Protein AF-A0A4S9UVH0-F1 (afdb_monomer_lite)

Structure (mmCIF, N/CA/C/O backbone):
data_AF-A0A4S9UVH0-F1
#
_entry.id   AF-A0A4S9UVH0-F1
#
loop_
_atom_site.group_PDB
_atom_site.id
_atom_site.type_symbol
_atom_site.label_atom_id
_atom_site.label_alt_id
_atom_site.label_comp_id
_atom_site.label_asym_id
_atom_site.label_entity_id
_atom_site.label_seq_id
_atom_site.pdbx_PDB_ins_code
_atom_site.Cartn_x
_atom_site.Cartn_y
_atom_site.Cartn_z
_atom_site.occupancy
_atom_site.B_iso_or_equiv
_atom_site.auth_seq_id
_atom_site.auth_comp_id
_atom_site.auth_asym_id
_atom_site.auth_atom_id
_atom_site.pdbx_PDB_model_num
ATOM 1 N N . MET A 1 1 ? -19.531 -4.963 -85.802 1.00 36.84 1 MET A N 1
ATOM 2 C CA . MET A 1 1 ? -19.794 -6.382 -85.484 1.00 36.84 1 MET A CA 1
ATOM 3 C C . MET A 1 1 ? -20.183 -6.417 -84.012 1.00 36.84 1 MET A C 1
ATOM 5 O O . MET A 1 1 ? -19.341 -6.108 -83.190 1.00 36.84 1 MET A O 1
ATOM 9 N N . SER A 1 2 ? -21.469 -6.416 -83.649 1.00 27.44 2 SER A N 1
ATOM 10 C CA . SER A 1 2 ? -22.453 -7.504 -83.843 1.00 27.44 2 SER A CA 1
ATOM 11 C C . SER A 1 2 ? -22.063 -8.725 -82.989 1.00 27.44 2 SER A C 1
ATOM 13 O O . SER A 1 2 ? -20.988 -9.257 -83.216 1.00 27.44 2 SER A O 1
ATOM 15 N N . SER A 1 3 ? -22.864 -9.212 -82.032 1.00 27.89 3 SER A N 1
ATOM 16 C CA . SER A 1 3 ? -24.258 -8.856 -81.697 1.00 27.89 3 SER A CA 1
ATOM 17 C C . SER A 1 3 ? -24.742 -9.496 -80.380 1.00 27.89 3 SER A C 1
ATOM 19 O O . SER A 1 3 ? -24.342 -10.624 -80.137 1.00 27.89 3 SER A O 1
ATOM 21 N N . ASN A 1 4 ? -25.719 -8.860 -79.700 1.00 29.95 4 ASN A N 1
ATOM 22 C CA . ASN A 1 4 ? -26.921 -9.465 -79.059 1.00 29.95 4 ASN A CA 1
ATOM 23 C C . ASN A 1 4 ? -26.762 -10.572 -77.972 1.00 29.95 4 ASN A C 1
ATOM 25 O O . ASN A 1 4 ? -25.812 -11.331 -77.971 1.00 29.95 4 ASN A O 1
ATOM 29 N N . ALA A 1 5 ? -27.685 -10.796 -77.022 1.00 31.05 5 ALA A N 1
ATOM 30 C CA . ALA A 1 5 ? -28.972 -10.176 -76.645 1.00 31.05 5 ALA A CA 1
ATOM 31 C C . ALA A 1 5 ? -29.330 -10.620 -75.189 1.00 31.05 5 ALA A C 1
ATOM 33 O O . ALA A 1 5 ? -28.955 -11.713 -74.796 1.00 31.05 5 ALA A O 1
ATOM 34 N N . SER A 1 6 ? -29.935 -9.790 -74.312 1.00 28.44 6 SER A N 1
ATOM 35 C CA . SER A 1 6 ? -31.404 -9.654 -74.071 1.00 28.44 6 SER A CA 1
ATOM 36 C C . SER A 1 6 ? -32.078 -10.954 -73.543 1.00 28.44 6 SER A C 1
ATOM 38 O O . SER A 1 6 ? -31.847 -11.986 -74.149 1.00 28.44 6 SER A O 1
ATOM 40 N N . ARG A 1 7 ? -32.981 -11.069 -72.544 1.00 29.64 7 ARG A N 1
ATOM 41 C CA . ARG A 1 7 ? -34.072 -10.272 -71.887 1.00 29.64 7 ARG A CA 1
ATOM 42 C C . ARG A 1 7 ? -34.456 -11.028 -70.558 1.00 29.64 7 ARG A C 1
ATOM 44 O O . ARG A 1 7 ? -33.885 -12.084 -70.341 1.00 29.64 7 ARG A O 1
ATOM 51 N N . ARG A 1 8 ? -35.387 -10.676 -69.638 1.00 27.50 8 ARG A N 1
ATOM 52 C CA . ARG A 1 8 ? -36.414 -9.609 -69.435 1.00 27.50 8 ARG A CA 1
ATOM 53 C C . ARG A 1 8 ? -36.841 -9.548 -67.933 1.00 27.50 8 ARG A C 1
ATOM 55 O O . ARG A 1 8 ? -36.769 -10.559 -67.260 1.00 27.50 8 ARG A O 1
ATOM 62 N N . ARG A 1 9 ? -37.343 -8.376 -67.490 1.00 27.31 9 ARG A N 1
ATOM 63 C CA . ARG A 1 9 ? -38.550 -8.035 -66.652 1.00 27.31 9 ARG A CA 1
ATOM 64 C C . ARG A 1 9 ? -39.231 -9.134 -65.783 1.00 27.31 9 ARG A C 1
ATOM 66 O O . ARG A 1 9 ? -39.352 -10.265 -66.224 1.00 27.31 9 ARG A O 1
ATOM 73 N N . THR A 1 10 ? -39.861 -8.835 -64.628 1.00 25.28 10 THR A N 1
ATOM 74 C CA . THR A 1 10 ? -41.026 -7.911 -64.429 1.00 25.28 10 THR A CA 1
ATOM 75 C C . THR A 1 10 ? -41.234 -7.609 -62.915 1.00 25.28 10 THR A C 1
ATOM 77 O O . THR A 1 10 ? -41.166 -8.541 -62.131 1.00 25.28 10 THR A O 1
ATOM 80 N N . ARG A 1 11 ? -41.248 -6.346 -62.430 1.00 26.08 11 ARG A N 1
ATOM 81 C CA . ARG A 1 11 ? -42.418 -5.479 -62.051 1.00 26.08 11 ARG A CA 1
ATOM 82 C C . ARG A 1 11 ? -43.428 -6.151 -61.085 1.00 26.08 11 ARG A C 1
ATOM 84 O O . ARG A 1 11 ? -44.015 -7.145 -61.484 1.00 26.08 11 ARG A O 1
ATOM 91 N N . ALA A 1 12 ? -43.673 -5.643 -59.863 1.00 26.16 12 ALA A N 1
ATOM 92 C CA . ALA A 1 12 ? -44.742 -4.676 -59.475 1.00 26.16 12 ALA A CA 1
ATOM 93 C C . ALA A 1 12 ? -44.886 -4.639 -57.906 1.00 26.16 12 ALA A C 1
ATOM 95 O O . ALA A 1 12 ? -44.351 -5.557 -57.297 1.00 26.16 12 ALA A O 1
ATOM 96 N N . LEU A 1 13 ? -45.583 -3.747 -57.159 1.00 26.27 13 LEU A N 1
ATOM 97 C CA . LEU A 1 13 ? -46.143 -2.371 -57.308 1.00 26.27 13 LEU A CA 1
ATOM 98 C C . LEU A 1 13 ? -46.695 -1.845 -55.930 1.00 26.27 13 LEU A C 1
ATOM 100 O O . LEU A 1 13 ? -47.212 -2.662 -55.183 1.00 26.27 13 LEU A O 1
ATOM 104 N N . LEU A 1 14 ? -46.733 -0.506 -55.702 1.00 26.33 14 LEU A N 1
ATOM 105 C CA . LEU A 1 14 ? -47.606 0.270 -54.747 1.00 26.33 14 LEU A CA 1
ATOM 106 C C . LEU A 1 14 ? -47.358 0.092 -53.212 1.00 26.33 14 LEU A C 1
ATOM 108 O O . LEU A 1 14 ? -46.819 -0.929 -52.814 1.00 26.33 14 LEU A O 1
ATOM 112 N N . GLN A 1 15 ? -47.673 0.995 -52.255 1.00 24.69 15 GLN A N 1
ATOM 113 C CA . GLN A 1 15 ? -48.319 2.341 -52.127 1.00 24.69 15 GLN A CA 1
ATOM 114 C C . GLN A 1 15 ? -47.966 2.896 -50.697 1.00 24.69 15 GLN A C 1
ATOM 116 O O . GLN A 1 15 ? -47.617 2.080 -49.853 1.00 24.69 15 GLN A O 1
ATOM 121 N N . ALA A 1 16 ? -48.098 4.162 -50.246 1.00 23.25 16 ALA A N 1
ATOM 122 C CA . ALA A 1 16 ? -48.012 5.537 -50.794 1.00 23.25 16 ALA A CA 1
ATOM 123 C C . ALA A 1 16 ? -47.992 6.578 -49.617 1.00 23.25 16 ALA A C 1
ATOM 125 O O . ALA A 1 16 ? -48.158 6.193 -48.463 1.00 23.25 16 ALA A O 1
ATOM 126 N N . SER A 1 17 ? -47.788 7.882 -49.884 1.00 24.59 17 SER A N 1
ATOM 127 C CA . SER A 1 17 ? -47.802 9.004 -48.896 1.00 24.59 17 SER A CA 1
ATOM 128 C C . SER A 1 17 ? -49.202 9.622 -48.678 1.00 24.59 17 SER A C 1
ATOM 130 O O . SER A 1 17 ? -50.089 9.362 -49.495 1.00 24.59 17 SER A O 1
ATOM 132 N N . PRO A 1 18 ? -49.434 10.430 -47.614 1.00 31.06 18 PRO A N 1
ATOM 133 C CA . PRO A 1 18 ? -49.334 11.919 -47.678 1.00 31.06 18 PRO A CA 1
ATOM 134 C C . PRO A 1 18 ? -48.896 12.561 -46.321 1.00 31.06 18 PRO A C 1
ATOM 136 O O . PRO A 1 18 ? -48.789 11.845 -45.336 1.00 31.06 18 PRO A O 1
ATOM 139 N N . ALA A 1 19 ? -48.691 13.863 -46.070 1.00 23.22 19 ALA A N 1
ATOM 140 C CA . ALA A 1 19 ? -48.405 15.125 -46.777 1.00 23.22 19 ALA A CA 1
ATOM 141 C C . ALA A 1 19 ? -48.182 16.219 -45.679 1.00 23.22 19 ALA A C 1
ATOM 143 O O . ALA A 1 19 ? -48.447 15.972 -44.504 1.00 23.22 19 ALA A O 1
ATOM 144 N N . SER A 1 20 ? -47.677 17.404 -46.043 1.00 24.62 20 SER A N 1
ATOM 145 C CA . SER A 1 20 ? -47.196 18.472 -45.127 1.00 24.62 20 SER A CA 1
ATOM 146 C C . SER A 1 20 ? -48.306 19.387 -44.537 1.00 24.62 20 SER A C 1
ATOM 148 O O . SER A 1 20 ? -49.478 19.189 -44.855 1.00 24.62 20 SER A O 1
ATOM 150 N N . PRO A 1 21 ? -47.977 20.410 -43.705 1.00 29.22 21 PRO A N 1
ATOM 151 C CA . PRO A 1 21 ? -47.534 21.708 -44.250 1.00 29.22 21 PRO A CA 1
ATOM 152 C C . PRO A 1 21 ? -46.388 22.401 -43.474 1.00 29.22 21 PRO A C 1
ATOM 154 O O . PRO A 1 21 ? -45.944 21.946 -42.425 1.00 29.22 21 PRO A O 1
ATOM 157 N N . ALA A 1 22 ? -45.889 23.510 -44.031 1.00 23.03 22 ALA A N 1
ATOM 158 C CA . ALA A 1 22 ? -44.720 24.258 -43.558 1.00 23.03 22 ALA A CA 1
ATOM 159 C C . ALA A 1 22 ? -45.080 25.606 -42.903 1.00 23.03 22 ALA A C 1
ATOM 161 O O . ALA A 1 22 ? -46.128 26.181 -43.195 1.00 23.03 22 ALA A O 1
ATOM 162 N N . SER A 1 23 ? -44.153 26.177 -42.125 1.00 23.56 23 SER A N 1
ATOM 163 C CA . SER A 1 23 ? -44.118 27.620 -41.853 1.00 23.56 23 SER A CA 1
ATOM 164 C C . SER A 1 23 ? -42.682 28.144 -41.700 1.00 23.56 23 SER A C 1
ATOM 166 O O . SER A 1 23 ? -41.822 27.553 -41.054 1.00 23.56 23 SER A O 1
ATOM 168 N N . THR A 1 24 ? -42.413 29.269 -42.358 1.00 22.34 24 THR A N 1
ATOM 169 C CA . THR A 1 24 ? -41.140 30.002 -42.357 1.00 22.34 24 THR A CA 1
ATOM 170 C C . THR A 1 24 ? -40.909 30.791 -41.067 1.00 22.34 24 THR A C 1
ATOM 172 O O . THR A 1 24 ? -41.822 31.510 -40.658 1.00 22.34 24 THR A O 1
ATOM 175 N N . ARG A 1 25 ? -39.658 30.866 -40.581 1.00 23.59 25 ARG A N 1
ATOM 176 C CA . ARG A 1 25 ? -38.978 32.162 -40.343 1.00 23.59 25 ARG A CA 1
ATOM 177 C C . ARG A 1 25 ? -37.478 32.038 -40.059 1.00 23.59 25 ARG A C 1
ATOM 179 O O . ARG A 1 25 ? -36.975 31.000 -39.649 1.00 23.59 25 ARG A O 1
ATOM 186 N N . SER A 1 26 ? -36.783 33.134 -40.338 1.00 21.62 26 SER A N 1
ATOM 187 C CA . SER A 1 26 ? -35.334 33.313 -40.287 1.00 21.62 26 SER A CA 1
ATOM 188 C C . SER A 1 26 ? -34.825 33.797 -38.927 1.00 21.62 26 SER A C 1
ATOM 190 O O . SER A 1 26 ? -35.372 34.762 -38.403 1.00 21.62 26 SER A O 1
ATOM 192 N N . GLY A 1 27 ? -33.705 33.221 -38.478 1.00 23.39 27 GLY A N 1
ATOM 193 C CA . GLY A 1 27 ? -32.625 33.888 -37.736 1.00 23.39 27 GLY A CA 1
ATOM 194 C C . GLY A 1 27 ? -32.908 34.459 -36.340 1.00 23.39 27 GLY A C 1
ATOM 195 O O . GLY A 1 27 ? -33.571 35.479 -36.213 1.00 23.39 27 GLY A O 1
ATOM 196 N N . GLN A 1 28 ? -32.216 33.923 -35.329 1.00 22.61 28 GLN A N 1
ATOM 197 C CA . GLN A 1 28 ? -31.210 34.685 -34.568 1.00 22.61 28 GLN A CA 1
ATOM 198 C C . GLN A 1 28 ? -30.370 33.767 -33.663 1.00 22.61 28 GLN A C 1
ATOM 200 O O . GLN A 1 28 ? -30.775 32.663 -33.308 1.00 22.61 28 GLN A O 1
ATOM 205 N N . THR A 1 29 ? -29.157 34.222 -33.359 1.00 27.28 29 THR A N 1
ATOM 206 C CA . THR A 1 29 ? -28.142 33.555 -32.537 1.00 27.28 29 THR A CA 1
ATOM 207 C C . THR A 1 29 ? -28.536 33.508 -31.061 1.00 27.28 29 THR A C 1
ATOM 209 O O . THR A 1 29 ? -28.870 34.544 -30.495 1.00 27.28 29 THR A O 1
ATOM 212 N N . SER A 1 30 ? -28.355 32.353 -30.414 1.00 21.98 30 SER A N 1
ATOM 213 C CA . SER A 1 30 ? -28.359 32.223 -28.949 1.00 21.98 30 SER A CA 1
ATOM 214 C C . SER A 1 30 ? -27.335 31.175 -28.513 1.00 21.98 30 SER A C 1
ATOM 216 O O . SER A 1 30 ? -27.426 30.015 -28.906 1.00 21.98 30 SER A O 1
ATOM 218 N N . TYR A 1 31 ? -26.360 31.581 -27.697 1.00 24.19 31 TYR A N 1
ATOM 219 C CA . TYR A 1 31 ? -25.414 30.667 -27.051 1.00 24.19 31 TYR A CA 1
ATOM 220 C C . TYR A 1 31 ? -26.151 29.818 -26.003 1.00 24.19 31 TYR A C 1
ATOM 222 O O . TYR A 1 31 ? -26.593 30.354 -24.988 1.00 24.19 31 TYR A O 1
ATOM 230 N N . SER A 1 32 ? -26.249 28.500 -26.203 1.00 22.56 32 SER A N 1
ATOM 231 C CA . SER A 1 32 ? -26.695 27.577 -25.153 1.00 22.56 32 SER A CA 1
ATOM 232 C C . SER A 1 32 ? -25.502 27.076 -24.343 1.00 22.56 32 SER A C 1
ATOM 234 O O . SER A 1 32 ? -24.640 26.361 -24.857 1.00 22.56 32 SER A O 1
ATOM 236 N N . GLN A 1 33 ? -25.464 27.440 -23.061 1.00 21.78 33 GLN A N 1
ATOM 237 C CA . GLN A 1 33 ? -24.545 26.858 -22.086 1.00 21.78 33 GLN A CA 1
ATOM 238 C C . GLN A 1 33 ? -24.799 25.348 -22.004 1.00 21.78 33 GLN A C 1
ATOM 240 O O . GLN A 1 33 ? -25.910 24.928 -21.686 1.00 21.78 33 GLN A O 1
ATOM 245 N N . TYR A 1 34 ? -23.781 24.532 -22.280 1.00 22.83 34 TYR A N 1
ATOM 246 C CA . TYR A 1 34 ? -23.868 23.095 -22.037 1.00 22.83 34 TYR A CA 1
ATOM 247 C C . TYR A 1 34 ? -23.687 22.825 -20.545 1.00 22.83 34 TYR A C 1
ATOM 249 O O . TYR A 1 34 ? -22.584 22.919 -20.007 1.00 22.83 34 TYR A O 1
ATOM 257 N N . THR A 1 35 ? -24.789 22.484 -19.884 1.00 21.48 35 THR A N 1
ATOM 258 C CA . THR A 1 35 ? -24.784 21.887 -18.553 1.00 21.48 35 THR A CA 1
ATOM 259 C C . THR A 1 35 ? -24.110 20.517 -18.610 1.00 21.48 35 THR A C 1
ATOM 261 O O . THR A 1 35 ? -24.477 19.648 -19.403 1.00 21.48 35 THR A O 1
ATOM 264 N N . SER A 1 36 ? -23.102 20.315 -17.765 1.00 21.38 36 SER A N 1
ATOM 265 C CA . SER A 1 36 ? -22.420 19.033 -17.611 1.00 21.38 36 SER A CA 1
ATOM 266 C C . SER A 1 36 ? -23.341 18.028 -16.918 1.00 21.38 36 SER A C 1
ATOM 268 O O . SER A 1 36 ? -23.586 18.140 -15.718 1.00 21.38 36 SER A O 1
ATOM 270 N N . TYR A 1 37 ? -23.840 17.042 -17.663 1.00 22.75 37 TYR A N 1
ATOM 271 C CA . TYR A 1 37 ? -24.550 15.905 -17.081 1.00 22.75 37 TYR A CA 1
ATOM 272 C C . TYR A 1 37 ? -23.566 14.983 -16.355 1.00 22.75 37 TYR A C 1
ATOM 274 O O . TYR A 1 37 ? -22.657 14.421 -16.967 1.00 22.75 37 TYR A O 1
ATOM 282 N N . GLU A 1 38 ? -23.770 14.810 -15.051 1.00 20.47 38 GLU A N 1
ATOM 283 C CA . GLU A 1 38 ? -23.018 13.866 -14.227 1.00 20.47 38 GLU A CA 1
ATOM 284 C C . GLU A 1 38 ? -23.360 12.422 -14.620 1.00 20.47 38 GLU A C 1
ATOM 286 O O . GLU A 1 38 ? -24.435 11.904 -14.307 1.00 20.47 38 GLU A O 1
ATOM 291 N N . TYR A 1 39 ? -22.425 11.731 -15.276 1.00 23.78 39 TYR A N 1
ATOM 292 C CA . TYR A 1 39 ? -22.508 10.280 -15.421 1.00 23.78 39 TYR A CA 1
ATOM 293 C C . TYR A 1 39 ? -22.155 9.611 -14.091 1.00 23.78 39 TYR A C 1
ATOM 295 O O . TYR A 1 39 ? -21.002 9.275 -13.826 1.00 23.78 39 TYR A O 1
ATOM 303 N N . SER A 1 40 ? -23.174 9.383 -13.260 1.00 23.91 40 SER A N 1
ATOM 304 C CA . SER A 1 40 ? -23.078 8.497 -12.098 1.00 23.91 40 SER A CA 1
ATOM 305 C C . SER A 1 40 ? -22.884 7.048 -12.564 1.00 23.91 40 SER A C 1
ATOM 307 O O . SER A 1 40 ? -23.837 6.284 -12.751 1.00 23.91 40 SER A O 1
ATOM 309 N N . THR A 1 41 ? -21.632 6.655 -12.787 1.00 24.83 41 THR A N 1
ATOM 310 C CA . THR A 1 41 ? -21.263 5.256 -12.999 1.00 24.83 41 THR A CA 1
ATOM 311 C C . THR A 1 41 ? -21.307 4.528 -11.659 1.00 24.83 41 THR A C 1
ATOM 313 O O . THR A 1 41 ? -20.513 4.771 -10.753 1.00 24.83 41 THR A O 1
ATOM 316 N N . ARG A 1 42 ? -22.270 3.609 -11.515 1.00 22.55 42 ARG A N 1
ATOM 317 C CA . ARG A 1 42 ? -22.332 2.718 -10.348 1.00 22.55 42 ARG A CA 1
ATOM 318 C C . ARG A 1 42 ? -21.019 1.928 -10.244 1.00 22.55 42 ARG A C 1
ATOM 320 O O . ARG A 1 42 ? -20.600 1.369 -11.262 1.00 22.55 42 ARG A O 1
ATOM 327 N N . PRO A 1 43 ? -20.410 1.797 -9.051 1.00 24.44 43 PRO A N 1
ATOM 328 C CA . PRO A 1 43 ? -19.271 0.908 -8.882 1.00 24.44 43 PRO A CA 1
ATOM 329 C C . PRO A 1 43 ? -19.709 -0.522 -9.216 1.00 24.44 43 PRO A C 1
ATOM 331 O O . PRO A 1 43 ? -20.645 -1.054 -8.613 1.00 24.44 43 PRO A O 1
ATOM 334 N N . ARG A 1 44 ? -19.047 -1.150 -10.196 1.00 26.28 44 ARG A N 1
ATOM 335 C CA . ARG A 1 44 ? -19.200 -2.590 -10.425 1.00 26.28 44 ARG A CA 1
ATOM 336 C C . ARG A 1 44 ? -18.662 -3.301 -9.184 1.00 26.28 44 ARG A C 1
ATOM 338 O O . ARG A 1 44 ? -17.542 -3.031 -8.759 1.00 26.28 44 ARG A O 1
ATOM 345 N N . THR A 1 45 ? -19.462 -4.189 -8.599 1.00 24.34 45 THR A N 1
ATOM 346 C CA . THR A 1 45 ? -19.045 -5.029 -7.469 1.00 24.34 45 THR A CA 1
ATOM 347 C C . THR A 1 45 ? -17.768 -5.778 -7.824 1.00 24.34 45 THR A C 1
ATOM 349 O O . THR A 1 45 ? -17.730 -6.473 -8.840 1.00 24.34 45 THR A O 1
ATOM 352 N N . ALA A 1 46 ? -16.739 -5.612 -6.992 1.00 26.52 46 ALA A N 1
ATOM 353 C CA . ALA A 1 46 ? -15.413 -6.158 -7.231 1.00 26.52 46 ALA A CA 1
ATOM 354 C C . ALA A 1 46 ? -15.463 -7.684 -7.392 1.00 26.52 46 ALA A C 1
ATOM 356 O O . ALA A 1 46 ? -15.904 -8.407 -6.498 1.00 26.52 46 ALA A O 1
ATOM 357 N N . ILE A 1 47 ? -14.988 -8.169 -8.539 1.00 26.14 47 ILE A N 1
ATOM 358 C CA . ILE A 1 47 ? -14.707 -9.587 -8.742 1.00 26.14 47 ILE A CA 1
ATOM 359 C C . ILE A 1 47 ? -13.364 -9.859 -8.072 1.00 26.14 47 ILE A C 1
ATOM 361 O O . ILE A 1 47 ? -12.343 -9.327 -8.504 1.00 26.14 47 ILE A O 1
ATOM 365 N N . SER A 1 48 ? -13.361 -10.700 -7.039 1.00 27.72 48 SER A N 1
ATOM 366 C CA . SER A 1 48 ? -12.140 -11.189 -6.403 1.00 27.72 48 SER A CA 1
ATOM 367 C C . SER A 1 48 ? -11.356 -12.081 -7.372 1.00 27.72 48 SER A C 1
ATOM 369 O O . SER A 1 48 ? -11.567 -13.291 -7.476 1.00 27.72 48 SER A O 1
ATOM 371 N N . THR A 1 49 ? -10.456 -11.448 -8.119 1.00 30.52 49 THR A N 1
ATOM 372 C CA . THR A 1 49 ? -9.326 -12.100 -8.783 1.00 30.52 49 THR A CA 1
ATOM 373 C C . THR A 1 49 ? -8.171 -12.204 -7.796 1.00 30.52 49 THR A C 1
ATOM 375 O O . THR A 1 49 ? -7.967 -11.325 -6.957 1.00 30.52 49 THR A O 1
ATOM 378 N N . ILE A 1 50 ? -7.417 -13.298 -7.885 1.00 34.88 50 ILE A N 1
ATOM 379 C CA . ILE A 1 50 ? -6.220 -13.517 -7.073 1.00 34.88 50 ILE A CA 1
ATOM 380 C C . ILE A 1 50 ? -5.232 -12.371 -7.354 1.00 34.88 50 ILE A C 1
ATOM 382 O O . ILE A 1 50 ? -4.824 -12.161 -8.493 1.00 34.88 50 ILE A O 1
ATOM 386 N N . GLY A 1 51 ? -4.873 -11.600 -6.323 1.00 39.84 51 GLY A N 1
ATOM 387 C CA . GLY A 1 51 ? -3.839 -10.561 -6.411 1.00 39.84 51 GLY A CA 1
ATOM 388 C C . GLY A 1 51 ? -4.207 -9.263 -7.151 1.00 39.84 51 GLY A C 1
ATOM 389 O O . GLY A 1 51 ? -3.305 -8.481 -7.468 1.00 39.84 51 GLY A O 1
ATOM 390 N N . VAL A 1 52 ? -5.489 -8.989 -7.424 1.00 38.16 52 VAL A N 1
ATOM 391 C CA . VAL A 1 52 ? -5.935 -7.660 -7.892 1.00 38.16 52 VAL A CA 1
ATOM 392 C C . VAL A 1 52 ? -6.668 -6.934 -6.763 1.00 38.16 52 VAL A C 1
ATOM 394 O O . VAL A 1 52 ? -7.895 -6.894 -6.702 1.00 38.16 52 VAL A O 1
ATOM 397 N N . GLU A 1 53 ? -5.882 -6.341 -5.860 1.00 46.69 53 GLU A N 1
ATOM 398 C CA . GLU A 1 53 ? -6.350 -5.205 -5.058 1.00 46.69 53 GLU A CA 1
ATOM 399 C C . GLU A 1 53 ? -6.801 -4.049 -5.974 1.00 46.69 53 GLU A C 1
ATOM 401 O O . GLU A 1 53 ? -6.548 -4.047 -7.182 1.00 46.69 53 GLU A O 1
ATOM 406 N N . SER A 1 54 ? -7.507 -3.067 -5.415 1.00 51.03 54 SER A N 1
ATOM 407 C CA . SER A 1 54 ? -8.164 -1.973 -6.141 1.00 51.03 54 SER A CA 1
ATOM 408 C C . SER A 1 54 ? -7.196 -0.901 -6.679 1.00 51.03 54 SER A C 1
ATOM 410 O O . SER A 1 54 ? -7.348 0.275 -6.343 1.00 51.03 54 SER A O 1
ATOM 412 N N . ARG A 1 55 ? -6.241 -1.307 -7.528 1.00 68.50 55 ARG A N 1
ATOM 413 C CA . ARG A 1 55 ? -5.075 -0.528 -7.986 1.00 68.50 55 ARG A CA 1
ATOM 414 C C . ARG A 1 55 ? -5.402 0.916 -8.348 1.00 68.50 55 ARG A C 1
ATOM 416 O O . ARG A 1 55 ? -5.829 1.195 -9.464 1.00 68.50 55 ARG A O 1
ATOM 423 N N . GLN A 1 56 ? -5.113 1.858 -7.452 1.00 88.38 56 GLN A N 1
ATOM 424 C CA . GLN A 1 56 ? -5.217 3.297 -7.730 1.00 88.38 56 GLN A CA 1
ATOM 425 C C . GLN A 1 56 ? -3.927 3.837 -8.365 1.00 88.38 56 GLN A C 1
ATOM 427 O O . GLN A 1 56 ? -3.247 4.698 -7.808 1.00 88.38 56 GLN A O 1
ATOM 432 N N . ILE A 1 57 ? -3.599 3.318 -9.551 1.00 94.50 57 ILE A N 1
ATOM 433 C CA . ILE A 1 57 ? -2.486 3.794 -10.382 1.00 94.50 57 ILE A CA 1
ATOM 434 C C . ILE A 1 57 ? -3.041 4.714 -11.472 1.00 94.50 57 ILE A C 1
ATOM 436 O O . ILE A 1 57 ? -3.888 4.289 -12.266 1.00 94.50 57 ILE A O 1
ATOM 440 N N . ILE A 1 58 ? -2.554 5.954 -11.512 1.00 96.75 58 ILE A N 1
ATOM 441 C CA . ILE A 1 58 ? -2.869 6.955 -12.535 1.00 96.75 58 ILE A CA 1
ATOM 442 C C . ILE A 1 58 ? -1.632 7.122 -13.419 1.00 96.75 58 ILE A C 1
ATOM 444 O O . ILE A 1 58 ? -0.537 7.344 -12.907 1.00 96.75 58 ILE A O 1
ATOM 448 N N . CYS A 1 59 ? -1.794 7.024 -14.735 1.00 97.75 59 CYS A N 1
ATOM 449 C CA . CYS A 1 59 ? -0.739 7.265 -15.716 1.00 97.75 59 CYS A CA 1
ATOM 450 C C . CYS A 1 59 ? -1.096 8.474 -16.581 1.00 97.75 59 CYS A C 1
ATOM 452 O O . CYS A 1 59 ? -2.212 8.538 -17.081 1.00 97.75 59 CYS A O 1
ATOM 454 N N . ALA A 1 60 ? -0.165 9.395 -16.815 1.00 97.94 60 ALA A N 1
ATOM 455 C CA . ALA A 1 60 ? -0.277 10.390 -17.880 1.00 97.94 60 ALA A CA 1
ATOM 456 C C . ALA A 1 60 ? 0.658 10.043 -19.040 1.00 97.94 60 ALA A C 1
ATOM 458 O O . ALA A 1 60 ? 1.802 9.639 -18.816 1.00 97.94 60 ALA A O 1
ATOM 459 N N . VAL A 1 61 ? 0.161 10.227 -20.266 1.00 96.75 61 VAL A N 1
ATOM 460 C CA . VAL A 1 61 ? 0.858 9.900 -21.515 1.00 96.75 61 VAL A CA 1
ATOM 461 C C . VAL A 1 61 ? 0.842 11.101 -22.460 1.00 96.75 61 VAL A C 1
ATOM 463 O O . VAL A 1 61 ? -0.212 11.687 -22.720 1.00 96.75 61 VAL A O 1
ATOM 466 N N . SER A 1 62 ? 2.004 11.457 -23.010 1.00 93.69 62 SER A N 1
ATOM 467 C CA . SER A 1 62 ? 2.152 12.544 -23.988 1.00 93.69 62 SER A CA 1
ATOM 468 C C . SER A 1 62 ? 3.229 12.212 -25.015 1.00 93.69 62 SER A C 1
ATOM 470 O O . SER A 1 62 ? 4.282 11.694 -24.654 1.00 93.69 62 SER A O 1
ATOM 472 N N . GLU A 1 63 ? 2.996 12.527 -26.290 1.00 90.38 63 GLU A N 1
ATOM 473 C CA . GLU A 1 63 ? 3.948 12.260 -27.376 1.00 90.38 63 GLU A CA 1
ATOM 474 C C . GLU A 1 63 ? 4.557 13.529 -27.980 1.00 90.38 63 GLU A C 1
ATOM 476 O O . GLU A 1 63 ? 3.929 14.593 -28.062 1.00 90.38 63 GLU A O 1
ATOM 481 N N . SER A 1 64 ? 5.791 13.394 -28.460 1.00 87.44 64 SER A N 1
ATOM 482 C CA . SER A 1 64 ? 6.466 14.410 -29.254 1.00 87.44 64 SER A CA 1
ATOM 483 C C . SER A 1 64 ? 5.889 14.495 -30.670 1.00 87.44 64 SER A C 1
ATOM 485 O O . SER A 1 64 ? 5.461 13.512 -31.273 1.00 87.44 64 SER A O 1
ATOM 487 N N . ARG A 1 65 ? 5.904 15.703 -31.244 1.00 75.38 65 ARG A N 1
ATOM 488 C CA . ARG A 1 65 ? 5.599 15.914 -32.665 1.00 75.38 65 ARG A CA 1
ATOM 489 C C . ARG A 1 65 ? 6.900 15.789 -33.457 1.00 75.38 65 ARG A C 1
ATOM 491 O O . ARG A 1 65 ? 7.684 16.733 -33.480 1.00 75.38 65 ARG A O 1
ATOM 498 N N . GLY A 1 66 ? 7.137 14.639 -34.088 1.00 66.62 66 GLY A N 1
ATOM 499 C CA . GLY A 1 66 ? 8.384 14.368 -34.808 1.00 66.62 66 GLY A CA 1
ATOM 500 C C . GLY A 1 66 ? 8.364 13.084 -35.643 1.00 66.62 66 GLY A C 1
ATOM 501 O O . GLY A 1 66 ? 7.368 12.368 -35.683 1.00 66.62 66 GLY A O 1
ATOM 502 N N . ILE A 1 67 ? 9.478 12.813 -36.332 1.00 65.00 67 ILE A N 1
ATOM 503 C CA . ILE A 1 67 ? 9.654 11.628 -37.197 1.00 65.00 67 ILE A CA 1
ATOM 504 C C . ILE A 1 67 ? 9.864 10.361 -36.349 1.00 65.00 67 ILE A C 1
ATOM 506 O O . ILE A 1 67 ? 9.263 9.320 -36.620 1.00 65.00 67 ILE A O 1
ATOM 510 N N . ALA A 1 68 ? 10.687 10.471 -35.302 1.00 68.88 68 ALA A N 1
ATOM 511 C CA . ALA A 1 68 ? 10.802 9.481 -34.239 1.00 68.88 68 ALA A CA 1
ATOM 512 C C . ALA A 1 68 ? 9.859 9.889 -33.090 1.00 68.88 68 ALA A C 1
ATOM 514 O O . ALA A 1 68 ? 10.056 10.972 -32.530 1.00 68.88 68 ALA A O 1
ATOM 515 N N . PRO A 1 69 ? 8.828 9.089 -32.758 1.00 82.50 69 PRO A N 1
ATOM 516 C CA . PRO A 1 69 ? 7.945 9.395 -31.643 1.00 82.50 69 PRO A CA 1
ATOM 517 C C . PRO A 1 69 ? 8.677 9.154 -30.318 1.00 82.50 69 PRO A C 1
ATOM 519 O O . PRO A 1 69 ? 9.105 8.041 -30.010 1.00 82.50 69 PRO A O 1
ATOM 522 N N . THR A 1 70 ? 8.796 10.210 -29.519 1.00 91.06 70 THR A N 1
ATOM 523 C CA . THR A 1 70 ? 9.239 10.126 -28.124 1.00 91.06 70 THR A CA 1
ATOM 524 C C . THR A 1 70 ? 8.010 10.266 -27.246 1.00 91.06 70 THR A C 1
ATOM 526 O O . THR A 1 70 ? 7.286 11.255 -27.368 1.00 91.06 70 THR A O 1
ATOM 529 N N . VAL A 1 71 ? 7.771 9.304 -26.361 1.00 94.44 71 VAL A N 1
ATOM 530 C CA . VAL A 1 71 ? 6.626 9.314 -25.449 1.00 94.44 71 VAL A CA 1
ATOM 531 C C . VAL A 1 71 ? 7.102 9.578 -24.028 1.00 94.44 71 VAL A C 1
ATOM 533 O O . VAL A 1 71 ? 7.969 8.877 -23.511 1.00 94.44 71 VAL A O 1
ATOM 536 N N . GLY A 1 72 ? 6.535 10.599 -23.395 1.00 95.44 72 GLY A N 1
ATOM 537 C CA . GLY A 1 72 ? 6.608 10.791 -21.955 1.00 95.44 72 GLY A CA 1
ATOM 538 C C . GLY A 1 72 ? 5.531 9.975 -21.254 1.00 95.44 72 GLY A C 1
ATOM 539 O O . GLY A 1 72 ? 4.384 9.926 -21.706 1.00 95.44 72 GLY A O 1
ATOM 540 N N . LEU A 1 73 ? 5.916 9.366 -20.140 1.00 96.94 73 LEU A N 1
ATOM 541 C CA . LEU A 1 73 ? 5.052 8.643 -19.221 1.00 96.94 73 LEU A CA 1
ATOM 542 C C . LEU A 1 73 ? 5.310 9.141 -17.799 1.00 96.94 73 LEU A C 1
ATOM 544 O O . LEU A 1 73 ? 6.460 9.357 -17.406 1.00 96.94 73 LEU A O 1
ATOM 548 N N . ALA A 1 74 ? 4.248 9.270 -17.011 1.00 98.00 74 ALA A N 1
ATOM 549 C CA . ALA A 1 74 ? 4.356 9.404 -15.564 1.00 98.00 74 ALA A CA 1
ATOM 550 C C . ALA A 1 74 ? 3.260 8.592 -14.878 1.00 98.00 74 ALA A C 1
ATOM 552 O O . ALA A 1 74 ? 2.074 8.873 -15.058 1.00 98.00 74 ALA A O 1
ATOM 553 N N . PHE A 1 75 ? 3.660 7.607 -14.082 1.00 97.44 75 PHE A N 1
ATOM 554 C CA . PHE A 1 75 ? 2.779 6.793 -13.251 1.00 97.44 75 PHE A CA 1
ATOM 555 C C . PHE A 1 75 ? 2.814 7.323 -11.820 1.00 97.44 75 PHE A C 1
ATOM 557 O O . PHE A 1 75 ? 3.894 7.606 -11.316 1.00 97.44 75 PHE A O 1
ATOM 564 N N . VAL A 1 76 ? 1.670 7.422 -11.147 1.00 97.19 76 VAL A N 1
ATOM 565 C CA . VAL A 1 76 ? 1.586 7.655 -9.698 1.00 97.19 76 VAL A CA 1
ATOM 566 C C . VAL A 1 76 ? 0.700 6.575 -9.091 1.00 97.19 76 VAL A C 1
ATOM 568 O O . VAL A 1 76 ? -0.467 6.441 -9.468 1.00 97.19 76 VAL A O 1
ATOM 571 N N . ASN A 1 77 ? 1.262 5.797 -8.168 1.00 94.69 77 ASN A N 1
ATOM 572 C CA . ASN A 1 77 ? 0.567 4.739 -7.449 1.00 94.69 77 ASN A CA 1
ATOM 573 C C . ASN A 1 77 ? 0.133 5.228 -6.060 1.00 94.69 77 ASN A C 1
ATOM 575 O O . ASN A 1 77 ? 0.960 5.400 -5.165 1.00 94.69 77 ASN A O 1
ATOM 579 N N . LEU A 1 78 ? -1.176 5.402 -5.866 1.00 92.94 78 LEU A N 1
ATOM 580 C CA . LEU A 1 78 ? -1.769 5.827 -4.592 1.00 92.94 78 LEU A CA 1
ATOM 581 C C . LEU A 1 78 ? -1.901 4.695 -3.556 1.00 92.94 78 LEU A C 1
ATOM 583 O O . LEU A 1 78 ? -2.446 4.926 -2.478 1.00 92.94 78 LEU A O 1
ATOM 587 N N . GLU A 1 79 ? -1.428 3.486 -3.865 1.00 89.00 79 GLU A N 1
ATOM 588 C CA . GLU A 1 79 ? -1.308 2.377 -2.909 1.00 89.00 79 GLU A CA 1
ATOM 589 C C . GLU A 1 79 ? 0.115 2.233 -2.351 1.00 89.00 79 GLU A C 1
ATOM 591 O O . GLU A 1 79 ? 0.263 1.742 -1.238 1.00 89.00 79 GLU A O 1
ATOM 596 N N . THR A 1 80 ? 1.145 2.669 -3.092 1.00 91.00 80 THR A N 1
ATOM 597 C CA . THR A 1 80 ? 2.563 2.506 -2.703 1.00 91.00 80 THR A CA 1
ATOM 598 C C . THR A 1 80 ? 3.362 3.808 -2.618 1.00 91.00 80 THR A C 1
ATOM 600 O O . THR A 1 80 ? 4.579 3.751 -2.465 1.00 91.00 80 THR A O 1
ATOM 603 N N . GLY A 1 81 ? 2.722 4.972 -2.774 1.00 92.38 81 GLY A N 1
ATOM 604 C CA . GLY A 1 81 ? 3.365 6.273 -2.556 1.00 92.38 81 GLY A CA 1
ATOM 605 C C . GLY A 1 81 ? 4.481 6.579 -3.555 1.00 92.38 81 GLY A C 1
ATOM 606 O O . GLY A 1 81 ? 5.380 7.367 -3.267 1.00 92.38 81 GLY A O 1
ATOM 607 N N . GLU A 1 82 ? 4.435 5.936 -4.723 1.00 94.44 82 GLU A N 1
ATOM 608 C CA . GLU A 1 82 ? 5.495 5.976 -5.723 1.00 94.44 82 GLU A CA 1
ATOM 609 C C . GLU A 1 82 ? 5.040 6.709 -6.984 1.00 94.44 82 GLU A C 1
ATOM 611 O O . GLU A 1 82 ? 3.966 6.430 -7.527 1.00 94.44 82 GLU A O 1
ATOM 616 N N . ALA A 1 83 ? 5.898 7.597 -7.481 1.00 96.94 83 ALA A N 1
ATOM 617 C CA . ALA A 1 83 ? 5.792 8.195 -8.798 1.00 96.94 83 ALA A CA 1
ATOM 618 C C . ALA A 1 83 ? 6.955 7.738 -9.687 1.00 96.94 83 ALA A C 1
ATOM 620 O O . ALA A 1 83 ? 8.121 7.898 -9.325 1.00 96.94 83 ALA A O 1
ATOM 621 N N . VAL A 1 84 ? 6.643 7.203 -10.867 1.00 96.25 84 VAL A N 1
ATOM 622 C CA . VAL A 1 84 ? 7.629 6.730 -11.847 1.00 96.25 84 VAL A CA 1
ATOM 623 C C . VAL A 1 84 ? 7.515 7.554 -13.116 1.00 96.25 84 VAL A C 1
ATOM 625 O O . VAL A 1 84 ? 6.523 7.457 -13.841 1.00 96.25 84 VAL A O 1
ATOM 628 N N . LEU A 1 85 ? 8.533 8.364 -13.385 1.00 97.19 85 LEU A N 1
ATOM 629 C CA . LEU A 1 85 ? 8.676 9.122 -14.624 1.00 97.19 85 LEU A CA 1
ATOM 630 C C . LEU A 1 85 ? 9.510 8.300 -15.605 1.00 97.19 85 LEU A C 1
ATOM 632 O O . LEU A 1 85 ? 10.517 7.711 -15.222 1.00 97.19 85 LEU A O 1
ATOM 636 N N . SER A 1 86 ? 9.122 8.273 -16.875 1.00 95.19 86 SER A N 1
ATOM 637 C CA . SER A 1 86 ? 9.902 7.617 -17.924 1.00 95.19 86 SER A CA 1
ATOM 638 C C . SER A 1 86 ? 9.726 8.350 -19.248 1.00 95.19 86 SER A C 1
ATOM 640 O O . SER A 1 86 ? 8.639 8.846 -19.551 1.00 95.19 86 SER A O 1
ATOM 642 N N . GLN A 1 87 ? 10.787 8.431 -20.049 1.00 93.50 87 GLN A N 1
ATOM 643 C CA . GLN A 1 87 ? 10.707 8.920 -21.421 1.00 93.50 87 GLN A CA 1
ATOM 644 C C . GLN A 1 87 ? 11.240 7.850 -22.375 1.00 93.50 87 GLN A C 1
ATOM 646 O O . GLN A 1 87 ? 12.379 7.401 -22.257 1.00 93.50 87 GLN A O 1
ATOM 651 N N . ILE A 1 88 ? 10.393 7.433 -23.315 1.00 91.81 88 ILE A N 1
ATOM 652 C CA . ILE A 1 88 ? 10.623 6.282 -24.185 1.00 91.81 88 ILE A CA 1
ATOM 653 C C . ILE A 1 88 ? 10.747 6.759 -25.640 1.00 91.81 88 ILE A C 1
ATOM 655 O O . ILE A 1 88 ? 9.765 7.251 -26.201 1.00 91.81 88 ILE A O 1
ATOM 659 N N . PRO A 1 89 ? 11.914 6.607 -26.294 1.00 89.31 89 PRO A N 1
ATOM 660 C CA . PRO A 1 89 ? 11.998 6.674 -27.747 1.00 89.31 89 PRO A CA 1
ATOM 661 C C . PRO A 1 89 ? 11.396 5.388 -28.328 1.00 89.31 89 PRO A C 1
ATOM 663 O O . PRO A 1 89 ? 11.865 4.279 -28.032 1.00 89.31 89 PRO A O 1
ATOM 666 N N . ASP A 1 90 ? 10.345 5.522 -29.133 1.00 89.19 90 ASP A N 1
ATOM 667 C CA . ASP A 1 90 ? 9.556 4.395 -29.630 1.00 89.19 90 ASP A CA 1
ATOM 668 C C . ASP A 1 90 ? 9.496 4.346 -31.165 1.00 89.19 90 ASP A C 1
ATOM 670 O O . ASP A 1 90 ? 9.927 5.228 -31.909 1.00 89.19 90 ASP A O 1
ATOM 674 N N . SER A 1 91 ? 8.966 3.231 -31.632 1.00 87.56 91 SER A N 1
ATOM 675 C CA . SER A 1 91 ? 8.563 2.951 -32.996 1.00 87.56 91 SER A CA 1
ATOM 676 C C . SER A 1 91 ? 7.217 3.596 -33.335 1.00 87.56 91 SER A C 1
ATOM 678 O O . SER A 1 91 ? 6.408 3.921 -32.470 1.00 87.56 91 SER A O 1
ATOM 680 N N . GLN A 1 92 ? 6.908 3.654 -34.629 1.00 85.56 92 GLN A N 1
ATOM 681 C CA . GLN A 1 92 ? 5.586 4.032 -35.140 1.00 85.56 92 GLN A CA 1
ATOM 682 C C . GLN A 1 92 ? 4.442 3.084 -34.710 1.00 85.56 92 GLN A C 1
ATOM 684 O O . GLN A 1 92 ? 3.284 3.372 -35.006 1.00 85.56 92 GLN A O 1
ATOM 689 N N . SER A 1 93 ? 4.742 1.960 -34.057 1.00 86.81 93 SER A N 1
ATOM 690 C CA . SER A 1 93 ? 3.782 1.009 -33.479 1.00 86.81 93 SER A CA 1
ATOM 691 C C . SER A 1 93 ? 3.684 1.092 -31.949 1.00 86.81 93 SER A C 1
ATOM 693 O O . SER A 1 93 ? 2.915 0.337 -31.366 1.00 86.81 93 SER A O 1
ATOM 695 N N . TYR A 1 94 ? 4.430 1.997 -31.301 1.00 90.25 94 TYR A N 1
ATOM 696 C CA . TYR A 1 94 ? 4.359 2.302 -29.863 1.00 90.25 94 TYR A CA 1
ATOM 697 C C . TYR A 1 94 ? 4.473 1.086 -28.918 1.00 90.25 94 TYR A C 1
ATOM 699 O O . TYR A 1 94 ? 3.926 1.070 -27.813 1.00 90.25 94 TYR A O 1
ATOM 707 N N . VAL A 1 95 ? 5.188 0.041 -29.351 1.00 88.44 95 VAL A N 1
ATOM 708 C CA . VAL A 1 95 ? 5.280 -1.248 -28.642 1.00 88.44 95 VAL A CA 1
ATOM 709 C C . VAL A 1 95 ? 5.923 -1.091 -27.264 1.00 88.44 95 VAL A C 1
ATOM 711 O O . VAL A 1 95 ? 5.506 -1.754 -26.314 1.00 88.44 95 VAL A O 1
ATOM 714 N N . ARG A 1 96 ? 6.915 -0.202 -27.122 1.00 89.06 96 ARG A N 1
ATOM 715 C CA . ARG A 1 96 ? 7.593 0.018 -25.834 1.00 89.06 96 ARG A CA 1
ATOM 716 C C . ARG A 1 96 ? 6.681 0.743 -24.845 1.00 89.06 96 ARG A C 1
ATOM 718 O O . ARG A 1 96 ? 6.630 0.380 -23.672 1.00 89.06 96 ARG A O 1
ATOM 725 N N . THR A 1 97 ? 5.925 1.715 -25.344 1.00 91.88 97 THR A N 1
ATOM 726 C CA . THR A 1 97 ? 4.909 2.467 -24.602 1.00 91.88 97 THR A CA 1
ATOM 727 C C . THR A 1 97 ? 3.793 1.543 -24.112 1.00 91.88 97 THR A C 1
ATOM 729 O O . THR A 1 97 ? 3.499 1.522 -22.917 1.00 91.88 97 THR A O 1
ATOM 732 N N . LEU A 1 98 ? 3.221 0.724 -25.003 1.00 90.94 98 LEU A N 1
ATOM 733 C CA . LEU A 1 98 ? 2.192 -0.263 -24.657 1.00 90.94 98 LEU A CA 1
ATOM 734 C C . LEU A 1 98 ? 2.697 -1.294 -23.641 1.00 90.94 98 LEU A C 1
ATOM 736 O O . LEU A 1 98 ? 1.984 -1.603 -22.690 1.00 90.94 98 LEU A O 1
ATOM 740 N N . HIS A 1 99 ? 3.935 -1.779 -23.788 1.00 88.69 99 HIS A N 1
ATOM 741 C CA . HIS A 1 99 ? 4.552 -2.656 -22.793 1.00 88.69 99 HIS A CA 1
ATOM 742 C C . HIS A 1 99 ? 4.630 -1.984 -21.417 1.00 88.69 99 HIS A C 1
ATOM 744 O O . HIS A 1 99 ? 4.162 -2.557 -20.436 1.00 88.69 99 HIS A O 1
ATOM 750 N N . LYS A 1 100 ? 5.150 -0.751 -21.325 1.00 90.69 100 LYS A N 1
ATOM 751 C CA . LYS A 1 100 ? 5.277 -0.053 -20.035 1.00 90.69 100 LYS A CA 1
ATOM 752 C C . LYS A 1 100 ? 3.910 0.212 -19.387 1.00 90.69 100 LYS A C 1
ATOM 754 O O . LYS A 1 100 ? 3.775 0.043 -18.176 1.00 90.69 100 LYS A O 1
ATOM 759 N N . LEU A 1 101 ? 2.883 0.536 -20.181 1.00 92.06 101 LEU A N 1
ATOM 760 C CA . LEU A 1 101 ? 1.492 0.621 -19.715 1.00 92.06 101 LEU A CA 1
ATOM 761 C C . LEU A 1 101 ? 0.982 -0.730 -19.184 1.00 92.06 101 LEU A C 1
ATOM 763 O O . LEU A 1 101 ? 0.416 -0.772 -18.094 1.00 92.06 101 LEU A O 1
ATOM 767 N N . ALA A 1 102 ? 1.220 -1.835 -19.895 1.00 88.31 102 ALA A N 1
ATOM 768 C CA . ALA A 1 102 ? 0.790 -3.171 -19.478 1.00 88.31 102 ALA A CA 1
ATOM 769 C C . ALA A 1 102 ? 1.488 -3.663 -18.195 1.00 88.31 102 ALA A C 1
ATOM 771 O O . ALA A 1 102 ? 0.840 -4.286 -17.353 1.00 88.31 102 ALA A O 1
ATOM 772 N N . VAL A 1 103 ? 2.778 -3.351 -18.011 1.00 87.56 103 VAL A N 1
ATOM 773 C CA . VAL A 1 103 ? 3.532 -3.690 -16.789 1.00 87.56 103 VAL A CA 1
ATOM 774 C C . VAL A 1 103 ? 2.926 -3.012 -15.560 1.00 87.56 103 VAL A C 1
ATOM 776 O O . VAL A 1 103 ? 2.677 -3.672 -14.550 1.00 87.56 103 VAL A O 1
ATOM 779 N N . PHE A 1 104 ? 2.672 -1.702 -15.642 1.00 88.94 104 PHE A N 1
ATOM 780 C CA . PHE A 1 104 ? 2.128 -0.930 -14.520 1.00 88.94 104 PHE A CA 1
ATOM 781 C C . PHE A 1 104 ? 0.622 -1.159 -14.327 1.00 88.94 104 PHE A C 1
ATOM 783 O O . PHE A 1 104 ? 0.123 -1.036 -13.210 1.00 88.94 104 PHE A O 1
ATOM 790 N N . SER A 1 105 ? -0.110 -1.546 -15.377 1.00 89.25 105 SER A N 1
ATOM 791 C CA . SER A 1 105 ? -1.564 -1.773 -15.367 1.00 89.25 105 SER A CA 1
ATOM 792 C C . SER A 1 105 ? -2.359 -0.612 -14.728 1.00 89.25 105 SER A C 1
ATOM 794 O O . SER A 1 105 ? -3.018 -0.805 -13.702 1.00 89.25 105 SER A O 1
ATOM 796 N N . PRO A 1 106 ? -2.262 0.625 -15.264 1.00 94.19 106 PRO A N 1
ATOM 797 C CA . PRO A 1 106 ? -2.909 1.790 -14.672 1.00 94.19 106 PRO A CA 1
ATOM 798 C C . PRO A 1 106 ? -4.439 1.686 -14.730 1.00 94.19 106 PRO A C 1
ATOM 800 O O . PRO A 1 106 ? -5.015 1.296 -15.741 1.00 94.19 106 PRO A O 1
ATOM 803 N N . SER A 1 107 ? -5.117 2.111 -13.665 1.00 94.00 107 SER A N 1
ATOM 804 C CA . SER A 1 107 ? -6.591 2.170 -13.623 1.00 94.00 107 SER A CA 1
ATOM 805 C C . SER A 1 107 ? -7.167 3.379 -14.373 1.00 94.00 107 SER A C 1
ATOM 807 O O . SER A 1 107 ? -8.324 3.363 -14.806 1.00 94.00 107 SER A O 1
ATOM 809 N N . GLN A 1 108 ? -6.354 4.428 -14.532 1.00 94.75 108 GLN A N 1
ATOM 810 C CA . GLN A 1 108 ? -6.669 5.659 -15.254 1.00 94.75 108 GLN A CA 1
ATOM 811 C C . GLN A 1 108 ? -5.485 6.054 -16.140 1.00 94.75 108 GLN A C 1
ATOM 813 O O . GLN A 1 108 ? -4.362 6.174 -15.650 1.00 94.75 108 GLN A O 1
ATOM 818 N N . ILE A 1 109 ? -5.748 6.292 -17.423 1.00 97.00 109 ILE A N 1
ATOM 819 C CA . ILE A 1 109 ? -4.808 6.861 -18.390 1.00 97.00 109 ILE A CA 1
ATOM 820 C C . ILE A 1 109 ? -5.285 8.275 -18.733 1.00 97.00 109 ILE A C 1
ATOM 822 O O . ILE A 1 109 ? -6.422 8.477 -19.158 1.00 97.00 109 ILE A O 1
ATOM 826 N N . LEU A 1 110 ? -4.414 9.260 -18.537 1.00 97.19 110 LEU A N 1
ATOM 827 C CA . LEU A 1 110 ? -4.632 10.665 -18.851 1.00 97.19 110 LEU A CA 1
ATOM 828 C C . LEU A 1 110 ? -3.939 10.991 -20.173 1.00 97.19 110 LEU A C 1
ATOM 830 O O . LEU A 1 110 ? -2.746 10.724 -20.326 1.00 97.19 110 LEU A O 1
ATOM 834 N N . ILE A 1 111 ? -4.662 11.610 -21.106 1.00 95.81 111 ILE A N 1
ATOM 835 C CA . ILE A 1 111 ? -4.096 12.124 -22.362 1.00 95.81 111 ILE A CA 1
ATOM 836 C C . ILE A 1 111 ? -4.498 13.591 -22.538 1.00 95.81 111 ILE A C 1
ATOM 838 O O . ILE A 1 111 ? -5.572 14.019 -22.108 1.00 95.81 111 ILE A O 1
ATOM 842 N N . VAL A 1 112 ? -3.624 14.385 -23.158 1.00 94.81 112 VAL A N 1
ATOM 843 C CA . VAL A 1 112 ? -3.910 15.788 -23.472 1.00 94.81 112 VAL A CA 1
ATOM 844 C C . VAL A 1 112 ? -5.098 15.916 -24.435 1.00 94.81 112 VAL A C 1
ATOM 846 O O . VAL A 1 112 ? -5.142 15.266 -25.478 1.00 94.81 112 VAL A O 1
ATOM 849 N N . ASP A 1 113 ? -6.044 16.800 -24.120 1.00 93.12 113 ASP A N 1
ATOM 850 C CA . ASP A 1 113 ? -7.243 17.071 -24.931 1.00 93.12 113 ASP A CA 1
ATOM 851 C C . ASP A 1 113 ? -6.946 17.311 -26.426 1.00 93.12 113 ASP A C 1
ATOM 853 O O . ASP A 1 113 ? -7.612 16.754 -27.300 1.00 93.12 113 ASP A O 1
ATOM 857 N N . THR A 1 114 ? -5.883 18.060 -26.733 1.00 90.69 114 THR A N 1
ATOM 858 C CA . THR A 1 114 ? -5.442 18.335 -28.115 1.00 90.69 114 THR A CA 1
ATOM 859 C C . THR A 1 114 ? -4.988 17.110 -28.927 1.00 90.69 114 THR A C 1
ATOM 861 O O . THR A 1 114 ? -4.777 17.252 -30.129 1.00 90.69 114 THR A O 1
ATOM 864 N N . ALA A 1 115 ? -4.831 15.927 -28.321 1.00 88.69 115 ALA A N 1
ATOM 865 C CA . ALA A 1 115 ? -4.515 14.680 -29.029 1.00 88.69 115 ALA A CA 1
ATOM 866 C C . ALA A 1 115 ? -5.763 13.896 -29.481 1.00 88.69 115 ALA A C 1
ATOM 868 O O . ALA A 1 115 ? -5.633 12.929 -30.229 1.00 88.69 115 ALA A O 1
ATOM 869 N N . ALA A 1 116 ? -6.967 14.297 -29.056 1.00 88.75 116 ALA A N 1
ATOM 870 C CA . ALA A 1 116 ? -8.216 13.647 -29.457 1.00 88.75 116 ALA A CA 1
ATOM 871 C C . ALA A 1 116 ? -8.814 14.219 -30.759 1.00 88.75 116 ALA A C 1
ATOM 873 O O . ALA A 1 116 ? -9.623 13.553 -31.406 1.00 88.75 116 ALA A O 1
ATOM 874 N N . GLN A 1 117 ? -8.459 15.453 -31.145 1.00 87.19 117 GLN A N 1
ATOM 875 C CA . GLN A 1 117 ? -9.027 16.148 -32.309 1.00 87.19 117 GLN A CA 1
ATOM 876 C C . GLN A 1 117 ? -7.964 16.979 -33.065 1.00 87.19 117 GLN A C 1
ATOM 878 O O . GLN A 1 117 ? -7.636 18.083 -32.628 1.00 87.19 117 GLN A O 1
ATOM 883 N N . PRO A 1 118 ? -7.450 16.497 -34.218 1.00 86.25 118 PRO A N 1
ATOM 884 C CA . PRO A 1 118 ? -7.630 15.145 -34.761 1.00 86.25 118 PRO A CA 1
ATOM 885 C C . PRO A 1 118 ? -7.019 14.082 -33.835 1.00 86.25 118 PRO A C 1
ATOM 887 O O . PRO A 1 118 ? -6.054 14.371 -33.128 1.00 86.25 118 PRO A O 1
ATOM 890 N N . LYS A 1 119 ? -7.564 12.856 -33.851 1.00 90.12 119 LYS A N 1
ATOM 891 C CA . LYS A 1 119 ? -7.005 11.736 -33.078 1.00 90.12 119 LYS A CA 1
ATOM 892 C C . LYS A 1 119 ? -5.557 11.488 -33.489 1.00 90.12 119 LYS A C 1
ATOM 894 O O . LYS A 1 119 ? -5.267 11.289 -34.670 1.00 90.12 119 LYS A O 1
ATOM 899 N N . SER A 1 120 ? -4.660 11.515 -32.513 1.00 90.06 120 SER A N 1
ATOM 900 C CA . SER A 1 120 ? -3.259 11.172 -32.714 1.00 90.06 120 SER A CA 1
ATOM 901 C C . SER A 1 120 ? -3.084 9.660 -32.874 1.00 90.06 120 SER A C 1
ATOM 903 O O . SER A 1 120 ? -3.973 8.874 -32.544 1.00 90.06 120 SER A O 1
ATOM 905 N N . LYS A 1 121 ? -1.933 9.230 -33.398 1.00 89.94 121 LYS A N 1
ATOM 906 C CA . LYS A 1 121 ? -1.690 7.803 -33.628 1.00 89.94 121 LYS A CA 1
ATOM 907 C C . LYS A 1 121 ? -1.562 7.034 -32.312 1.00 89.94 121 LYS A C 1
ATOM 909 O O . LYS A 1 121 ? -2.163 5.971 -32.182 1.00 89.94 121 LYS A O 1
ATOM 914 N N . LEU A 1 122 ? -0.849 7.599 -31.335 1.00 90.94 122 LEU A N 1
ATOM 915 C CA . LEU A 1 122 ? -0.776 7.045 -29.986 1.00 90.94 122 LEU A CA 1
ATOM 916 C C . LEU A 1 122 ? -2.151 7.013 -29.309 1.00 90.94 122 LEU A C 1
ATOM 918 O O . LEU A 1 122 ? -2.484 6.010 -28.685 1.00 90.94 122 LEU A O 1
ATOM 922 N N . PHE A 1 123 ? -2.965 8.066 -29.469 1.00 92.62 123 PHE A N 1
ATOM 923 C CA . PHE A 1 123 ? -4.327 8.096 -28.930 1.00 92.62 123 PHE A CA 1
ATOM 924 C C . PHE A 1 123 ? -5.157 6.910 -29.441 1.00 92.62 123 PHE A C 1
ATOM 926 O O . PHE A 1 123 ? -5.716 6.174 -28.633 1.00 92.62 123 PHE A O 1
ATOM 933 N N . SER A 1 124 ? -5.200 6.698 -30.762 1.00 92.31 124 SER A N 1
ATOM 934 C CA . SER A 1 124 ? -5.973 5.604 -31.368 1.00 92.31 124 SER A CA 1
ATOM 935 C C . SER A 1 124 ? -5.473 4.228 -30.921 1.00 92.31 124 SER A C 1
ATOM 937 O O . SER A 1 124 ? -6.274 3.372 -30.570 1.00 92.31 124 SER A O 1
ATOM 939 N N . ILE A 1 125 ? -4.151 4.030 -30.859 1.00 91.31 125 ILE A N 1
ATOM 940 C CA . ILE A 1 125 ? -3.554 2.760 -30.421 1.00 91.31 125 ILE A CA 1
ATOM 941 C C . ILE A 1 125 ? -3.863 2.475 -28.942 1.00 91.31 125 ILE A C 1
ATOM 943 O O . ILE A 1 125 ? -4.176 1.338 -28.598 1.00 91.31 125 ILE A O 1
ATOM 947 N N . ILE A 1 126 ? -3.814 3.481 -28.060 1.00 92.56 126 ILE A N 1
ATOM 948 C CA . ILE A 1 126 ? -4.211 3.303 -26.654 1.00 92.56 126 ILE A CA 1
ATOM 949 C C . ILE A 1 126 ? -5.705 2.980 -26.561 1.00 92.56 126 ILE A C 1
ATOM 951 O O . ILE A 1 126 ? -6.062 2.042 -25.857 1.00 92.56 126 ILE A O 1
ATOM 955 N N . GLU A 1 127 ? -6.559 3.711 -27.285 1.00 93.12 127 GLU A N 1
ATOM 956 C CA . GLU A 1 127 ? -8.015 3.508 -27.321 1.00 93.12 127 GLU A CA 1
ATOM 957 C C . GLU A 1 127 ? -8.392 2.082 -27.767 1.00 93.12 127 GLU A C 1
ATOM 959 O O . GLU A 1 127 ? -9.228 1.445 -27.129 1.00 93.12 127 GLU A O 1
ATOM 964 N N . GLU A 1 128 ? -7.717 1.547 -28.790 1.00 91.44 128 GLU A N 1
ATOM 965 C CA . GLU A 1 128 ? -7.871 0.164 -29.276 1.00 91.44 128 GLU A CA 1
ATOM 966 C C . GLU A 1 128 ? -7.431 -0.904 -28.254 1.00 91.44 128 GLU A C 1
ATOM 968 O O . GLU A 1 128 ? -7.907 -2.035 -28.315 1.00 91.44 128 GLU A O 1
ATOM 973 N N . ASN A 1 129 ? -6.547 -0.565 -27.306 1.00 88.50 129 ASN A N 1
ATOM 974 C CA . ASN A 1 129 ? -5.984 -1.495 -26.315 1.00 88.50 129 ASN A CA 1
ATOM 975 C C . ASN A 1 129 ? -6.548 -1.298 -24.886 1.00 88.50 129 ASN A C 1
ATOM 977 O O . ASN A 1 129 ? -6.071 -1.944 -23.951 1.00 88.50 129 ASN A O 1
ATOM 981 N N . LEU A 1 130 ? -7.556 -0.436 -24.675 1.00 87.75 130 LEU A N 1
ATOM 982 C CA . LEU A 1 130 ? -8.084 -0.135 -23.329 1.00 87.75 130 LEU A CA 1
ATOM 983 C C . LEU A 1 130 ? -8.651 -1.361 -22.600 1.00 87.75 130 LEU A C 1
ATOM 985 O O . LEU A 1 130 ? -8.383 -1.532 -21.409 1.00 87.75 130 LEU A O 1
ATOM 989 N N . ASP A 1 131 ? -9.392 -2.220 -23.307 1.00 82.56 131 ASP A N 1
ATOM 990 C CA . ASP A 1 131 ? -9.963 -3.451 -22.740 1.00 82.56 131 ASP A CA 1
ATOM 991 C C . ASP A 1 131 ? -8.860 -4.433 -22.305 1.00 82.56 131 ASP A C 1
ATOM 993 O O . ASP A 1 131 ? -8.952 -5.060 -21.249 1.00 82.56 131 ASP A O 1
ATOM 997 N N . ASP A 1 132 ? -7.771 -4.514 -23.076 1.00 80.19 132 ASP A N 1
ATOM 998 C CA . ASP A 1 132 ? -6.609 -5.354 -22.771 1.00 80.19 132 ASP A CA 1
ATOM 999 C C . ASP A 1 132 ? -5.794 -4.828 -21.577 1.00 80.19 132 ASP A C 1
ATOM 1001 O O . ASP A 1 132 ? -5.258 -5.622 -20.795 1.00 80.19 132 ASP A O 1
ATOM 1005 N N . LEU A 1 133 ? -5.733 -3.504 -21.409 1.00 79.94 133 LEU A N 1
ATOM 1006 C CA . LEU A 1 133 ? -5.075 -2.821 -20.289 1.00 79.94 133 LEU A CA 1
ATOM 1007 C C . LEU A 1 133 ? -5.948 -2.753 -19.019 1.00 79.94 133 LEU A C 1
ATOM 1009 O O . LEU A 1 133 ? -5.413 -2.565 -17.927 1.00 79.94 133 LEU A O 1
ATOM 1013 N N . ASN A 1 134 ? -7.269 -2.944 -19.142 1.00 83.81 134 ASN A N 1
ATOM 1014 C CA . ASN A 1 134 ? -8.274 -2.730 -18.088 1.00 83.81 134 ASN A CA 1
ATOM 1015 C C . ASN A 1 134 ? -8.252 -1.297 -17.505 1.00 83.81 134 ASN A C 1
ATOM 1017 O O . ASN A 1 134 ? -8.492 -1.083 -16.313 1.00 83.81 134 ASN A O 1
ATOM 1021 N N . SER A 1 135 ? -7.974 -0.309 -18.359 1.00 89.88 135 SER A N 1
ATOM 1022 C CA . SER A 1 135 ? -7.816 1.104 -17.991 1.00 89.88 135 SER A CA 1
ATOM 1023 C C . SER A 1 135 ? -9.006 1.954 -18.434 1.00 89.88 135 SER A C 1
ATOM 1025 O O . SER A 1 135 ? -9.548 1.763 -19.519 1.00 89.88 135 SER A O 1
ATOM 1027 N N . ASN A 1 136 ? -9.360 2.975 -17.650 1.00 92.12 136 ASN A N 1
ATOM 1028 C CA . ASN A 1 136 ? -10.221 4.059 -18.136 1.00 92.12 136 ASN A CA 1
ATOM 1029 C C . ASN A 1 136 ? -9.373 5.160 -18.790 1.00 92.12 136 ASN A C 1
ATOM 1031 O O . ASN A 1 136 ? -8.255 5.422 -18.348 1.00 92.12 136 ASN A O 1
ATOM 1035 N N . LEU A 1 137 ? -9.924 5.841 -19.796 1.00 94.62 137 LEU A N 1
ATOM 1036 C CA . LEU A 1 137 ? -9.271 6.949 -20.494 1.00 94.62 137 LEU A CA 1
ATOM 1037 C C . LEU A 1 137 ? -9.925 8.287 -20.123 1.00 94.62 137 LEU A C 1
ATOM 1039 O O . LEU A 1 137 ? -11.134 8.451 -20.284 1.00 94.62 137 LEU A O 1
ATOM 1043 N N . THR A 1 138 ? -9.125 9.256 -19.678 1.00 95.62 138 THR A N 1
ATOM 1044 C CA . THR A 1 138 ? -9.580 10.610 -19.329 1.00 95.62 138 THR A CA 1
ATOM 1045 C C . THR A 1 138 ? -8.798 11.667 -20.111 1.00 95.62 138 THR A C 1
ATOM 1047 O O . THR A 1 138 ? -7.568 11.649 -20.160 1.00 95.62 138 THR A O 1
ATOM 1050 N N . LEU A 1 139 ? -9.509 12.629 -20.708 1.00 95.81 139 LEU A N 1
ATOM 1051 C CA . LEU A 1 139 ? -8.895 13.781 -21.371 1.00 95.81 139 LEU A CA 1
ATOM 1052 C C . LEU A 1 139 ? -8.632 14.908 -20.369 1.00 95.81 139 LEU A C 1
ATOM 1054 O O . LEU A 1 139 ? -9.537 15.320 -19.643 1.00 95.81 139 LEU A O 1
ATOM 1058 N N . LEU A 1 140 ? -7.410 15.441 -20.366 1.00 95.69 140 LEU A N 1
ATOM 1059 C CA . LEU A 1 140 ? -6.998 16.532 -19.484 1.00 95.69 140 LEU A CA 1
ATOM 1060 C C . LEU A 1 140 ? -6.514 17.741 -20.295 1.00 95.69 140 LEU A C 1
ATOM 1062 O O . LEU A 1 140 ? -5.746 17.602 -21.246 1.00 95.69 140 LEU A O 1
ATOM 1066 N N . ASN A 1 141 ? -6.936 18.947 -19.903 1.00 95.06 141 ASN A N 1
ATOM 1067 C CA . ASN A 1 141 ? -6.619 20.158 -20.657 1.00 95.06 141 ASN A CA 1
ATOM 1068 C C . ASN A 1 141 ? -5.114 20.462 -20.708 1.00 95.06 141 ASN A C 1
ATOM 1070 O O . ASN A 1 141 ? -4.433 20.418 -19.679 1.00 95.06 141 ASN A O 1
ATOM 1074 N N . ARG A 1 142 ? -4.620 20.861 -21.889 1.00 94.00 142 ARG A N 1
ATOM 1075 C CA . ARG A 1 142 ? -3.211 21.215 -22.148 1.00 94.00 142 ARG A CA 1
ATOM 1076 C C . ARG A 1 142 ? -2.554 22.114 -21.089 1.00 94.00 142 ARG A C 1
ATOM 1078 O O . ARG A 1 142 ? -1.361 21.957 -20.857 1.00 94.00 142 ARG A O 1
ATOM 1085 N N . ARG A 1 143 ? -3.291 23.008 -20.414 1.00 95.38 143 ARG A N 1
ATOM 1086 C CA . ARG A 1 143 ? -2.735 23.916 -19.388 1.00 95.38 143 ARG A CA 1
ATOM 1087 C C . ARG A 1 143 ? -2.052 23.215 -18.206 1.00 95.38 143 ARG A C 1
ATOM 1089 O O . ARG A 1 143 ? -1.250 23.842 -17.531 1.00 95.38 143 ARG A O 1
ATOM 1096 N N . TYR A 1 144 ? -2.392 21.953 -17.938 1.00 96.38 144 TYR A N 1
ATOM 1097 C CA . TYR A 1 144 ? -1.830 21.175 -16.828 1.00 96.38 144 TYR A CA 1
ATOM 1098 C C . TYR A 1 144 ? -0.554 20.398 -17.202 1.00 96.38 144 TYR A C 1
ATOM 1100 O O . TYR A 1 144 ? 0.066 19.790 -16.337 1.00 96.38 144 TYR A O 1
ATOM 1108 N N . TRP A 1 145 ? -0.155 20.421 -18.477 1.00 96.56 145 TRP A N 1
ATOM 1109 C CA . TRP A 1 145 ? 0.998 19.694 -19.012 1.00 96.56 145 TRP A CA 1
ATOM 1110 C C . TRP A 1 145 ? 2.185 20.653 -19.172 1.00 96.56 145 TRP A C 1
ATOM 1112 O O . TRP A 1 145 ? 2.572 20.995 -20.291 1.00 96.56 145 TRP A O 1
ATOM 1122 N N . ALA A 1 146 ? 2.707 21.147 -18.048 1.00 96.38 146 ALA A N 1
ATOM 1123 C CA . ALA A 1 146 ? 3.780 22.139 -18.005 1.00 96.38 146 ALA A CA 1
ATOM 1124 C C . ALA A 1 146 ? 5.024 21.581 -17.301 1.00 96.38 146 ALA A C 1
ATOM 1126 O O . ALA A 1 146 ? 4.941 21.102 -16.173 1.00 96.38 146 ALA A O 1
ATOM 1127 N N . GLU A 1 147 ? 6.183 21.681 -17.957 1.00 96.00 147 GLU A N 1
ATOM 1128 C CA . GLU A 1 147 ? 7.465 21.223 -17.407 1.00 96.00 147 GLU A CA 1
ATOM 1129 C C . GLU A 1 147 ? 7.847 21.983 -16.132 1.00 96.00 147 GLU A C 1
ATOM 1131 O O . GLU A 1 147 ? 8.224 21.354 -15.151 1.00 96.00 147 GLU A O 1
ATOM 1136 N N . THR A 1 148 ? 7.680 23.311 -16.109 1.00 96.38 148 THR A N 1
ATOM 1137 C CA . THR A 1 148 ? 8.005 24.150 -14.941 1.00 96.38 148 THR A CA 1
ATOM 1138 C C . THR A 1 148 ? 7.265 23.676 -13.693 1.00 96.38 148 THR A C 1
ATOM 1140 O O . THR A 1 148 ? 7.894 23.391 -12.682 1.00 96.38 148 THR A O 1
ATOM 1143 N N . THR A 1 149 ? 5.952 23.454 -13.801 1.00 97.06 149 THR A N 1
ATOM 1144 C CA . THR A 1 149 ? 5.119 22.912 -12.717 1.00 97.06 149 THR A CA 1
ATOM 1145 C C . THR A 1 149 ? 5.494 21.478 -12.342 1.00 97.06 149 THR A C 1
ATOM 1147 O O . THR A 1 149 ? 5.385 21.097 -11.182 1.00 97.06 149 THR A O 1
ATOM 1150 N N . GLY A 1 150 ? 5.975 20.671 -13.291 1.00 96.81 150 GLY A N 1
ATOM 1151 C CA . GLY A 1 150 ? 6.502 19.340 -12.985 1.00 96.81 150 GLY A CA 1
ATOM 1152 C C . GLY A 1 150 ? 7.807 19.388 -12.185 1.00 96.81 150 GLY A C 1
ATOM 1153 O O . GLY A 1 150 ? 7.969 18.593 -11.264 1.00 96.81 150 GLY A O 1
ATOM 1154 N N . ILE A 1 151 ? 8.705 20.338 -12.475 1.00 96.94 151 ILE A N 1
ATOM 1155 C CA . ILE A 1 151 ? 9.934 20.564 -11.694 1.00 96.94 151 ILE A CA 1
ATOM 1156 C C . ILE A 1 151 ? 9.596 21.130 -10.309 1.00 96.94 151 ILE A C 1
ATOM 1158 O O . ILE A 1 151 ? 10.102 20.608 -9.318 1.00 96.94 151 ILE A O 1
ATOM 1162 N N . GLU A 1 152 ? 8.696 22.115 -10.222 1.00 97.25 152 GLU A N 1
ATOM 1163 C CA . GLU A 1 152 ? 8.168 22.652 -8.953 1.00 97.25 152 GLU A CA 1
ATOM 1164 C C . GLU A 1 152 ? 7.599 21.527 -8.070 1.00 97.25 152 GLU A C 1
ATOM 1166 O O . GLU A 1 152 ? 7.879 21.464 -6.876 1.00 97.25 152 GLU A O 1
ATOM 1171 N N . PHE A 1 153 ? 6.859 20.577 -8.649 1.00 97.56 153 PHE A N 1
ATOM 1172 C CA . PHE A 1 153 ? 6.349 19.414 -7.920 1.00 97.56 153 PHE A CA 1
ATOM 1173 C C . PHE A 1 153 ? 7.423 18.394 -7.520 1.00 97.56 153 PHE A C 1
ATOM 1175 O O . PHE A 1 153 ? 7.276 17.757 -6.477 1.00 97.56 153 PHE A O 1
ATOM 1182 N N . ILE A 1 154 ? 8.494 18.224 -8.303 1.00 97.06 154 ILE A N 1
ATOM 1183 C CA . ILE A 1 154 ? 9.648 17.407 -7.888 1.00 97.06 154 ILE A CA 1
ATOM 1184 C C . ILE A 1 154 ? 10.324 18.062 -6.677 1.00 97.06 154 ILE A C 1
ATOM 1186 O O . ILE A 1 154 ? 10.574 17.382 -5.688 1.00 97.06 154 ILE A O 1
ATOM 1190 N N . GLU A 1 155 ? 10.557 19.377 -6.716 1.00 96.62 155 GLU A N 1
ATOM 1191 C CA . GLU A 1 155 ? 11.110 20.138 -5.586 1.00 96.62 155 GLU A CA 1
ATOM 1192 C C . GLU A 1 155 ? 10.217 20.073 -4.345 1.00 96.62 155 GLU A C 1
ATOM 1194 O O . GLU A 1 155 ? 10.720 19.897 -3.238 1.00 96.62 155 GLU A O 1
ATOM 1199 N N . GLN A 1 156 ? 8.901 20.196 -4.523 1.00 95.94 156 GLN A N 1
ATOM 1200 C CA . GLN A 1 156 ? 7.939 20.217 -3.428 1.00 95.94 156 GLN A CA 1
ATOM 1201 C C . GLN A 1 156 ? 7.751 18.838 -2.781 1.00 95.94 156 GLN A C 1
ATOM 1203 O O . GLN A 1 156 ? 7.674 18.752 -1.557 1.00 95.94 156 GLN A O 1
ATOM 1208 N N . TYR A 1 157 ? 7.634 17.765 -3.572 1.00 96.19 157 TYR A N 1
ATOM 1209 C CA . TYR A 1 157 ? 7.156 16.468 -3.076 1.00 96.19 157 TYR A CA 1
ATOM 1210 C C . TYR A 1 157 ? 8.212 15.360 -3.005 1.00 96.19 157 TYR A C 1
ATOM 1212 O O . TYR A 1 157 ? 8.006 14.439 -2.213 1.00 96.19 157 TYR A O 1
ATOM 1220 N N . ALA A 1 158 ? 9.320 15.414 -3.760 1.00 95.06 158 ALA A N 1
ATOM 1221 C CA . ALA A 1 158 ? 10.377 14.401 -3.644 1.00 95.06 158 ALA A CA 1
ATOM 1222 C C . ALA A 1 158 ? 11.093 14.496 -2.292 1.00 95.06 158 ALA A C 1
ATOM 1224 O O . ALA A 1 158 ? 11.282 15.592 -1.753 1.00 95.06 158 ALA A O 1
ATOM 1225 N N . PHE A 1 159 ? 11.560 13.354 -1.780 1.00 89.75 159 PHE A N 1
ATOM 1226 C CA . PHE A 1 159 ? 12.476 13.315 -0.641 1.00 89.75 159 PHE A CA 1
ATOM 1227 C C . PHE A 1 159 ? 13.687 14.223 -0.889 1.00 89.75 159 PHE A C 1
ATOM 1229 O O . PHE A 1 159 ? 14.274 14.201 -1.970 1.00 89.75 159 PHE A O 1
ATOM 1236 N N . VAL A 1 160 ? 14.071 15.009 0.123 1.00 88.75 160 VAL A N 1
ATOM 1237 C CA . VAL A 1 160 ? 15.104 16.059 0.007 1.00 88.75 160 VAL A CA 1
ATOM 1238 C C . VAL A 1 160 ? 16.424 15.524 -0.560 1.00 88.75 160 VAL A C 1
ATOM 1240 O O . VAL A 1 160 ? 17.064 16.188 -1.370 1.00 88.75 160 VAL A O 1
ATOM 1243 N N . GLU A 1 161 ? 16.803 14.308 -0.162 1.00 86.00 161 GLU A N 1
ATOM 1244 C CA . GLU A 1 161 ? 18.021 13.614 -0.599 1.00 86.00 161 GLU A CA 1
ATOM 1245 C C . GLU A 1 161 ? 18.024 13.212 -2.088 1.00 86.00 161 GLU A C 1
ATOM 1247 O O . GLU A 1 161 ? 19.098 13.089 -2.676 1.00 86.00 161 GLU A O 1
ATOM 1252 N N . ASP A 1 162 ? 16.852 13.076 -2.716 1.00 88.88 162 ASP A N 1
ATOM 1253 C CA . ASP A 1 162 ? 16.708 12.605 -4.099 1.00 88.88 162 ASP A CA 1
ATOM 1254 C C . ASP A 1 162 ? 16.424 13.743 -5.106 1.00 88.88 162 ASP A C 1
ATOM 1256 O O . ASP A 1 162 ? 16.535 13.539 -6.315 1.00 88.88 162 ASP A O 1
ATOM 1260 N N . ILE A 1 163 ? 16.094 14.966 -4.660 1.00 91.81 163 ILE A N 1
ATOM 1261 C CA . ILE A 1 163 ? 15.705 16.084 -5.554 1.00 91.81 163 ILE A CA 1
ATOM 1262 C C . ILE A 1 163 ? 16.756 16.346 -6.645 1.00 91.81 163 ILE A C 1
ATOM 1264 O O . ILE A 1 163 ? 16.405 16.502 -7.818 1.00 91.81 163 ILE A O 1
ATOM 1268 N N . GLU A 1 164 ? 18.040 16.412 -6.285 1.00 92.56 164 GLU A N 1
ATOM 1269 C CA . GLU A 1 164 ? 19.115 16.708 -7.243 1.00 92.56 164 GLU A CA 1
ATOM 1270 C C . GLU A 1 164 ? 19.340 15.559 -8.235 1.00 92.56 164 GLU A C 1
ATOM 1272 O O . GLU A 1 164 ? 19.488 15.802 -9.436 1.00 92.56 164 GLU A O 1
ATOM 1277 N N . SER A 1 165 ? 19.308 14.306 -7.767 1.00 91.88 165 SER A N 1
ATOM 1278 C CA . SER A 1 165 ? 19.504 13.125 -8.618 1.00 91.88 165 SER A CA 1
ATOM 1279 C C . SER A 1 165 ? 18.339 12.940 -9.600 1.00 91.88 165 SER A C 1
ATOM 1281 O O . SER A 1 165 ? 18.567 12.690 -10.789 1.00 91.88 165 SER A O 1
ATOM 1283 N N . ILE A 1 166 ? 17.098 13.166 -9.151 1.00 93.12 166 ILE A N 1
ATOM 1284 C CA . ILE A 1 166 ? 15.900 13.186 -10.000 1.00 93.12 166 ILE A CA 1
ATOM 1285 C C . ILE A 1 166 ? 16.005 14.311 -11.031 1.00 93.12 166 ILE A C 1
ATOM 1287 O O . ILE A 1 166 ? 15.852 14.036 -12.219 1.00 93.12 166 ILE A O 1
ATOM 1291 N N . LYS A 1 167 ? 16.317 15.552 -10.623 1.00 93.69 167 LYS A N 1
ATOM 1292 C CA . LYS A 1 167 ? 16.485 16.695 -11.544 1.00 93.69 167 LYS A CA 1
ATOM 1293 C C . LYS A 1 167 ? 17.514 16.417 -12.636 1.00 93.69 167 LYS A C 1
ATOM 1295 O O . LYS A 1 167 ? 17.242 16.683 -13.805 1.00 93.69 167 LYS A O 1
ATOM 1300 N N . MET A 1 168 ? 18.664 15.849 -12.277 1.00 92.94 168 MET A N 1
ATOM 1301 C CA . MET A 1 168 ? 19.685 15.454 -13.251 1.00 92.94 168 MET A CA 1
ATOM 1302 C C . MET A 1 168 ? 19.187 14.354 -14.199 1.00 92.94 168 MET A C 1
ATOM 1304 O O . MET A 1 168 ? 19.475 14.414 -15.392 1.00 92.94 168 MET A O 1
ATOM 1308 N N . SER A 1 169 ? 18.396 13.400 -13.700 1.00 92.19 169 SER A N 1
ATOM 1309 C CA . SER A 1 169 ? 17.829 12.299 -14.495 1.00 92.19 169 SER A CA 1
ATOM 1310 C C . SER A 1 169 ? 16.702 12.740 -15.440 1.00 92.19 169 SER A C 1
ATOM 1312 O O . SER A 1 169 ? 16.576 12.209 -16.543 1.00 92.19 169 SER A O 1
ATOM 1314 N N . VAL A 1 170 ? 15.881 13.721 -15.047 1.00 93.19 170 VAL A N 1
ATOM 1315 C CA . VAL A 1 170 ? 14.799 14.264 -15.893 1.00 93.19 170 VAL A CA 1
ATOM 1316 C C . VAL A 1 170 ? 15.255 15.396 -16.820 1.00 93.19 170 VAL A C 1
ATOM 1318 O O . VAL A 1 170 ? 14.461 15.870 -17.631 1.00 93.19 170 VAL A O 1
ATOM 1321 N N . ASN A 1 171 ? 16.515 15.833 -16.743 1.00 92.19 171 ASN A N 1
ATOM 1322 C CA . ASN A 1 171 ? 17.047 16.895 -17.594 1.00 92.19 171 ASN A CA 1
ATOM 1323 C C . ASN A 1 171 ? 16.978 16.493 -19.083 1.00 92.19 171 ASN A C 1
ATOM 1325 O O . ASN A 1 171 ? 17.495 15.453 -19.485 1.00 92.19 171 ASN A O 1
ATOM 1329 N N . GLY A 1 172 ? 16.293 17.298 -19.902 1.00 86.12 172 GLY A N 1
ATOM 1330 C CA . GLY A 1 172 ? 15.976 16.977 -21.301 1.00 86.12 172 GLY A CA 1
ATOM 1331 C C . GLY A 1 172 ? 14.788 16.020 -21.502 1.00 86.12 172 GLY A C 1
ATOM 1332 O O . GLY A 1 172 ? 14.348 15.822 -22.637 1.00 86.12 172 GLY A O 1
ATOM 1333 N N . ASN A 1 173 ? 14.200 15.473 -20.433 1.00 91.06 173 ASN A N 1
ATOM 1334 C CA . ASN A 1 173 ? 13.056 14.556 -20.481 1.00 91.06 173 ASN A CA 1
ATOM 1335 C C . ASN A 1 173 ? 11.699 15.274 -20.331 1.00 91.06 173 ASN A C 1
ATOM 1337 O O . ASN A 1 173 ? 10.803 14.807 -19.615 1.00 91.06 173 ASN A O 1
ATOM 1341 N N . TYR A 1 174 ? 11.554 16.391 -21.059 1.00 93.12 174 TYR A N 1
ATOM 1342 C CA . TYR A 1 174 ? 10.409 17.317 -21.081 1.00 93.12 174 TYR A CA 1
ATOM 1343 C C . TYR A 1 174 ? 9.041 16.628 -21.000 1.00 93.12 174 TYR A C 1
ATOM 1345 O O . TYR A 1 174 ? 8.182 17.019 -20.204 1.00 93.12 174 TYR A O 1
ATOM 1353 N N . PHE A 1 175 ? 8.814 15.588 -21.813 1.00 94.12 175 PHE A N 1
ATOM 1354 C CA . PHE A 1 175 ? 7.496 14.962 -21.903 1.00 94.12 175 PHE A CA 1
ATOM 1355 C C . PHE A 1 175 ? 7.147 14.200 -20.623 1.00 94.12 175 PHE A C 1
ATOM 1357 O O . PHE A 1 175 ? 6.005 14.283 -20.180 1.00 94.12 175 PHE A O 1
ATOM 1364 N N . SER A 1 176 ? 8.112 13.520 -19.993 1.00 95.75 176 SER A N 1
ATOM 1365 C CA . SER A 1 176 ? 7.896 12.805 -18.723 1.00 95.75 176 SER A CA 1
ATOM 1366 C C . SER A 1 176 ? 7.551 13.762 -17.574 1.00 95.75 176 SER A C 1
ATOM 1368 O O . SER A 1 176 ? 6.627 13.501 -16.804 1.00 95.75 176 SER A O 1
ATOM 1370 N N . VAL A 1 177 ? 8.203 14.927 -17.528 1.00 97.19 177 VAL A N 1
ATOM 1371 C CA . VAL A 1 177 ? 7.958 15.970 -16.519 1.00 97.19 177 VAL A CA 1
ATOM 1372 C C . VAL A 1 177 ? 6.589 16.630 -16.732 1.00 97.19 177 VAL A C 1
ATOM 1374 O O . VAL A 1 177 ? 5.831 16.808 -15.779 1.00 97.19 177 VAL A O 1
ATOM 1377 N N . CYS A 1 178 ? 6.208 16.902 -17.986 1.00 97.06 178 CYS A N 1
ATOM 1378 C CA . CYS A 1 178 ? 4.858 17.367 -18.324 1.00 97.06 178 CYS A CA 1
ATOM 1379 C C . CYS A 1 178 ? 3.768 16.345 -17.956 1.00 97.06 178 CYS A C 1
ATOM 1381 O O . CYS A 1 178 ? 2.695 16.738 -17.497 1.00 97.06 178 CYS A O 1
ATOM 1383 N N . CYS A 1 179 ? 4.029 15.045 -18.147 1.00 97.94 179 CYS A N 1
ATOM 1384 C CA . CYS A 1 179 ? 3.119 13.980 -17.716 1.00 97.94 179 CYS A CA 1
ATOM 1385 C C . CYS A 1 179 ? 2.976 13.971 -16.190 1.00 97.94 179 CYS A C 1
ATOM 1387 O O . CYS A 1 179 ? 1.864 13.886 -15.680 1.00 97.94 179 CYS A O 1
ATOM 1389 N N . PHE A 1 180 ? 4.076 14.124 -15.451 1.00 98.19 180 PHE A N 1
ATOM 1390 C CA . PHE A 1 180 ? 4.047 14.151 -13.990 1.00 98.19 180 PHE A CA 1
ATOM 1391 C C . PHE A 1 180 ? 3.219 15.323 -13.441 1.00 98.19 180 PHE A C 1
ATOM 1393 O O . PHE A 1 180 ? 2.360 15.118 -12.578 1.00 98.19 180 PHE A O 1
ATOM 1400 N N . ALA A 1 181 ? 3.388 16.521 -14.013 1.00 98.06 181 ALA A N 1
ATOM 1401 C CA . ALA A 1 181 ? 2.568 17.692 -13.695 1.00 98.06 181 ALA A CA 1
ATOM 1402 C C . ALA A 1 181 ? 1.065 17.432 -13.911 1.00 98.06 181 ALA A C 1
ATOM 1404 O O . ALA A 1 181 ? 0.245 17.717 -13.034 1.00 98.06 181 ALA A O 1
ATOM 1405 N N . ALA A 1 182 ? 0.712 16.830 -15.051 1.00 98.00 182 ALA A N 1
ATOM 1406 C CA . ALA A 1 182 ? -0.659 16.468 -15.391 1.00 98.00 182 ALA A CA 1
ATOM 1407 C C . ALA A 1 182 ? -1.252 15.426 -14.424 1.00 98.00 182 ALA A C 1
ATOM 1409 O O . ALA A 1 182 ? -2.387 15.596 -13.969 1.00 98.00 182 ALA A O 1
ATOM 1410 N N . THR A 1 183 ? -0.488 14.389 -14.062 1.00 97.94 183 THR A N 1
ATOM 1411 C CA . THR A 1 183 ? -0.917 13.350 -13.112 1.00 97.94 183 THR A CA 1
ATOM 1412 C C . THR A 1 183 ? -1.202 13.933 -11.731 1.00 97.94 183 THR A C 1
ATOM 1414 O O . THR A 1 183 ? -2.277 13.692 -11.178 1.00 97.94 183 THR A O 1
ATOM 1417 N N . LEU A 1 184 ? -0.295 14.749 -11.185 1.00 97.12 184 LEU A N 1
ATOM 1418 C CA . LEU A 1 184 ? -0.507 15.377 -9.879 1.00 97.12 184 LEU A CA 1
ATOM 1419 C C . LEU A 1 184 ? -1.677 16.369 -9.894 1.00 97.12 184 LEU A C 1
ATOM 1421 O O . LEU A 1 184 ? -2.502 16.335 -8.980 1.00 97.12 184 LEU A O 1
ATOM 1425 N N . LYS A 1 185 ? -1.839 17.179 -10.952 1.00 96.62 185 LYS A N 1
ATOM 1426 C CA . LYS A 1 185 ? -3.011 18.065 -11.081 1.00 96.62 185 LYS A CA 1
ATOM 1427 C C . LYS A 1 185 ? -4.333 17.311 -11.211 1.00 96.62 185 LYS A C 1
ATOM 1429 O O . LYS A 1 185 ? -5.349 17.805 -10.725 1.00 96.62 185 LYS A O 1
ATOM 1434 N N . PHE A 1 186 ? -4.348 16.120 -11.803 1.00 96.56 186 PHE A N 1
ATOM 1435 C CA . PHE A 1 186 ? -5.536 15.267 -11.798 1.00 96.56 186 PHE A CA 1
ATOM 1436 C C . PHE A 1 186 ? -5.850 14.719 -10.395 1.00 96.56 186 PHE A C 1
ATOM 1438 O O . PHE A 1 186 ? -7.002 14.771 -9.965 1.00 96.56 186 PHE A O 1
ATOM 1445 N N . ILE A 1 187 ? -4.842 14.253 -9.652 1.00 95.81 187 ILE A N 1
ATOM 1446 C CA . ILE A 1 187 ? -5.009 13.755 -8.274 1.00 95.81 187 ILE A CA 1
ATOM 1447 C C . ILE A 1 187 ? -5.522 14.873 -7.342 1.00 95.81 187 ILE A C 1
ATOM 1449 O O . ILE A 1 187 ? -6.472 14.661 -6.584 1.00 95.81 187 ILE A O 1
ATOM 1453 N N . GLU A 1 188 ? -4.975 16.083 -7.468 1.00 94.44 188 GLU A N 1
ATOM 1454 C CA . GLU A 1 188 ? -5.404 17.273 -6.723 1.00 94.44 188 GLU A CA 1
ATOM 1455 C C . GLU A 1 188 ? -6.865 17.647 -7.027 1.00 94.44 188 GLU A C 1
ATOM 1457 O O . GLU A 1 188 ? -7.690 17.741 -6.116 1.00 94.44 188 GLU A O 1
ATOM 1462 N N . LEU A 1 189 ? -7.204 17.828 -8.310 1.00 93.56 189 LEU A N 1
ATOM 1463 C CA . LEU A 1 189 ? -8.475 18.431 -8.727 1.00 93.56 189 LEU A CA 1
ATOM 1464 C C . LEU A 1 189 ? -9.633 17.432 -8.852 1.00 93.56 189 LEU A C 1
ATOM 1466 O O . LEU A 1 189 ? -10.762 17.766 -8.500 1.00 93.56 189 LEU A O 1
ATOM 1470 N N . ALA A 1 190 ? -9.380 16.229 -9.373 1.00 92.94 190 ALA A N 1
ATOM 1471 C CA . ALA A 1 190 ? -10.417 15.220 -9.594 1.00 92.94 190 ALA A CA 1
ATOM 1472 C C . ALA A 1 190 ? -10.557 14.264 -8.402 1.00 92.94 190 ALA A C 1
ATOM 1474 O O . ALA A 1 190 ? -11.671 13.864 -8.066 1.00 92.94 190 ALA A O 1
ATOM 1475 N N . MET A 1 191 ? -9.449 13.912 -7.738 1.00 92.06 191 MET A N 1
ATOM 1476 C CA . MET A 1 191 ? -9.462 12.952 -6.624 1.00 92.06 191 MET A CA 1
ATOM 1477 C C . MET A 1 191 ? -9.476 13.606 -5.237 1.00 92.06 191 MET A C 1
ATOM 1479 O O . MET A 1 191 ? -9.667 12.891 -4.256 1.00 92.06 191 MET A O 1
ATOM 1483 N N . ASN A 1 192 ? -9.329 14.936 -5.139 1.00 93.00 192 ASN A N 1
ATOM 1484 C CA . ASN A 1 192 ? -9.302 15.682 -3.871 1.00 93.00 192 ASN A CA 1
ATOM 1485 C C . ASN A 1 192 ? -8.231 15.161 -2.888 1.00 93.00 192 ASN A C 1
ATOM 1487 O O . ASN A 1 192 ? -8.443 15.125 -1.672 1.00 93.00 192 ASN A O 1
ATOM 1491 N N . LYS A 1 193 ? -7.075 14.749 -3.420 1.00 93.50 193 LYS A N 1
ATOM 1492 C CA . LYS A 1 193 ? -5.922 14.240 -2.665 1.00 93.50 193 LYS A CA 1
ATOM 1493 C C . LYS A 1 193 ? -4.694 15.105 -2.940 1.00 93.50 193 LYS A C 1
ATOM 1495 O O . LYS A 1 193 ? -4.483 15.536 -4.067 1.00 93.50 193 LYS A O 1
ATOM 1500 N N . THR A 1 194 ? -3.866 15.321 -1.929 1.00 94.12 194 THR A N 1
ATOM 1501 C CA . THR A 1 194 ? -2.554 15.964 -2.055 1.00 94.12 194 THR A CA 1
ATOM 1502 C C . THR A 1 194 ? -1.519 15.225 -1.205 1.00 94.12 194 THR A C 1
ATOM 1504 O O . THR A 1 194 ? -1.868 14.305 -0.462 1.00 94.12 194 THR A O 1
ATOM 1507 N N . PHE A 1 195 ? -0.256 15.623 -1.314 1.00 94.81 195 PHE A N 1
ATOM 1508 C CA . PHE A 1 195 ? 0.864 15.069 -0.559 1.00 94.81 195 PHE A CA 1
ATOM 1509 C C . PHE A 1 195 ? 1.484 16.165 0.327 1.00 94.81 195 PHE A C 1
ATOM 1511 O O . PHE A 1 195 ? 1.464 17.337 -0.055 1.00 94.81 195 PHE A O 1
ATOM 1518 N N . PRO A 1 196 ? 2.029 15.844 1.512 1.00 93.44 196 PRO A N 1
ATOM 1519 C CA . PRO A 1 196 ? 2.863 16.772 2.256 1.00 93.44 196 PRO A CA 1
ATOM 1520 C C . PRO A 1 196 ? 4.196 16.986 1.521 1.00 93.44 196 PRO A C 1
ATOM 1522 O O . PRO A 1 196 ? 4.602 16.135 0.719 1.00 93.44 196 PRO A O 1
ATOM 1525 N N . PRO A 1 197 ? 4.905 18.094 1.794 1.00 93.00 197 PRO A N 1
ATOM 1526 C CA . PRO A 1 197 ? 6.234 18.311 1.244 1.00 93.00 197 PRO A CA 1
ATOM 1527 C C . PRO A 1 197 ? 7.183 17.146 1.549 1.00 93.00 197 PRO A C 1
ATOM 1529 O O . PRO A 1 197 ? 7.092 16.532 2.612 1.00 93.00 197 PRO A O 1
ATOM 1532 N N . HIS A 1 198 ? 8.086 16.858 0.615 1.00 92.75 198 HIS A N 1
ATOM 1533 C CA . HIS A 1 198 ? 9.165 15.872 0.748 1.00 92.75 198 HIS A CA 1
ATOM 1534 C C . HIS A 1 198 ? 8.749 14.472 1.234 1.00 92.75 198 HIS A C 1
ATOM 1536 O O . HIS A 1 198 ? 9.404 13.887 2.094 1.00 92.75 198 HIS A O 1
ATOM 1542 N N . SER A 1 199 ? 7.659 13.929 0.688 1.00 93.31 199 SER A N 1
ATOM 1543 C CA . SER A 1 199 ? 7.038 12.689 1.176 1.00 93.31 199 SER A CA 1
ATOM 1544 C C . SER A 1 199 ? 6.762 11.620 0.115 1.00 93.31 199 SER A C 1
ATOM 1546 O O . SER A 1 199 ? 6.471 10.478 0.470 1.00 93.31 199 SER A O 1
ATOM 1548 N N . LEU A 1 200 ? 6.840 11.969 -1.172 1.00 94.94 200 LEU A N 1
ATOM 1549 C CA . LEU A 1 200 ? 6.507 11.091 -2.290 1.00 94.94 200 LEU A CA 1
ATOM 1550 C C . LEU A 1 200 ? 7.784 10.455 -2.856 1.00 94.94 200 LEU A C 1
ATOM 1552 O O . LEU A 1 200 ? 8.741 11.164 -3.180 1.00 94.94 200 LEU A O 1
ATOM 1556 N N . ARG A 1 201 ? 7.789 9.129 -3.048 1.00 93.88 201 ARG A N 1
ATOM 1557 C CA . ARG A 1 201 ? 8.913 8.423 -3.682 1.00 93.88 201 ARG A CA 1
ATOM 1558 C C . ARG A 1 201 ? 8.881 8.656 -5.191 1.00 93.88 201 ARG A C 1
ATOM 1560 O O . ARG A 1 201 ? 8.250 7.905 -5.931 1.00 93.88 201 ARG A O 1
ATOM 1567 N N . ILE A 1 202 ? 9.533 9.719 -5.648 1.00 96.19 202 ILE A N 1
ATOM 1568 C CA . ILE A 1 202 ? 9.652 10.055 -7.071 1.00 96.19 202 ILE A CA 1
ATOM 1569 C C . ILE A 1 202 ? 10.927 9.410 -7.627 1.00 96.19 202 ILE A C 1
ATOM 1571 O O . ILE A 1 202 ? 12.008 9.625 -7.092 1.00 96.19 202 ILE A O 1
ATOM 1575 N N . LYS A 1 203 ? 10.823 8.648 -8.721 1.00 94.00 203 LYS A N 1
ATOM 1576 C CA . LYS A 1 203 ? 11.980 8.093 -9.440 1.00 94.00 203 LYS A CA 1
ATOM 1577 C C . LYS A 1 203 ? 11.851 8.277 -10.949 1.00 94.00 203 LYS A C 1
ATOM 1579 O O . LYS A 1 203 ? 10.752 8.213 -11.502 1.00 94.00 203 LYS A O 1
ATOM 1584 N N . TYR A 1 204 ? 12.984 8.483 -11.617 1.00 94.19 204 TYR A N 1
ATOM 1585 C CA . TYR A 1 204 ? 13.073 8.403 -13.072 1.00 94.19 204 TYR A CA 1
ATOM 1586 C C . TYR A 1 204 ? 13.560 7.009 -13.473 1.00 94.19 204 TYR A C 1
ATOM 1588 O O . TYR A 1 204 ? 14.584 6.545 -12.977 1.00 94.19 204 TYR A O 1
ATOM 1596 N N . GLU A 1 205 ? 12.837 6.345 -14.369 1.00 90.19 205 GLU A N 1
ATOM 1597 C CA . GLU A 1 205 ? 13.177 5.017 -14.869 1.00 90.19 205 GLU A CA 1
ATOM 1598 C C . GLU A 1 205 ? 13.436 5.073 -16.380 1.00 90.19 205 GLU A C 1
ATOM 1600 O O . GLU A 1 205 ? 12.546 5.379 -17.182 1.00 90.19 205 GLU A O 1
ATOM 1605 N N . ALA A 1 206 ? 14.675 4.781 -16.777 1.00 84.06 206 ALA A N 1
ATOM 1606 C CA . ALA A 1 206 ? 15.057 4.672 -18.180 1.00 84.06 206 ALA A CA 1
ATOM 1607 C C . ALA A 1 206 ? 14.426 3.432 -18.846 1.00 84.06 206 ALA A C 1
ATOM 1609 O O . ALA A 1 206 ? 13.999 2.491 -18.185 1.00 84.06 206 ALA A O 1
ATOM 1610 N N . SER A 1 207 ? 14.410 3.402 -20.182 1.00 75.94 207 SER A N 1
ATOM 1611 C CA . SER A 1 207 ? 13.961 2.226 -20.956 1.00 75.94 207 SER A CA 1
ATOM 1612 C C . SER A 1 207 ? 15.010 1.101 -21.054 1.00 75.94 207 SER A C 1
ATOM 1614 O O . SER A 1 207 ? 14.819 0.154 -21.813 1.00 75.94 207 SER A O 1
ATOM 1616 N N . GLU A 1 208 ? 16.138 1.226 -20.354 1.00 76.75 208 GLU A N 1
ATOM 1617 C CA . GLU A 1 208 ? 17.312 0.351 -20.456 1.00 76.75 208 GLU A CA 1
ATOM 1618 C C . GLU A 1 208 ? 17.516 -0.447 -19.155 1.00 76.75 208 GLU A C 1
ATOM 1620 O O . GLU A 1 208 ? 16.999 -0.076 -18.104 1.00 76.75 208 GLU A O 1
ATOM 1625 N N . GLY A 1 209 ? 18.258 -1.559 -19.211 1.00 75.50 209 GLY A N 1
ATOM 1626 C CA . GLY A 1 209 ? 18.577 -2.387 -18.032 1.00 75.50 209 GLY A CA 1
ATOM 1627 C C . GLY A 1 209 ? 17.538 -3.456 -17.649 1.00 75.50 209 GLY A C 1
ATOM 1628 O O . GLY A 1 209 ? 17.772 -4.228 -16.715 1.00 75.50 209 GLY A O 1
ATOM 1629 N N . SER A 1 210 ? 16.419 -3.546 -18.377 1.00 83.62 210 SER A N 1
ATOM 1630 C CA . SER A 1 210 ? 15.423 -4.617 -18.233 1.00 83.62 210 SER A CA 1
ATOM 1631 C C . SER A 1 210 ? 15.075 -5.273 -19.571 1.00 83.62 210 SER A C 1
ATOM 1633 O O . SER A 1 210 ? 15.154 -4.656 -20.637 1.00 83.62 210 SER A O 1
ATOM 1635 N N . MET A 1 211 ? 14.698 -6.550 -19.521 1.00 87.25 211 MET A N 1
ATOM 1636 C CA . MET A 1 211 ? 14.234 -7.303 -20.680 1.00 87.25 211 MET A CA 1
ATOM 1637 C C . MET A 1 211 ? 12.803 -6.889 -21.035 1.00 87.25 211 MET A C 1
ATOM 1639 O O . MET A 1 211 ? 11.905 -6.910 -20.195 1.00 87.25 211 MET A O 1
ATOM 1643 N N . MET A 1 212 ? 12.591 -6.539 -22.301 1.00 84.06 212 MET A N 1
ATOM 1644 C CA . MET A 1 212 ? 11.273 -6.225 -22.852 1.00 84.06 212 MET A CA 1
ATOM 1645 C C . MET A 1 212 ? 10.556 -7.516 -23.260 1.00 84.06 212 MET A C 1
ATOM 1647 O O . MET A 1 212 ? 11.095 -8.276 -24.064 1.00 84.06 212 MET A O 1
ATOM 1651 N N . ILE A 1 213 ? 9.338 -7.734 -22.760 1.00 85.94 213 ILE A N 1
ATOM 1652 C CA . ILE A 1 213 ? 8.490 -8.878 -23.120 1.00 85.94 213 ILE A CA 1
ATOM 1653 C C . ILE A 1 213 ? 7.187 -8.325 -23.694 1.00 85.94 213 ILE A C 1
ATOM 1655 O O . ILE A 1 213 ? 6.453 -7.630 -23.004 1.00 85.94 213 ILE A O 1
ATOM 1659 N N . ASP A 1 214 ? 6.873 -8.581 -24.961 1.00 82.00 214 ASP A N 1
ATOM 1660 C CA . ASP A 1 214 ? 5.642 -8.043 -25.546 1.00 82.00 214 ASP A CA 1
ATOM 1661 C C . ASP A 1 214 ? 4.378 -8.655 -24.904 1.00 82.00 214 ASP A C 1
ATOM 1663 O O . ASP A 1 214 ? 4.394 -9.765 -24.366 1.00 82.00 214 ASP A O 1
ATOM 1667 N N . LEU A 1 215 ? 3.251 -7.939 -24.990 1.00 79.56 215 LEU A N 1
ATOM 1668 C CA . LEU A 1 215 ? 1.989 -8.344 -24.360 1.00 79.56 215 LEU A CA 1
ATOM 1669 C C . LEU A 1 215 ? 1.490 -9.723 -24.832 1.00 79.56 215 LEU A C 1
ATOM 1671 O O . LEU A 1 215 ? 0.888 -10.458 -24.044 1.00 79.56 215 LEU A O 1
ATOM 1675 N N . SER A 1 216 ? 1.752 -10.099 -26.089 1.00 85.12 216 SER A N 1
ATOM 1676 C CA . SER A 1 216 ? 1.347 -11.407 -26.611 1.00 85.12 216 SER A CA 1
ATOM 1677 C C . SER A 1 216 ? 2.202 -12.529 -26.021 1.00 85.12 216 SER A C 1
ATOM 1679 O O . SER A 1 216 ? 1.655 -13.565 -25.641 1.00 85.12 216 SER A O 1
ATOM 1681 N N . THR A 1 217 ? 3.500 -12.296 -25.816 1.00 88.81 217 THR A N 1
ATOM 1682 C CA . THR A 1 217 ? 4.406 -13.219 -25.117 1.00 88.81 217 THR A CA 1
ATOM 1683 C C . THR A 1 217 ? 4.082 -13.324 -23.623 1.00 88.81 217 THR A C 1
ATOM 1685 O O . THR A 1 217 ? 4.027 -14.440 -23.110 1.00 88.81 217 THR A O 1
ATOM 1688 N N . ILE A 1 218 ? 3.764 -12.220 -22.929 1.00 86.88 218 ILE A N 1
ATOM 1689 C CA . ILE A 1 218 ? 3.333 -12.244 -21.510 1.00 86.88 218 ILE A CA 1
ATOM 1690 C C . ILE A 1 218 ? 2.120 -13.171 -21.317 1.00 86.88 218 ILE A C 1
ATOM 1692 O O . ILE A 1 218 ? 2.074 -13.944 -20.356 1.00 86.88 218 ILE A O 1
ATOM 1696 N N . ARG A 1 219 ? 1.150 -13.107 -22.241 1.00 86.25 219 ARG A N 1
ATOM 1697 C CA . ARG A 1 219 ? -0.046 -13.967 -22.254 1.00 86.25 219 ARG A CA 1
ATOM 1698 C C . ARG A 1 219 ? 0.275 -15.406 -22.671 1.00 86.25 219 ARG A C 1
ATOM 1700 O O . ARG A 1 219 ? -0.196 -16.333 -22.027 1.00 86.25 219 ARG A O 1
ATOM 1707 N N . SER A 1 220 ? 1.085 -15.596 -23.713 1.00 90.31 220 SER A N 1
ATOM 1708 C CA . SER A 1 220 ? 1.392 -16.923 -24.280 1.00 90.31 220 SER A CA 1
ATOM 1709 C C . SER A 1 220 ? 2.291 -17.783 -23.389 1.00 90.31 220 SER A C 1
ATOM 1711 O O . SER A 1 220 ? 2.201 -19.005 -23.439 1.00 90.31 220 SER A O 1
ATOM 1713 N N . LEU A 1 221 ? 3.148 -17.158 -22.578 1.00 91.06 221 LEU A N 1
ATOM 1714 C CA . LEU A 1 221 ? 3.962 -17.828 -21.558 1.00 91.06 221 LEU A CA 1
ATOM 1715 C C . LEU A 1 221 ? 3.248 -17.941 -20.199 1.00 91.06 221 LEU A C 1
ATOM 1717 O O . LEU A 1 221 ? 3.862 -18.401 -19.240 1.00 91.06 221 LEU A O 1
ATOM 1721 N N . GLU A 1 222 ? 1.994 -17.478 -20.099 1.00 91.38 222 GLU A N 1
ATOM 1722 C CA . GLU A 1 222 ? 1.204 -17.430 -18.859 1.00 91.38 222 GLU A CA 1
ATOM 1723 C C . GLU A 1 222 ? 2.020 -16.859 -17.681 1.00 91.38 222 GLU A C 1
ATOM 1725 O O . GLU A 1 222 ? 2.050 -17.417 -16.585 1.00 91.38 222 GLU A O 1
ATOM 1730 N N . LEU A 1 223 ? 2.735 -15.741 -17.898 1.00 90.56 223 LEU A N 1
ATOM 1731 C CA . LEU A 1 223 ? 3.702 -15.239 -16.907 1.00 90.56 223 LEU A CA 1
ATOM 1732 C C . LEU A 1 223 ? 3.034 -14.824 -15.593 1.00 90.56 223 LEU A C 1
ATOM 1734 O O . LEU A 1 223 ? 3.603 -14.996 -14.522 1.00 90.56 223 LEU A O 1
ATOM 1738 N N . ILE A 1 224 ? 1.829 -14.261 -15.689 1.00 88.44 224 ILE A N 1
ATOM 1739 C CA . ILE A 1 224 ? 1.077 -13.679 -14.569 1.00 88.44 224 ILE A CA 1
ATOM 1740 C C . ILE A 1 224 ? -0.251 -14.398 -14.319 1.00 88.44 224 ILE A C 1
ATOM 1742 O O . ILE A 1 224 ? -0.750 -14.402 -13.196 1.00 88.44 224 ILE A O 1
ATOM 1746 N N . GLN A 1 225 ? -0.851 -14.958 -15.364 1.00 86.44 225 GLN A N 1
ATOM 1747 C CA . GLN A 1 225 ? -2.240 -15.394 -15.374 1.00 86.44 225 GLN A CA 1
ATOM 1748 C C . GLN A 1 225 ? -2.400 -16.545 -16.363 1.00 86.44 225 GLN A C 1
ATOM 1750 O O . GLN A 1 225 ? -1.891 -16.466 -17.481 1.00 86.44 225 GLN A O 1
ATOM 1755 N N . ASN A 1 226 ? -3.153 -17.567 -15.959 1.00 86.56 226 ASN A N 1
ATOM 1756 C CA . ASN A 1 226 ? -3.535 -18.674 -16.823 1.00 86.56 226 ASN A CA 1
ATOM 1757 C C . ASN A 1 226 ? -4.606 -18.249 -17.851 1.00 86.56 226 ASN A C 1
ATOM 1759 O O . ASN A 1 226 ? -5.551 -17.516 -17.530 1.00 86.56 226 ASN A O 1
ATOM 1763 N N . LEU A 1 227 ? -4.469 -18.725 -19.087 1.00 84.44 227 LEU A N 1
ATOM 1764 C CA . LEU A 1 227 ? -5.301 -18.359 -20.231 1.00 84.44 227 LEU A CA 1
ATOM 1765 C C . LEU A 1 227 ? -6.674 -19.053 -20.212 1.00 84.44 227 LEU A C 1
ATOM 1767 O O . LEU A 1 227 ? -7.655 -18.479 -20.685 1.00 84.44 227 LEU A O 1
ATOM 1771 N N . GLN A 1 228 ? -6.760 -20.268 -19.659 1.00 83.62 228 GLN A N 1
ATOM 1772 C CA . GLN A 1 228 ? -8.005 -21.043 -19.568 1.00 83.62 228 GLN A CA 1
ATOM 1773 C C . GLN A 1 228 ? -8.830 -20.660 -18.336 1.00 83.62 228 GLN A C 1
ATOM 1775 O O . GLN A 1 228 ? -10.047 -20.491 -18.424 1.00 83.62 228 GLN A O 1
ATOM 1780 N N . ASN A 1 229 ? -8.173 -20.510 -17.185 1.00 82.75 229 ASN A N 1
ATOM 1781 C CA . ASN A 1 229 ? -8.812 -20.153 -15.925 1.00 82.75 229 ASN A CA 1
ATOM 1782 C C . ASN A 1 229 ? -8.076 -18.986 -15.262 1.00 82.75 229 ASN A C 1
ATOM 1784 O O . ASN A 1 229 ? -7.122 -19.180 -14.516 1.00 82.75 229 ASN A O 1
ATOM 1788 N N . GLN A 1 230 ? -8.601 -17.772 -15.439 1.00 77.56 230 GLN A N 1
ATOM 1789 C CA . GLN A 1 230 ? -8.046 -16.540 -14.857 1.00 77.56 230 GLN A CA 1
ATOM 1790 C C . GLN A 1 230 ? -7.935 -16.549 -13.317 1.00 77.56 230 GL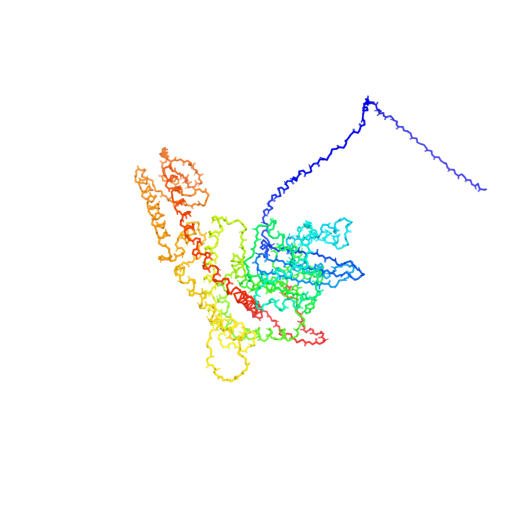N A C 1
ATOM 1792 O O . GLN A 1 230 ? -7.309 -15.661 -12.743 1.00 77.56 230 GLN A O 1
ATOM 1797 N N . LYS A 1 231 ? -8.583 -17.509 -12.642 1.00 75.00 231 LYS A N 1
ATOM 1798 C CA . LYS A 1 231 ? -8.536 -17.704 -11.187 1.00 75.00 231 LYS A CA 1
ATOM 1799 C C . LYS A 1 231 ? -7.621 -18.850 -10.749 1.00 75.00 231 LYS A C 1
ATOM 1801 O O . LYS A 1 231 ? -7.607 -19.147 -9.559 1.00 75.00 231 LYS A O 1
ATOM 1806 N N . SER A 1 232 ? -6.918 -19.517 -11.664 1.00 82.75 232 SER A N 1
ATOM 1807 C CA . SER A 1 232 ? -5.925 -20.520 -11.280 1.00 82.75 232 SER A CA 1
ATOM 1808 C C . SER A 1 232 ? -4.589 -19.873 -10.937 1.00 82.75 232 SER A C 1
ATOM 1810 O O . SER A 1 232 ? -4.216 -18.854 -11.519 1.00 82.75 232 SER A O 1
ATOM 1812 N N . SER A 1 233 ? -3.856 -20.507 -10.026 1.00 80.62 233 SER A N 1
ATOM 1813 C CA . SER A 1 233 ? -2.443 -20.232 -9.742 1.00 80.62 233 SER A CA 1
ATOM 1814 C C . SER A 1 233 ? -1.491 -20.867 -10.766 1.00 80.62 233 SER A C 1
ATOM 1816 O O . SER A 1 233 ? -0.281 -20.714 -10.635 1.00 80.62 233 SER A O 1
ATOM 1818 N N . ASP A 1 234 ? -2.020 -21.563 -11.779 1.00 86.19 234 ASP A N 1
ATOM 1819 C CA . ASP A 1 234 ? -1.265 -22.275 -12.822 1.00 86.19 234 ASP A CA 1
ATOM 1820 C C . ASP A 1 234 ? -0.654 -21.296 -13.845 1.00 86.19 234 ASP A C 1
ATOM 1822 O O . ASP A 1 234 ? -1.060 -21.212 -15.006 1.00 86.19 234 ASP A O 1
ATOM 1826 N N . CYS A 1 235 ? 0.286 -20.484 -13.372 1.00 90.75 235 CYS A N 1
ATOM 1827 C CA . CYS A 1 235 ? 1.031 -19.478 -14.118 1.00 90.75 235 CYS A CA 1
ATOM 1828 C C . CYS A 1 235 ? 2.445 -19.354 -13.522 1.00 90.75 235 CYS A C 1
ATOM 1830 O O . CYS A 1 235 ? 2.668 -19.732 -12.368 1.00 90.75 235 CYS A O 1
ATOM 1832 N N . LEU A 1 236 ? 3.410 -18.796 -14.266 1.00 92.25 236 LEU A N 1
ATOM 1833 C CA . LEU A 1 236 ? 4.796 -18.701 -13.774 1.00 92.25 236 LEU A CA 1
ATOM 1834 C C . LEU A 1 236 ? 4.881 -17.919 -12.453 1.00 92.25 236 LEU A C 1
ATOM 1836 O O . LEU A 1 236 ? 5.567 -18.339 -11.524 1.00 92.25 236 LEU A O 1
ATOM 1840 N N . PHE A 1 237 ? 4.160 -16.801 -12.355 1.00 93.25 237 PHE A N 1
ATOM 1841 C CA . PHE A 1 237 ? 4.058 -16.023 -11.126 1.00 93.25 237 PHE A CA 1
ATOM 1842 C C . PHE A 1 237 ? 3.481 -16.844 -9.972 1.00 93.25 237 PHE A C 1
ATOM 1844 O O . PHE A 1 237 ? 4.036 -16.790 -8.886 1.00 93.25 237 PHE A O 1
ATOM 1851 N N . GLY A 1 238 ? 2.412 -17.614 -10.193 1.00 91.12 238 GLY A N 1
ATOM 1852 C CA . GLY A 1 238 ? 1.769 -18.404 -9.144 1.00 91.12 238 GLY A CA 1
ATOM 1853 C C . GLY A 1 238 ? 2.684 -19.480 -8.564 1.00 91.12 238 GLY A C 1
ATOM 1854 O O . GLY A 1 238 ? 2.733 -19.626 -7.350 1.00 91.12 238 GLY A O 1
ATOM 1855 N N . VAL A 1 239 ? 3.479 -20.152 -9.403 1.00 90.88 239 VAL A N 1
ATOM 1856 C CA . VAL A 1 239 ? 4.461 -21.153 -8.942 1.00 90.88 239 VAL A CA 1
ATOM 1857 C C . VAL A 1 239 ? 5.694 -20.528 -8.285 1.00 90.88 239 VAL A C 1
ATOM 1859 O O . VAL A 1 239 ? 6.271 -21.109 -7.371 1.00 90.88 239 VAL A O 1
ATOM 1862 N N . LEU A 1 240 ? 6.112 -19.331 -8.703 1.00 92.69 240 LEU A N 1
ATOM 1863 C CA . LEU A 1 240 ? 7.238 -18.639 -8.068 1.00 92.69 240 LEU A CA 1
ATOM 1864 C C . LEU A 1 240 ? 6.860 -17.891 -6.778 1.00 92.69 240 LEU A C 1
ATOM 1866 O O . LEU A 1 240 ? 7.766 -17.490 -6.040 1.00 92.69 240 LEU A O 1
ATOM 1870 N N . ASN A 1 241 ? 5.567 -17.667 -6.521 1.00 94.75 241 ASN A N 1
ATOM 1871 C CA . ASN A 1 241 ? 5.078 -16.774 -5.474 1.00 94.75 241 ASN A CA 1
ATOM 1872 C C . ASN A 1 241 ? 4.719 -17.486 -4.165 1.00 94.75 241 ASN A C 1
ATOM 1874 O O . ASN A 1 241 ? 3.556 -17.656 -3.811 1.00 94.75 241 ASN A O 1
ATOM 1878 N N . GLU A 1 242 ? 5.766 -17.768 -3.406 1.00 95.06 242 GLU A N 1
ATOM 1879 C CA . GLU A 1 242 ? 5.757 -18.176 -2.004 1.00 95.06 242 GLU A CA 1
ATOM 1880 C C . GLU A 1 242 ? 6.145 -16.999 -1.080 1.00 95.06 242 GLU A C 1
ATOM 1882 O O . GLU A 1 242 ? 6.775 -17.180 -0.029 1.00 95.06 242 GLU A O 1
ATOM 1887 N N . THR A 1 243 ? 5.818 -15.764 -1.484 1.00 95.94 243 THR A N 1
ATOM 1888 C CA . THR A 1 243 ? 6.049 -14.554 -0.675 1.00 95.94 243 THR A CA 1
ATOM 1889 C C . THR A 1 243 ? 5.018 -14.442 0.448 1.00 95.94 243 THR A C 1
ATOM 1891 O O . THR A 1 243 ? 3.872 -14.875 0.316 1.00 95.94 243 THR A O 1
ATOM 1894 N N . LEU A 1 244 ? 5.429 -13.882 1.582 1.00 95.69 244 LEU A N 1
ATOM 1895 C CA . LEU A 1 244 ? 4.604 -13.759 2.787 1.00 95.69 244 LEU A CA 1
ATOM 1896 C C . LEU A 1 244 ? 3.988 -12.363 2.944 1.00 95.69 244 LEU A C 1
ATOM 1898 O O . LEU A 1 244 ? 3.024 -12.202 3.690 1.00 95.69 244 LEU A O 1
ATOM 1902 N N . THR A 1 245 ? 4.512 -11.368 2.228 1.00 93.44 245 THR A N 1
ATOM 1903 C CA . THR A 1 245 ? 4.087 -9.967 2.288 1.00 93.44 245 THR A CA 1
ATOM 1904 C C . THR A 1 245 ? 3.536 -9.489 0.934 1.00 93.44 245 THR A C 1
ATOM 1906 O O . THR A 1 245 ? 4.056 -9.857 -0.127 1.00 93.44 245 THR A O 1
ATOM 1909 N N . PRO A 1 246 ? 2.523 -8.600 0.911 1.00 92.44 246 PRO A N 1
ATOM 1910 C CA . PRO A 1 246 ? 2.025 -8.022 -0.340 1.00 92.44 246 PRO A CA 1
ATOM 1911 C C . PRO A 1 246 ? 3.100 -7.258 -1.127 1.00 92.44 246 PRO A C 1
ATOM 1913 O O . PRO A 1 246 ? 3.115 -7.309 -2.355 1.00 92.44 246 PRO A O 1
ATOM 1916 N N . MET A 1 247 ? 4.033 -6.597 -0.435 1.00 91.31 247 MET A N 1
ATOM 1917 C CA . MET A 1 247 ? 5.158 -5.888 -1.053 1.00 91.31 247 MET A CA 1
ATOM 1918 C C . MET A 1 247 ? 6.147 -6.838 -1.750 1.00 91.31 247 MET A C 1
ATOM 1920 O O . MET A 1 247 ? 6.524 -6.572 -2.893 1.00 91.31 247 MET A O 1
ATOM 1924 N N . GLY A 1 248 ? 6.482 -7.984 -1.143 1.00 94.31 248 GLY A N 1
ATOM 1925 C CA . GLY A 1 248 ? 7.278 -9.037 -1.786 1.00 94.31 248 GLY A CA 1
ATOM 1926 C C . GLY A 1 248 ? 6.590 -9.603 -3.031 1.00 94.31 248 GLY A C 1
ATOM 1927 O O . GLY A 1 248 ? 7.202 -9.685 -4.097 1.00 94.31 248 GLY A O 1
ATOM 1928 N N . SER A 1 249 ? 5.288 -9.882 -2.939 1.00 94.12 249 SER A N 1
ATOM 1929 C CA . SER A 1 249 ? 4.445 -10.334 -4.059 1.00 94.12 249 SER A CA 1
ATOM 1930 C C . SER A 1 249 ? 4.415 -9.321 -5.220 1.00 94.12 249 SER A C 1
ATOM 1932 O O . SER A 1 249 ? 4.593 -9.688 -6.388 1.00 94.12 249 SER A O 1
ATOM 1934 N N . ARG A 1 250 ? 4.267 -8.019 -4.921 1.00 92.25 250 ARG A N 1
ATOM 1935 C CA . ARG A 1 250 ? 4.333 -6.927 -5.914 1.00 92.25 250 ARG A CA 1
ATOM 1936 C C . ARG A 1 250 ? 5.716 -6.819 -6.561 1.00 92.25 250 ARG A C 1
ATOM 1938 O O . ARG A 1 250 ? 5.803 -6.674 -7.783 1.00 92.25 250 ARG A O 1
ATOM 1945 N N . LEU A 1 251 ? 6.788 -6.925 -5.774 1.00 93.19 251 LEU A N 1
ATOM 1946 C CA . LEU A 1 251 ? 8.159 -6.897 -6.282 1.00 93.19 251 LEU A CA 1
ATOM 1947 C C . LEU A 1 251 ? 8.436 -8.096 -7.199 1.00 93.19 251 LEU A C 1
ATOM 1949 O O . LEU A 1 251 ? 8.945 -7.905 -8.305 1.00 93.19 251 LEU A O 1
ATOM 1953 N N . LEU A 1 252 ? 8.046 -9.307 -6.795 1.00 95.31 252 LEU A N 1
ATOM 1954 C CA . LEU A 1 252 ? 8.158 -10.516 -7.610 1.00 95.31 252 LEU A CA 1
ATOM 1955 C C . LEU A 1 252 ? 7.418 -10.358 -8.944 1.00 95.31 252 LEU A C 1
ATOM 1957 O O . LEU A 1 252 ? 8.005 -10.591 -10.000 1.00 95.31 252 LEU A O 1
ATOM 1961 N N . ARG A 1 253 ? 6.163 -9.885 -8.915 1.00 93.56 253 ARG A N 1
ATOM 1962 C CA . ARG A 1 253 ? 5.364 -9.608 -10.122 1.00 93.56 253 ARG A CA 1
ATOM 1963 C C . ARG A 1 253 ? 6.103 -8.671 -11.083 1.00 93.56 253 ARG A C 1
ATOM 1965 O O . ARG A 1 253 ? 6.141 -8.935 -12.282 1.00 93.56 253 ARG A O 1
ATOM 1972 N N . SER A 1 254 ? 6.694 -7.598 -10.555 1.00 90.00 254 SER A N 1
ATOM 1973 C CA . SER A 1 254 ? 7.475 -6.639 -11.342 1.00 90.00 254 SER A CA 1
ATOM 1974 C C . SER A 1 254 ? 8.714 -7.291 -11.971 1.00 90.00 254 SER A C 1
ATOM 1976 O O . SER A 1 254 ? 8.929 -7.163 -13.173 1.00 90.00 254 SER A O 1
ATOM 1978 N N . ASN A 1 255 ? 9.472 -8.085 -11.206 1.00 92.44 255 ASN A N 1
ATOM 1979 C CA . ASN A 1 255 ? 10.671 -8.775 -11.702 1.00 92.44 255 ASN A CA 1
ATOM 1980 C C . ASN A 1 255 ? 10.356 -9.881 -12.731 1.00 92.44 255 ASN A C 1
ATOM 1982 O O . ASN A 1 255 ? 11.197 -10.158 -13.581 1.00 92.44 255 ASN A O 1
ATOM 1986 N N . VAL A 1 256 ? 9.168 -10.498 -12.685 1.00 93.12 256 VAL A N 1
ATOM 1987 C CA . VAL A 1 256 ? 8.694 -11.452 -13.710 1.00 93.12 256 VAL A CA 1
ATOM 1988 C C . VAL A 1 256 ? 8.325 -10.738 -15.018 1.00 93.12 256 VAL A C 1
ATOM 1990 O O . VAL A 1 256 ? 8.578 -11.270 -16.097 1.00 93.12 256 VAL A O 1
ATOM 1993 N N . LEU A 1 257 ? 7.744 -9.536 -14.935 1.00 90.19 257 LEU A N 1
ATOM 1994 C CA . LEU A 1 257 ? 7.332 -8.742 -16.100 1.00 90.19 257 LEU A CA 1
ATOM 1995 C C . LEU A 1 257 ? 8.479 -7.945 -16.738 1.00 90.19 257 LEU A C 1
ATOM 1997 O O . LEU A 1 257 ? 8.492 -7.774 -17.953 1.00 90.19 257 LEU A O 1
ATOM 2001 N N . GLN A 1 258 ? 9.440 -7.478 -15.939 1.00 88.38 258 GLN A N 1
ATOM 2002 C CA . GLN A 1 258 ? 10.638 -6.768 -16.395 1.00 88.38 258 GLN A CA 1
ATOM 2003 C C . GLN A 1 258 ? 11.913 -7.377 -15.773 1.00 88.38 258 GLN A C 1
ATOM 2005 O O . GLN A 1 258 ? 12.503 -6.778 -14.868 1.00 88.38 258 GLN A O 1
ATOM 2010 N N . PRO A 1 259 ? 12.367 -8.565 -16.225 1.00 92.00 259 PRO A N 1
ATOM 2011 C CA . PRO A 1 259 ? 13.589 -9.183 -15.711 1.00 92.00 259 PRO A CA 1
ATOM 2012 C C . PRO A 1 259 ? 14.826 -8.299 -15.910 1.00 92.00 259 PRO A C 1
ATOM 2014 O O . PRO A 1 259 ? 14.994 -7.680 -16.961 1.00 92.00 259 PRO A O 1
ATOM 2017 N N . LEU A 1 260 ? 15.710 -8.258 -14.911 1.00 90.50 260 LEU A N 1
ATOM 2018 C CA . LEU A 1 260 ? 16.951 -7.479 -14.967 1.00 90.50 260 LEU A CA 1
ATOM 2019 C C . LEU A 1 260 ? 17.943 -8.053 -15.982 1.00 90.50 260 LEU A C 1
ATOM 2021 O O . LEU A 1 260 ? 18.086 -9.271 -16.089 1.00 90.50 260 LEU A O 1
ATOM 2025 N N . THR A 1 261 ? 18.687 -7.175 -16.660 1.00 90.75 261 THR A N 1
ATOM 2026 C CA . THR A 1 261 ? 19.770 -7.572 -17.580 1.00 90.75 261 THR A CA 1
ATOM 2027 C C . THR A 1 261 ? 21.179 -7.348 -17.023 1.00 90.75 261 THR A C 1
ATOM 2029 O O . THR A 1 261 ? 22.143 -7.766 -17.656 1.00 90.75 261 THR A O 1
ATOM 2032 N N . ASP A 1 262 ? 21.326 -6.681 -15.873 1.00 90.44 262 ASP A N 1
ATOM 2033 C CA . ASP A 1 262 ? 22.634 -6.448 -15.250 1.00 90.44 262 ASP A CA 1
ATOM 2034 C C . ASP A 1 262 ? 23.165 -7.703 -14.538 1.00 90.44 262 ASP A C 1
ATOM 2036 O O . ASP A 1 262 ? 22.557 -8.214 -13.593 1.00 90.44 262 ASP A O 1
ATOM 2040 N N . GLN A 1 263 ? 24.335 -8.174 -14.969 1.00 92.19 263 GLN A N 1
ATOM 2041 C CA . GLN A 1 263 ? 24.961 -9.381 -14.437 1.00 92.19 263 GLN A CA 1
ATOM 2042 C C . GLN A 1 263 ? 25.378 -9.225 -12.969 1.00 92.19 263 GLN A C 1
ATOM 2044 O O . GLN A 1 263 ? 25.159 -10.150 -12.186 1.00 92.19 263 GLN A O 1
ATOM 2049 N N . GLN A 1 264 ? 25.927 -8.073 -12.570 1.00 91.94 264 GLN A N 1
ATOM 2050 C CA . GLN A 1 264 ? 26.438 -7.876 -11.209 1.00 91.94 264 GLN A CA 1
ATOM 2051 C C . GLN A 1 264 ? 25.302 -7.923 -10.173 1.00 91.94 264 GLN A C 1
ATOM 2053 O O . GLN A 1 264 ? 25.422 -8.566 -9.125 1.00 91.94 264 GLN A O 1
ATOM 2058 N N . THR A 1 265 ? 24.166 -7.300 -10.485 1.00 91.56 265 THR A N 1
ATOM 2059 C CA . THR A 1 265 ? 22.953 -7.340 -9.658 1.00 91.56 265 THR A CA 1
ATOM 2060 C C . THR A 1 265 ? 22.351 -8.747 -9.596 1.00 91.56 265 THR A C 1
ATOM 2062 O O . THR A 1 265 ? 21.912 -9.174 -8.525 1.00 91.56 265 THR A O 1
ATOM 2065 N N . LEU A 1 266 ? 22.348 -9.497 -10.706 1.00 93.38 266 LEU A N 1
ATOM 2066 C CA . LEU A 1 266 ? 21.880 -10.888 -10.725 1.00 93.38 266 LEU A CA 1
ATOM 2067 C C . LEU A 1 266 ? 22.764 -11.801 -9.863 1.00 93.38 266 LEU A C 1
ATOM 2069 O O . LEU A 1 266 ? 22.240 -12.540 -9.033 1.00 93.38 266 LEU A O 1
ATOM 2073 N N . GLU A 1 267 ? 24.088 -11.715 -9.995 1.00 94.69 267 GLU A N 1
ATOM 2074 C CA . GLU A 1 267 ? 25.032 -12.505 -9.192 1.00 94.69 267 GLU A CA 1
ATOM 2075 C C . GLU A 1 267 ? 24.895 -12.207 -7.695 1.00 94.69 267 GLU A C 1
ATOM 2077 O O . GLU A 1 267 ? 24.805 -13.132 -6.887 1.00 94.69 267 GLU A O 1
ATOM 2082 N N . THR A 1 268 ? 24.747 -10.929 -7.338 1.00 94.62 268 THR A N 1
ATOM 2083 C CA . THR A 1 268 ? 24.531 -10.482 -5.953 1.00 94.62 268 THR A CA 1
ATOM 2084 C C . THR A 1 268 ? 23.237 -11.056 -5.348 1.00 94.62 268 THR A C 1
ATOM 2086 O O . THR A 1 268 ? 23.212 -11.426 -4.171 1.00 94.62 268 THR A O 1
ATOM 2089 N N . ARG A 1 269 ? 22.169 -11.192 -6.151 1.00 95.12 269 ARG A N 1
ATOM 2090 C CA . ARG A 1 269 ? 20.924 -11.877 -5.752 1.00 95.12 269 ARG A CA 1
ATOM 2091 C C . ARG A 1 269 ? 21.110 -13.386 -5.614 1.00 95.12 269 ARG A C 1
ATOM 2093 O O . ARG A 1 269 ? 20.561 -13.972 -4.684 1.00 95.12 269 ARG A O 1
ATOM 2100 N N . TYR A 1 270 ? 21.869 -14.017 -6.511 1.00 95.31 270 TYR A N 1
ATOM 2101 C CA . TYR A 1 270 ? 22.138 -15.455 -6.445 1.00 95.31 270 TYR A CA 1
ATOM 2102 C C . TYR A 1 270 ? 22.944 -15.833 -5.198 1.00 95.31 270 TYR A C 1
ATOM 2104 O O . TYR A 1 270 ? 22.615 -16.830 -4.564 1.00 95.31 270 TYR A O 1
ATOM 2112 N N . ASP A 1 271 ? 23.925 -15.022 -4.793 1.00 96.00 271 ASP A N 1
ATOM 2113 C CA . ASP A 1 271 ? 24.698 -15.254 -3.563 1.00 96.00 271 ASP A CA 1
ATOM 2114 C C . ASP A 1 271 ? 23.829 -15.174 -2.295 1.00 96.00 271 ASP A C 1
ATOM 2116 O O . ASP A 1 271 ? 24.008 -15.954 -1.360 1.00 96.00 271 ASP A O 1
ATOM 2120 N N . ALA A 1 272 ? 22.868 -14.247 -2.258 1.00 95.69 272 ALA A N 1
ATOM 2121 C CA . ALA A 1 272 ? 21.923 -14.117 -1.148 1.00 95.69 272 ALA A CA 1
ATOM 2122 C C . ALA A 1 272 ? 20.892 -15.252 -1.106 1.00 95.69 272 ALA A C 1
ATOM 2124 O O . ALA A 1 272 ? 20.571 -15.756 -0.030 1.00 95.69 272 ALA A O 1
ATOM 2125 N N . LEU A 1 273 ? 20.402 -15.676 -2.274 1.00 95.69 273 LEU A N 1
ATOM 2126 C CA . LEU A 1 273 ? 19.532 -16.841 -2.412 1.00 95.69 273 LEU A CA 1
ATOM 2127 C C . LEU A 1 273 ? 20.242 -18.123 -1.952 1.00 95.69 273 LEU A C 1
ATOM 2129 O O . LEU A 1 273 ? 19.674 -18.879 -1.170 1.00 95.69 273 LEU A O 1
ATOM 2133 N N . GLU A 1 274 ? 21.486 -18.336 -2.385 1.00 95.31 274 GLU A N 1
ATOM 2134 C CA . GLU A 1 274 ? 22.300 -19.496 -2.005 1.00 95.31 274 GLU A CA 1
ATOM 2135 C C . GLU A 1 274 ? 22.586 -19.518 -0.494 1.00 95.31 274 GLU A C 1
ATOM 2137 O O . GLU A 1 274 ? 22.481 -20.567 0.147 1.00 95.31 274 GLU A O 1
ATOM 2142 N N . GLU A 1 275 ? 22.862 -18.358 0.115 1.00 95.44 275 GLU A N 1
ATOM 2143 C CA . GLU A 1 275 ? 23.013 -18.241 1.569 1.00 95.44 275 GLU A CA 1
ATOM 2144 C C . GLU A 1 275 ? 21.714 -18.560 2.330 1.00 95.44 275 GLU A C 1
ATOM 2146 O O . GLU A 1 275 ? 21.766 -19.290 3.321 1.00 95.44 275 GLU A O 1
ATOM 2151 N N . LEU A 1 276 ? 20.555 -18.072 1.870 1.00 94.62 276 LEU A N 1
ATOM 2152 C CA . LEU A 1 276 ? 19.260 -18.413 2.474 1.00 94.62 276 LEU A CA 1
ATOM 2153 C C . LEU A 1 276 ? 18.937 -19.905 2.323 1.00 94.62 276 LEU A C 1
ATOM 2155 O O . LEU A 1 276 ? 18.502 -20.526 3.287 1.00 94.62 276 LEU A O 1
ATOM 2159 N N . SER A 1 277 ? 19.177 -20.504 1.152 1.00 93.12 277 SER A N 1
ATOM 2160 C CA . SER A 1 277 ? 18.877 -21.924 0.914 1.00 93.12 277 SER A CA 1
ATOM 2161 C C . SER A 1 277 ? 19.805 -22.888 1.661 1.00 93.12 277 SER A C 1
ATOM 2163 O O . SER A 1 277 ? 19.439 -24.038 1.870 1.00 93.12 277 SER A O 1
ATOM 2165 N N . THR A 1 278 ? 21.007 -22.447 2.053 1.00 92.69 278 THR A N 1
ATOM 2166 C CA . THR A 1 278 ? 21.990 -23.287 2.771 1.00 92.69 278 THR A CA 1
ATOM 2167 C C . THR A 1 278 ? 21.952 -23.126 4.292 1.00 92.69 278 THR A C 1
ATOM 2169 O O . THR A 1 278 ? 22.517 -23.959 5.002 1.00 92.69 278 THR A O 1
ATOM 2172 N N . LYS A 1 279 ? 21.295 -22.084 4.816 1.00 94.38 279 LYS A N 1
ATOM 2173 C CA . LYS A 1 279 ? 21.170 -21.814 6.257 1.00 94.38 279 LYS A CA 1
ATOM 2174 C C . LYS A 1 279 ? 19.725 -21.959 6.727 1.00 94.38 279 LYS A C 1
ATOM 2176 O O . LYS A 1 279 ? 19.005 -20.970 6.854 1.00 94.38 279 LYS A O 1
ATOM 2181 N N . GLU A 1 280 ? 19.330 -23.186 7.056 1.00 93.25 280 GLU A N 1
ATOM 2182 C CA . GLU A 1 280 ? 17.963 -23.516 7.488 1.00 93.25 280 GLU A CA 1
ATOM 2183 C C . GLU A 1 280 ? 17.452 -22.625 8.635 1.00 93.25 280 GLU A C 1
ATOM 2185 O O . GLU A 1 280 ? 16.364 -22.062 8.529 1.00 93.25 280 GLU A O 1
ATOM 2190 N N . GLU A 1 281 ? 18.243 -22.417 9.696 1.00 94.25 281 GLU A N 1
ATOM 2191 C CA . GLU A 1 281 ? 17.854 -21.569 10.838 1.00 94.25 281 GLU A CA 1
ATOM 2192 C C . GLU A 1 281 ? 17.514 -20.129 10.412 1.00 94.25 281 GLU A C 1
ATOM 2194 O O . GLU A 1 281 ? 16.477 -19.590 10.798 1.00 94.25 281 GLU A O 1
ATOM 2199 N N . MET A 1 282 ? 18.351 -19.528 9.556 1.00 94.25 282 MET A N 1
ATOM 2200 C CA . MET A 1 282 ? 18.144 -18.180 9.011 1.00 94.25 282 MET A CA 1
ATOM 2201 C C . MET A 1 282 ? 16.894 -18.126 8.127 1.00 94.25 282 MET A C 1
ATOM 2203 O O . MET A 1 282 ? 16.105 -17.185 8.232 1.00 94.25 282 MET A O 1
ATOM 2207 N N . PHE A 1 283 ? 16.689 -19.135 7.278 1.00 95.06 283 PHE A N 1
ATOM 2208 C CA . PHE A 1 283 ? 15.517 -19.242 6.411 1.00 95.06 283 PHE A CA 1
ATOM 2209 C C . PHE A 1 283 ? 14.211 -19.334 7.214 1.00 95.06 283 PHE A C 1
ATOM 2211 O O . PHE A 1 283 ? 13.281 -18.557 6.968 1.00 95.06 283 PHE A O 1
ATOM 2218 N N . PHE A 1 284 ? 14.146 -20.228 8.206 1.00 95.38 284 PHE A N 1
ATOM 2219 C CA . PHE A 1 284 ? 12.959 -20.392 9.046 1.00 95.38 284 PHE A CA 1
ATOM 2220 C C . PHE A 1 284 ? 12.698 -19.165 9.924 1.00 95.38 284 PHE A C 1
ATOM 2222 O O . PHE A 1 284 ? 11.550 -18.720 9.992 1.00 95.38 284 PHE A O 1
ATOM 2229 N N . ALA A 1 285 ? 13.732 -18.568 10.527 1.00 94.75 285 ALA A N 1
ATOM 2230 C CA . ALA A 1 285 ? 13.596 -17.333 11.302 1.00 94.75 285 ALA A CA 1
ATOM 2231 C C . ALA A 1 285 ? 13.097 -16.165 10.430 1.00 94.75 285 ALA A C 1
ATOM 2233 O O . ALA A 1 285 ? 12.161 -15.463 10.812 1.00 94.75 285 ALA A O 1
ATOM 2234 N N . THR A 1 286 ? 13.640 -16.014 9.217 1.00 93.81 286 THR A N 1
ATOM 2235 C CA . THR A 1 286 ? 13.226 -14.969 8.265 1.00 93.81 286 THR A CA 1
ATOM 2236 C C . THR A 1 286 ? 11.759 -15.140 7.860 1.00 93.81 286 THR A C 1
ATOM 2238 O O . THR A 1 286 ? 10.981 -14.189 7.944 1.00 93.81 286 THR A O 1
ATOM 2241 N N . ARG A 1 287 ? 11.326 -16.358 7.491 1.00 95.25 287 ARG A N 1
ATOM 2242 C CA . ARG A 1 287 ? 9.909 -16.624 7.164 1.00 95.25 287 ARG A CA 1
ATOM 2243 C C . ARG A 1 287 ? 8.983 -16.493 8.374 1.00 95.25 287 ARG A C 1
ATOM 2245 O O . ARG A 1 287 ? 7.832 -16.105 8.200 1.00 95.25 287 ARG A O 1
ATOM 2252 N N . ALA A 1 288 ? 9.446 -16.787 9.588 1.00 95.38 288 ALA A N 1
ATOM 2253 C CA . ALA A 1 288 ? 8.660 -16.562 10.801 1.00 95.38 288 ALA A CA 1
ATOM 2254 C C . ALA A 1 288 ? 8.438 -15.062 11.062 1.00 95.38 288 ALA A C 1
ATOM 2256 O O . ALA A 1 288 ? 7.299 -14.657 11.287 1.00 95.38 288 ALA A O 1
ATOM 2257 N N . ALA A 1 289 ? 9.488 -14.241 10.950 1.00 92.06 289 ALA A N 1
ATOM 2258 C CA . ALA A 1 289 ? 9.404 -12.792 11.122 1.00 92.06 289 ALA A CA 1
ATOM 2259 C C . ALA A 1 289 ? 8.481 -12.131 10.079 1.00 92.06 289 ALA A C 1
ATOM 2261 O O . ALA A 1 289 ? 7.584 -11.365 10.433 1.00 92.06 289 ALA A O 1
ATOM 2262 N N . MET A 1 290 ? 8.630 -12.479 8.795 1.00 91.56 290 MET A N 1
ATOM 2263 C CA . MET A 1 290 ? 7.852 -11.856 7.712 1.00 91.56 290 MET A CA 1
ATOM 2264 C C . MET A 1 290 ? 6.346 -12.160 7.766 1.00 91.56 290 MET A C 1
ATOM 2266 O O . MET A 1 290 ? 5.563 -11.357 7.272 1.00 91.56 290 MET A O 1
ATOM 2270 N N . LYS A 1 291 ? 5.904 -13.248 8.417 1.00 92.00 291 LYS A N 1
ATOM 2271 C CA . LYS A 1 291 ? 4.465 -13.542 8.615 1.00 92.00 291 LYS A CA 1
ATOM 2272 C C . LYS A 1 291 ? 3.724 -12.509 9.470 1.00 92.00 291 LYS A C 1
ATOM 2274 O O . LYS A 1 291 ? 2.500 -12.445 9.399 1.00 92.00 291 LYS A O 1
ATOM 2279 N N . VAL A 1 292 ? 4.437 -11.758 10.311 1.00 88.88 292 VAL A N 1
ATOM 2280 C CA . VAL A 1 292 ? 3.854 -10.759 11.228 1.00 88.88 292 VAL A CA 1
ATOM 2281 C C . VAL A 1 292 ? 3.814 -9.362 10.587 1.00 88.88 292 VAL A C 1
ATOM 2283 O O . VAL A 1 292 ? 3.093 -8.476 11.051 1.00 88.88 292 VAL A O 1
ATOM 2286 N N . ILE A 1 293 ? 4.566 -9.169 9.501 1.00 89.31 293 ILE A N 1
ATOM 2287 C CA . ILE A 1 293 ? 4.707 -7.893 8.804 1.00 89.31 293 ILE A CA 1
ATOM 2288 C C . ILE A 1 293 ? 3.441 -7.555 8.016 1.00 89.31 293 ILE A C 1
ATOM 2290 O O . ILE A 1 293 ? 2.950 -8.327 7.194 1.00 89.31 293 ILE A O 1
ATOM 2294 N N . LEU A 1 294 ? 2.940 -6.346 8.255 1.00 89.19 294 LEU A N 1
ATOM 2295 C CA . LEU A 1 294 ? 1.838 -5.749 7.512 1.00 89.19 294 LEU A CA 1
ATOM 2296 C C . LEU A 1 294 ? 2.311 -5.186 6.160 1.00 89.19 294 LEU A C 1
ATOM 2298 O O . LEU A 1 294 ? 3.505 -5.064 5.895 1.00 89.19 294 LEU A O 1
ATOM 2302 N N . ASP A 1 295 ? 1.366 -4.780 5.310 1.00 91.06 295 ASP A N 1
ATOM 2303 C CA . ASP A 1 295 ? 1.677 -4.081 4.060 1.00 91.06 295 ASP A CA 1
ATOM 2304 C C . ASP A 1 295 ? 2.227 -2.666 4.328 1.00 91.06 295 ASP A C 1
ATOM 2306 O O . ASP A 1 295 ? 1.475 -1.694 4.454 1.00 91.06 295 ASP A O 1
ATOM 2310 N N . ALA A 1 296 ? 3.552 -2.573 4.439 1.00 90.25 296 ALA A N 1
ATOM 2311 C CA . ALA A 1 296 ? 4.269 -1.354 4.786 1.00 90.25 296 ALA A CA 1
ATOM 2312 C C . ALA A 1 296 ? 4.051 -0.234 3.761 1.00 90.25 296 ALA A C 1
ATOM 2314 O O . ALA A 1 296 ? 3.660 0.864 4.156 1.00 90.25 296 ALA A O 1
ATOM 2315 N N . ASP A 1 297 ? 4.207 -0.516 2.459 1.00 90.38 297 ASP A N 1
ATOM 2316 C CA . ASP A 1 297 ? 3.960 0.465 1.390 1.00 90.38 297 ASP A CA 1
ATOM 2317 C C . ASP A 1 297 ? 2.586 1.126 1.567 1.00 90.38 297 ASP A C 1
ATOM 2319 O O . ASP A 1 297 ? 2.465 2.349 1.505 1.00 90.38 297 ASP A O 1
ATOM 2323 N N . LYS A 1 298 ? 1.554 0.321 1.844 1.00 91.19 298 LYS A N 1
ATOM 2324 C CA . LYS A 1 298 ? 0.172 0.782 2.000 1.00 91.19 298 LYS A CA 1
ATOM 2325 C C . LYS A 1 298 ? -0.005 1.661 3.234 1.00 91.19 298 LYS A C 1
ATOM 2327 O O . LYS A 1 298 ? -0.611 2.726 3.123 1.00 91.19 298 LYS A O 1
ATOM 2332 N N . ILE A 1 299 ? 0.544 1.253 4.381 1.00 93.19 299 ILE A N 1
ATOM 2333 C CA . ILE A 1 299 ? 0.494 2.019 5.640 1.00 93.19 299 ILE A CA 1
ATOM 2334 C C . ILE A 1 299 ? 1.182 3.376 5.464 1.00 93.19 299 ILE A C 1
ATOM 2336 O O . ILE A 1 299 ? 0.566 4.413 5.714 1.00 93.19 299 ILE A O 1
ATOM 2340 N N . LEU A 1 300 ? 2.421 3.377 4.965 1.00 94.12 300 LEU A N 1
ATOM 2341 C CA . LEU A 1 300 ? 3.205 4.590 4.718 1.00 94.12 300 LEU A CA 1
ATOM 2342 C C . LEU A 1 300 ? 2.497 5.517 3.723 1.00 94.12 300 LEU A C 1
ATOM 2344 O O . LEU A 1 300 ? 2.397 6.725 3.946 1.00 94.12 300 LEU A O 1
ATOM 2348 N N . THR A 1 301 ? 1.891 4.948 2.679 1.00 93.62 301 THR A N 1
ATOM 2349 C CA . THR A 1 301 ? 1.127 5.715 1.688 1.00 93.62 301 THR A CA 1
ATOM 2350 C C . THR A 1 301 ? -0.101 6.403 2.292 1.00 93.62 301 THR A C 1
ATOM 2352 O O . THR A 1 301 ? -0.381 7.555 1.958 1.00 93.62 301 THR A O 1
ATOM 2355 N N . GLN A 1 302 ? -0.817 5.766 3.228 1.00 92.19 302 GLN A N 1
ATOM 2356 C CA . GLN A 1 302 ? -1.938 6.426 3.916 1.00 92.19 302 GLN A CA 1
ATOM 2357 C C . GLN A 1 302 ? -1.496 7.546 4.878 1.00 92.19 302 GLN A C 1
ATOM 2359 O O . GLN A 1 302 ? -2.319 8.384 5.240 1.00 92.19 302 GLN A O 1
ATOM 2364 N N . LEU A 1 303 ? -0.221 7.599 5.282 1.00 92.50 303 LEU A N 1
ATOM 2365 C CA . LEU A 1 303 ? 0.327 8.695 6.094 1.00 92.50 303 LEU A CA 1
ATOM 2366 C C . LEU A 1 303 ? 0.753 9.908 5.246 1.00 92.50 303 LEU A C 1
ATOM 2368 O O . LEU A 1 303 ? 0.817 11.024 5.773 1.00 92.50 303 LEU A O 1
ATOM 2372 N N . ILE A 1 304 ? 1.002 9.722 3.943 1.00 93.50 304 ILE A N 1
ATOM 2373 C CA . ILE A 1 304 ? 1.339 10.805 2.998 1.00 93.50 304 ILE A CA 1
ATOM 2374 C C . ILE A 1 304 ? 0.158 11.258 2.127 1.00 93.50 304 ILE A C 1
ATOM 2376 O O . ILE A 1 304 ? 0.197 12.362 1.600 1.00 93.50 304 ILE A O 1
ATOM 2380 N N . ILE A 1 305 ? -0.911 10.475 1.964 1.00 92.19 305 ILE A N 1
ATOM 2381 C CA . ILE A 1 305 ? -2.099 10.947 1.233 1.00 92.19 305 ILE A CA 1
ATOM 2382 C C . ILE A 1 305 ? -2.962 11.811 2.157 1.00 92.19 305 ILE A C 1
ATOM 2384 O O . ILE A 1 305 ? -3.616 11.315 3.071 1.00 92.19 305 ILE A O 1
ATOM 2388 N N . ILE A 1 306 ? -3.009 13.113 1.877 1.00 89.69 306 ILE A N 1
ATOM 2389 C CA . ILE A 1 306 ? -3.826 14.085 2.607 1.00 89.69 306 ILE A CA 1
ATOM 2390 C C . ILE A 1 306 ? -5.099 14.380 1.794 1.00 89.69 306 ILE A C 1
ATOM 2392 O O . ILE A 1 306 ? -4.997 14.803 0.638 1.00 89.69 306 ILE A O 1
ATOM 2396 N N . PRO A 1 307 ? -6.311 14.199 2.352 1.00 87.94 307 PRO A N 1
ATOM 2397 C CA . PRO A 1 307 ? -7.536 14.661 1.707 1.00 87.94 307 PRO A CA 1
ATOM 2398 C C . PRO A 1 307 ? -7.607 16.194 1.749 1.00 87.94 307 PRO A C 1
ATOM 2400 O O . PRO A 1 307 ? -7.391 16.799 2.797 1.00 87.94 307 PRO A O 1
ATOM 2403 N N . THR A 1 308 ? -7.980 16.846 0.643 1.00 83.56 308 THR A N 1
ATOM 2404 C CA . THR A 1 308 ? -8.108 18.323 0.591 1.00 83.56 308 THR A CA 1
ATOM 2405 C C . THR A 1 308 ? -9.230 18.864 1.484 1.00 83.56 308 THR A C 1
ATOM 2407 O O . THR A 1 308 ? -9.280 20.060 1.768 1.00 83.56 308 THR A O 1
ATOM 2410 N N . LYS A 1 309 ? -10.134 17.987 1.937 1.00 83.31 309 LYS A N 1
ATOM 2411 C CA . LYS A 1 309 ? -11.173 18.261 2.932 1.00 83.31 309 LYS A CA 1
ATOM 2412 C C . LYS A 1 309 ? -11.106 17.176 4.015 1.00 83.31 309 LYS A C 1
ATOM 2414 O O . LYS A 1 309 ? -11.583 16.067 3.759 1.00 83.31 309 LYS A O 1
ATOM 2419 N N . PRO A 1 310 ? -10.512 17.447 5.191 1.00 79.88 310 PRO A N 1
ATOM 2420 C CA . PRO A 1 310 ? -10.529 16.496 6.293 1.00 79.88 310 PRO A CA 1
ATOM 2421 C C . PRO A 1 310 ? -11.964 16.270 6.785 1.00 79.88 310 PRO A C 1
ATOM 2423 O O . PRO A 1 310 ? -12.839 17.129 6.668 1.00 79.88 310 PRO A O 1
ATOM 2426 N N . SER A 1 311 ? -12.207 15.082 7.322 1.00 88.38 311 SER A N 1
ATOM 2427 C CA . SER A 1 311 ? -13.486 14.647 7.882 1.00 88.38 311 SER A CA 1
ATOM 2428 C C . SER A 1 311 ? -13.234 13.802 9.128 1.00 88.38 311 SER A C 1
ATOM 2430 O O . SER A 1 311 ? -12.127 13.300 9.316 1.00 88.38 311 SER A O 1
ATOM 2432 N N . LEU A 1 312 ? -14.263 13.553 9.942 1.00 88.38 312 LEU A N 1
ATOM 2433 C CA . LEU A 1 312 ? -14.131 12.649 11.092 1.00 88.38 312 LEU A CA 1
ATOM 2434 C C . LEU A 1 312 ? -13.564 11.277 10.678 1.00 88.38 312 LEU A C 1
ATOM 2436 O O . LEU A 1 312 ? -12.727 10.710 11.372 1.00 88.38 312 LEU A O 1
ATOM 2440 N N . HIS A 1 313 ? -13.940 10.787 9.491 1.00 88.69 313 HIS A N 1
ATOM 2441 C CA . HIS A 1 313 ? -13.409 9.541 8.950 1.00 88.69 313 HIS A CA 1
ATOM 2442 C C . HIS A 1 313 ? -11.905 9.604 8.639 1.00 88.69 313 HIS A C 1
ATOM 2444 O O . HIS A 1 313 ? -11.218 8.607 8.832 1.00 88.69 313 HIS A O 1
ATOM 2450 N N . SER A 1 314 ? -11.354 10.742 8.193 1.00 88.25 314 SER A N 1
ATOM 2451 C CA . SER A 1 314 ? -9.900 10.834 7.994 1.00 88.25 314 SER A CA 1
ATOM 2452 C C . SER A 1 314 ? -9.147 10.797 9.322 1.00 88.25 314 SER A C 1
ATOM 2454 O O . SER A 1 314 ? -8.145 10.100 9.395 1.00 88.25 314 SER A O 1
ATOM 2456 N N . THR A 1 315 ? -9.665 11.427 10.381 1.00 90.12 315 THR A N 1
ATOM 2457 C CA . THR A 1 315 ? -9.111 11.314 11.745 1.00 90.12 315 THR A CA 1
ATOM 2458 C C . THR A 1 315 ? -9.167 9.873 12.257 1.00 90.12 315 THR A C 1
ATOM 2460 O O . THR A 1 315 ? -8.162 9.339 12.728 1.00 90.12 315 THR A O 1
ATOM 2463 N N . GLU A 1 316 ? -10.311 9.194 12.096 1.00 91.94 316 GLU A N 1
ATOM 2464 C CA . GLU A 1 316 ? -10.443 7.770 12.425 1.00 91.94 316 GLU A CA 1
ATOM 2465 C C . GLU A 1 316 ? -9.395 6.908 11.709 1.00 91.94 316 GLU A C 1
ATOM 2467 O O . GLU A 1 316 ? -8.864 5.976 12.314 1.00 91.94 316 GLU A O 1
ATOM 2472 N N . GLN A 1 317 ? -9.113 7.176 10.428 1.00 92.12 317 GLN A N 1
ATOM 2473 C CA . GLN A 1 317 ? -8.090 6.443 9.681 1.00 92.12 317 GLN A CA 1
ATOM 2474 C C . GLN A 1 317 ? -6.672 6.838 10.090 1.00 92.12 317 GLN A C 1
ATOM 2476 O O . GLN A 1 317 ? -5.848 5.945 10.242 1.00 92.12 317 GLN A O 1
ATOM 2481 N N . SER A 1 318 ? -6.386 8.116 10.352 1.00 93.00 318 SER A N 1
ATOM 2482 C CA . SER A 1 318 ? -5.086 8.572 10.864 1.00 93.00 318 SER A CA 1
ATOM 2483 C C . SER A 1 318 ? -4.689 7.831 12.145 1.00 93.00 318 SER A C 1
ATOM 2485 O O . SER A 1 318 ? -3.572 7.322 12.225 1.00 93.00 318 SER A O 1
ATOM 2487 N N . ILE A 1 319 ? -5.622 7.666 13.093 1.00 94.19 319 ILE A N 1
ATOM 2488 C CA . ILE A 1 319 ? -5.402 6.870 14.313 1.00 94.19 319 ILE A CA 1
ATOM 2489 C C . ILE A 1 319 ? -5.090 5.403 13.972 1.00 94.19 319 ILE A C 1
ATOM 2491 O O . ILE A 1 319 ? -4.110 4.846 14.465 1.00 94.19 319 ILE A O 1
ATOM 2495 N N . ASN A 1 320 ? -5.885 4.775 13.097 1.00 94.38 320 ASN A N 1
ATOM 2496 C CA . ASN A 1 320 ? -5.654 3.383 12.688 1.00 94.38 320 ASN A CA 1
ATOM 2497 C C . ASN A 1 320 ? -4.282 3.208 12.014 1.00 94.38 320 ASN A C 1
ATOM 2499 O O . ASN A 1 320 ? -3.582 2.242 12.299 1.00 94.38 320 ASN A O 1
ATOM 2503 N N . ASN A 1 321 ? -3.892 4.141 11.142 1.00 94.31 321 ASN A N 1
ATOM 2504 C CA . ASN A 1 321 ? -2.640 4.095 10.389 1.00 94.31 321 ASN A CA 1
ATOM 2505 C C . ASN A 1 321 ? -1.419 4.222 11.307 1.00 94.31 321 ASN A C 1
ATOM 2507 O O . ASN A 1 321 ? -0.429 3.537 11.076 1.00 94.31 321 ASN A O 1
ATOM 2511 N N . ILE A 1 322 ? -1.499 5.031 12.369 1.00 95.38 322 ILE A N 1
ATOM 2512 C CA . ILE A 1 322 ? -0.455 5.107 13.402 1.00 95.38 322 ILE A CA 1
ATOM 2513 C C . ILE A 1 322 ? -0.345 3.796 14.197 1.00 95.38 322 ILE A C 1
ATOM 2515 O O . ILE A 1 322 ? 0.764 3.311 14.412 1.00 95.38 322 ILE A O 1
ATOM 2519 N N . ILE A 1 323 ? -1.464 3.163 14.568 1.00 94.25 323 ILE A N 1
ATOM 2520 C CA . ILE A 1 323 ? -1.443 1.852 15.252 1.00 94.25 323 ILE A CA 1
ATOM 2521 C C . ILE A 1 323 ? -0.845 0.765 14.336 1.00 94.25 323 ILE A C 1
ATOM 2523 O O . ILE A 1 323 ? -0.040 -0.055 14.779 1.00 94.25 323 ILE A O 1
ATOM 2527 N N . LEU A 1 324 ? -1.186 0.777 13.043 1.00 94.56 324 LEU A N 1
ATOM 2528 C CA . LEU A 1 324 ? -0.610 -0.134 12.046 1.00 94.56 324 LEU A CA 1
ATOM 2529 C C . LEU A 1 324 ? 0.885 0.142 11.810 1.00 94.56 324 LEU A C 1
ATOM 2531 O O . LEU A 1 324 ? 1.662 -0.802 11.675 1.00 94.56 324 LEU A O 1
ATOM 2535 N N . LEU A 1 325 ? 1.311 1.411 11.814 1.00 94.69 325 LEU A N 1
ATOM 2536 C CA . LEU A 1 325 ? 2.724 1.788 11.739 1.00 94.69 325 LEU A CA 1
ATOM 2537 C C . LEU A 1 325 ? 3.497 1.281 12.961 1.00 94.69 325 LEU A C 1
ATOM 2539 O O . LEU A 1 325 ? 4.551 0.681 12.784 1.00 94.69 325 LEU A O 1
ATOM 2543 N N . LYS A 1 326 ? 2.964 1.448 14.177 1.00 93.38 326 LYS A N 1
ATOM 2544 C CA . LYS A 1 326 ? 3.550 0.903 15.413 1.00 93.38 326 LYS A CA 1
ATOM 2545 C C . LYS A 1 326 ? 3.782 -0.608 15.304 1.00 93.38 326 LYS A C 1
ATOM 2547 O O . LYS A 1 326 ? 4.871 -1.088 15.612 1.00 93.38 326 LYS A O 1
ATOM 2552 N N . GLN A 1 327 ? 2.789 -1.353 14.808 1.00 92.12 327 GLN A N 1
ATOM 2553 C CA . GLN A 1 327 ? 2.922 -2.794 14.573 1.00 92.12 327 GLN A CA 1
ATOM 2554 C C . GLN A 1 327 ? 3.980 -3.117 13.503 1.00 92.12 327 GLN A C 1
ATOM 2556 O O . GLN A 1 327 ? 4.767 -4.043 13.695 1.00 92.12 327 GLN A O 1
ATOM 2561 N N . PHE A 1 328 ? 4.030 -2.365 12.398 1.00 92.38 328 PHE A N 1
ATOM 2562 C CA . PHE A 1 328 ? 5.068 -2.536 11.376 1.00 92.38 328 PHE A CA 1
ATOM 2563 C C . PHE A 1 328 ? 6.472 -2.295 11.947 1.00 92.38 328 PHE A C 1
ATOM 2565 O O . PHE A 1 328 ? 7.339 -3.149 11.787 1.00 92.38 328 PHE A O 1
ATOM 2572 N N . VAL A 1 329 ? 6.674 -1.185 12.665 1.00 90.06 329 VAL A N 1
ATOM 2573 C CA . VAL A 1 329 ? 7.957 -0.812 13.279 1.00 90.06 329 VAL A CA 1
ATOM 2574 C C . VAL A 1 329 ? 8.424 -1.880 14.275 1.00 90.06 329 VAL A C 1
ATOM 2576 O O . VAL A 1 329 ? 9.565 -2.332 14.192 1.00 90.06 329 VAL A O 1
ATOM 2579 N N . GLY A 1 330 ? 7.531 -2.370 15.143 1.00 87.38 330 GLY A N 1
ATOM 2580 C CA . GLY A 1 330 ? 7.835 -3.479 16.057 1.00 87.38 330 GLY A CA 1
ATOM 2581 C C . GLY A 1 330 ? 8.185 -4.799 15.350 1.00 87.38 330 GLY A C 1
ATOM 2582 O O . GLY A 1 330 ? 8.963 -5.593 15.877 1.00 87.38 330 GLY A O 1
ATOM 2583 N N . GLY A 1 331 ? 7.666 -5.026 14.139 1.00 88.19 331 GLY A N 1
ATOM 2584 C CA . GLY A 1 331 ? 7.953 -6.212 13.329 1.00 88.19 331 GLY A CA 1
ATOM 2585 C C . GLY A 1 331 ? 9.338 -6.234 12.667 1.00 88.19 331 GLY A C 1
ATOM 2586 O O . GLY A 1 331 ? 9.780 -7.301 12.240 1.00 88.19 331 GLY A O 1
ATOM 2587 N N . ILE A 1 332 ? 10.048 -5.102 12.590 1.00 87.12 332 ILE A N 1
ATOM 2588 C CA . ILE A 1 332 ? 11.365 -5.025 11.927 1.00 87.12 332 ILE A CA 1
ATOM 2589 C C . ILE A 1 332 ? 12.451 -5.742 12.750 1.00 87.12 332 ILE A C 1
ATOM 2591 O O . ILE A 1 332 ? 13.323 -6.402 12.181 1.00 87.12 332 ILE A O 1
ATOM 2595 N N . GLN A 1 333 ? 12.381 -5.671 14.083 1.00 84.44 333 GLN A N 1
ATOM 2596 C CA . GLN A 1 333 ? 13.393 -6.245 14.978 1.00 84.44 333 GLN A CA 1
ATOM 2597 C C . GLN A 1 333 ? 13.547 -7.782 14.824 1.00 84.44 333 GLN A C 1
ATOM 2599 O O . GLN A 1 333 ? 14.677 -8.242 14.657 1.00 84.44 333 GLN A O 1
ATOM 2604 N N . PRO A 1 334 ? 12.472 -8.595 14.750 1.00 88.75 334 PRO A N 1
ATOM 2605 C CA . PRO A 1 334 ? 12.591 -10.019 14.419 1.00 88.75 334 PRO A CA 1
ATOM 2606 C C . PRO A 1 334 ? 13.257 -10.326 13.064 1.00 88.75 334 PRO A C 1
ATOM 2608 O O . PRO A 1 334 ? 13.976 -11.319 12.949 1.00 88.75 334 PRO A O 1
ATOM 2611 N N . ILE A 1 335 ? 13.057 -9.492 12.031 1.00 87.94 335 ILE A N 1
ATOM 2612 C CA . ILE A 1 335 ? 13.726 -9.671 10.724 1.00 87.94 335 ILE A CA 1
ATOM 2613 C C . ILE A 1 335 ? 15.227 -9.443 10.873 1.00 87.94 335 ILE A C 1
ATOM 2615 O O . ILE A 1 335 ? 16.040 -10.211 10.355 1.00 87.94 335 ILE A O 1
ATOM 2619 N N . HIS A 1 336 ? 15.595 -8.385 11.593 1.00 83.81 336 HIS A N 1
ATOM 2620 C CA . HIS A 1 336 ? 16.982 -8.085 11.891 1.00 83.81 336 HIS A CA 1
ATOM 2621 C C . HIS A 1 336 ? 17.683 -9.274 12.574 1.00 83.81 336 HIS A C 1
ATOM 2623 O O . HIS A 1 336 ? 18.750 -9.714 12.124 1.00 83.81 336 HIS A O 1
ATOM 2629 N N . GLU A 1 337 ? 17.068 -9.797 13.638 1.00 86.50 337 GLU A N 1
ATOM 2630 C CA . GLU A 1 337 ? 17.606 -10.899 14.436 1.00 86.50 337 GLU A CA 1
ATOM 2631 C C . GLU A 1 337 ? 17.787 -12.157 13.580 1.00 86.50 337 GLU A C 1
ATOM 2633 O O . GLU A 1 337 ? 18.857 -12.773 13.618 1.00 86.50 337 GLU A O 1
ATOM 2638 N N . ALA A 1 338 ? 16.808 -12.470 12.720 1.00 89.75 338 ALA A N 1
ATOM 2639 C CA . ALA A 1 338 ? 16.862 -13.582 11.772 1.00 89.75 338 ALA A CA 1
ATOM 2640 C C . ALA A 1 338 ? 18.046 -13.505 10.787 1.00 89.75 338 ALA A C 1
ATOM 2642 O O . ALA A 1 338 ? 18.604 -14.537 10.416 1.00 89.75 338 ALA A O 1
ATOM 2643 N N . LEU A 1 339 ? 18.486 -12.302 10.397 1.00 87.38 339 LEU A N 1
ATOM 2644 C CA . LEU A 1 339 ? 19.649 -12.096 9.519 1.00 87.38 339 LEU A CA 1
ATOM 2645 C C . LEU A 1 339 ? 21.000 -12.132 10.263 1.00 87.38 339 LEU A C 1
ATOM 2647 O O . LEU A 1 339 ? 22.054 -11.778 9.714 1.00 87.38 339 LEU A O 1
ATOM 2651 N N . THR A 1 340 ? 21.033 -12.563 11.523 1.00 85.31 340 THR A N 1
ATOM 2652 C CA . THR A 1 340 ? 22.285 -12.712 12.274 1.00 85.31 340 THR A CA 1
ATOM 2653 C C . THR A 1 340 ? 23.241 -13.710 11.613 1.00 85.31 340 THR A C 1
ATOM 2655 O O . THR A 1 340 ? 22.873 -14.798 11.190 1.00 85.31 340 THR A O 1
ATOM 2658 N N . GLY A 1 341 ? 24.502 -13.292 11.441 1.00 85.12 341 GLY A N 1
ATOM 2659 C CA . GLY A 1 341 ? 25.517 -14.072 10.727 1.00 85.12 341 GLY A CA 1
ATOM 2660 C C . GLY A 1 341 ? 25.442 -14.055 9.190 1.00 85.12 341 GLY A C 1
ATOM 2661 O O . GLY A 1 341 ? 26.138 -14.863 8.569 1.00 85.12 341 GLY A O 1
ATOM 2662 N N . ALA A 1 342 ? 24.644 -13.179 8.562 1.00 89.69 342 ALA A N 1
ATOM 2663 C CA . ALA A 1 342 ? 24.621 -12.990 7.103 1.00 89.69 342 ALA A CA 1
ATOM 2664 C C . ALA A 1 342 ? 25.998 -12.587 6.522 1.00 89.69 342 ALA A C 1
ATOM 2666 O O . ALA A 1 342 ? 26.716 -11.754 7.088 1.00 89.69 342 ALA A O 1
ATOM 2667 N N . LYS A 1 343 ? 26.382 -13.179 5.383 1.00 90.81 343 LYS A N 1
ATOM 2668 C CA . LYS A 1 343 ? 27.708 -13.051 4.751 1.00 90.81 343 LYS A CA 1
ATOM 2669 C C . LYS A 1 343 ? 27.661 -12.395 3.373 1.00 90.81 343 LYS A C 1
ATOM 2671 O O . LYS A 1 343 ? 28.568 -11.608 3.082 1.00 90.81 343 LYS A O 1
ATOM 2676 N N . SER A 1 344 ? 26.655 -12.705 2.563 1.00 92.69 344 SER A N 1
ATOM 2677 C CA . SER A 1 344 ? 26.407 -12.113 1.246 1.00 92.69 344 SER A CA 1
ATOM 2678 C C . SER A 1 344 ? 26.207 -10.600 1.350 1.00 92.69 344 SER A C 1
ATOM 2680 O O . SER A 1 344 ? 25.740 -10.083 2.368 1.00 92.69 344 SER A O 1
ATOM 2682 N N . VAL A 1 345 ? 26.590 -9.869 0.299 1.00 90.19 345 VAL A N 1
ATOM 2683 C CA . VAL A 1 345 ? 26.507 -8.397 0.281 1.00 90.19 345 VAL A CA 1
ATOM 2684 C C . VAL A 1 345 ? 25.059 -7.944 0.453 1.00 90.19 345 VAL A C 1
ATOM 2686 O O . VAL A 1 345 ? 24.777 -7.083 1.274 1.00 90.19 345 VAL A O 1
ATOM 2689 N N . MET A 1 346 ? 24.124 -8.580 -0.249 1.00 88.75 346 MET A N 1
ATOM 2690 C CA . MET A 1 346 ? 22.722 -8.174 -0.261 1.00 88.75 346 MET A CA 1
ATOM 2691 C C . MET A 1 346 ? 21.995 -8.431 1.062 1.00 88.75 346 MET A C 1
ATOM 2693 O O . MET A 1 346 ? 21.307 -7.535 1.540 1.00 88.75 346 MET A O 1
ATOM 2697 N N . LEU A 1 347 ? 22.187 -9.593 1.705 1.00 89.81 347 LEU A N 1
ATOM 2698 C CA . LEU A 1 347 ? 21.618 -9.823 3.040 1.00 89.81 347 LEU A CA 1
ATOM 2699 C C . LEU A 1 347 ? 22.281 -8.924 4.091 1.00 89.81 347 LEU A C 1
ATOM 2701 O O . LEU A 1 347 ? 21.613 -8.504 5.032 1.00 89.81 347 LEU A O 1
ATOM 2705 N N . LYS A 1 348 ? 23.565 -8.571 3.926 1.00 87.88 348 LYS A N 1
ATOM 2706 C CA . LYS A 1 348 ? 24.223 -7.556 4.762 1.00 87.88 348 LYS A CA 1
ATOM 2707 C C . LYS A 1 348 ? 23.654 -6.160 4.554 1.00 87.88 348 LYS A C 1
ATOM 2709 O O . LYS A 1 348 ? 23.495 -5.468 5.550 1.00 87.88 348 LYS A O 1
ATOM 2714 N N . GLU A 1 349 ? 23.347 -5.738 3.330 1.00 83.94 349 GLU A N 1
ATOM 2715 C CA . GLU A 1 349 ? 22.720 -4.431 3.094 1.00 83.94 349 GLU A CA 1
ATOM 2716 C C . GLU A 1 349 ? 21.281 -4.398 3.612 1.00 83.94 349 GLU A C 1
ATOM 2718 O O . GLU A 1 349 ? 20.951 -3.491 4.367 1.00 83.94 349 GLU A O 1
ATOM 2723 N N . ILE A 1 350 ? 20.467 -5.428 3.349 1.00 82.44 350 ILE A N 1
ATOM 2724 C CA . ILE A 1 350 ? 19.127 -5.568 3.950 1.00 82.44 350 ILE A CA 1
ATOM 2725 C C . ILE A 1 350 ? 19.231 -5.514 5.484 1.00 82.44 350 ILE A C 1
ATOM 2727 O O . ILE A 1 350 ? 18.515 -4.754 6.128 1.00 82.44 350 ILE A O 1
ATOM 2731 N N . LYS A 1 351 ? 20.196 -6.228 6.079 1.00 79.00 351 LYS A N 1
ATOM 2732 C CA . LYS A 1 351 ? 20.457 -6.183 7.523 1.00 79.00 351 LYS A CA 1
ATOM 2733 C C . LYS A 1 351 ? 20.960 -4.817 8.013 1.00 79.00 351 LYS A C 1
ATOM 2735 O O . LYS A 1 351 ? 20.588 -4.396 9.105 1.00 79.00 351 LYS A O 1
ATOM 2740 N N . ARG A 1 352 ? 21.806 -4.106 7.263 1.00 69.19 352 ARG A N 1
ATOM 2741 C CA . ARG A 1 352 ? 22.257 -2.734 7.592 1.00 69.19 352 ARG A CA 1
ATOM 2742 C C . ARG A 1 352 ? 21.086 -1.759 7.570 1.00 69.19 352 ARG A C 1
ATOM 2744 O O . ARG A 1 352 ? 20.970 -0.936 8.475 1.00 69.19 352 ARG A O 1
ATOM 2751 N N . VAL A 1 353 ? 20.162 -1.959 6.631 1.00 61.00 353 VAL A N 1
ATOM 2752 C CA . VAL A 1 353 ? 18.836 -1.329 6.580 1.00 61.00 353 VAL A CA 1
ATOM 2753 C C . VAL A 1 353 ? 17.908 -1.849 7.708 1.00 61.00 353 VAL A C 1
ATOM 2755 O O . VAL A 1 353 ? 16.720 -1.555 7.756 1.00 61.00 353 VAL A O 1
ATOM 2758 N N . SER A 1 354 ? 18.430 -2.607 8.678 1.00 48.62 354 SER A N 1
ATOM 2759 C CA . SER A 1 354 ? 17.694 -3.115 9.842 1.00 48.62 354 SER A CA 1
ATOM 2760 C C . SER A 1 354 ? 18.527 -3.211 11.141 1.00 48.62 354 SER A C 1
ATOM 2762 O O . SER A 1 354 ? 18.109 -3.935 12.030 1.00 48.62 354 SER A O 1
ATOM 2764 N N . THR A 1 355 ? 19.694 -2.551 11.322 1.00 43.03 355 THR A N 1
ATOM 2765 C CA . THR A 1 355 ? 20.454 -2.683 12.606 1.00 43.03 355 THR A CA 1
ATOM 2766 C C . THR A 1 355 ? 21.202 -1.457 13.145 1.00 43.03 355 THR A C 1
ATOM 2768 O O . THR A 1 355 ? 21.705 -0.620 12.396 1.00 43.03 355 THR A O 1
ATOM 2771 N N . SER A 1 356 ? 21.353 -1.457 14.475 1.00 48.56 356 SER A N 1
ATOM 2772 C CA . SER A 1 356 ? 22.354 -0.806 15.336 1.00 48.56 356 SER A CA 1
ATOM 2773 C C . SER A 1 356 ? 23.784 -1.399 15.301 1.00 48.56 356 SER A C 1
ATOM 2775 O O . SER A 1 356 ? 24.046 -2.482 14.788 1.00 48.56 356 SER A O 1
ATOM 2777 N N . ASN A 1 357 ? 24.704 -0.647 15.917 1.00 38.28 357 ASN A N 1
ATOM 2778 C CA . ASN A 1 357 ? 25.892 -1.083 16.667 1.00 38.28 357 ASN A CA 1
ATOM 2779 C C . ASN A 1 357 ? 26.681 -2.317 16.194 1.00 38.28 357 ASN A C 1
ATOM 2781 O O . ASN A 1 357 ? 26.542 -3.410 16.735 1.00 38.28 357 ASN A O 1
ATOM 2785 N N . ASP A 1 358 ? 27.697 -2.051 15.372 1.00 34.94 358 ASP A N 1
ATOM 2786 C CA . ASP A 1 358 ? 28.985 -2.728 15.531 1.00 34.94 358 ASP A CA 1
ATOM 2787 C C . ASP A 1 358 ? 30.084 -1.661 15.662 1.00 34.94 358 ASP A C 1
ATOM 2789 O O . 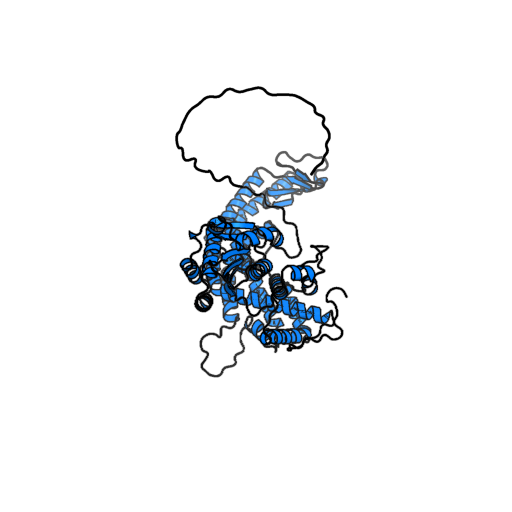ASP A 1 358 ? 30.334 -0.871 14.744 1.00 34.94 358 ASP A O 1
ATOM 2793 N N . GLN A 1 359 ? 30.686 -1.556 16.849 1.00 36.84 359 GLN A N 1
ATOM 2794 C CA . GLN A 1 359 ? 31.583 -0.453 17.202 1.00 36.84 359 GLN A CA 1
ATOM 2795 C C . GLN A 1 359 ? 33.016 -0.743 16.741 1.00 36.84 359 GLN A C 1
ATOM 2797 O O . GLN A 1 359 ? 33.921 -0.965 17.543 1.00 36.84 359 GLN A O 1
ATOM 2802 N N . CYS A 1 360 ? 33.236 -0.711 15.424 1.00 32.44 360 CYS A N 1
ATOM 2803 C CA . CYS A 1 360 ? 34.571 -0.796 14.836 1.00 32.44 360 CYS A CA 1
ATOM 2804 C C . CYS A 1 360 ? 35.063 0.585 14.376 1.00 32.44 360 CYS A C 1
ATOM 2806 O O . CYS A 1 360 ? 34.826 1.040 13.253 1.00 32.44 360 CYS A O 1
ATOM 2808 N N . THR A 1 361 ? 35.762 1.267 15.280 1.00 31.97 361 THR A N 1
ATOM 2809 C CA . THR A 1 361 ? 36.574 2.452 14.981 1.00 31.97 361 THR A CA 1
ATOM 2810 C C . THR A 1 361 ? 37.637 2.107 13.937 1.00 31.97 361 THR A C 1
ATOM 2812 O O . THR A 1 361 ? 38.301 1.085 14.098 1.00 31.97 361 THR A O 1
ATOM 2815 N N . THR A 1 362 ? 37.868 2.985 12.945 1.00 28.89 362 THR A N 1
ATOM 2816 C CA . THR A 1 362 ? 39.205 3.502 12.536 1.00 28.89 362 THR A CA 1
ATOM 2817 C C . THR A 1 362 ? 39.186 4.127 11.124 1.00 28.89 362 THR A C 1
ATOM 2819 O O . THR A 1 362 ? 39.076 3.440 10.117 1.00 28.89 362 THR A O 1
ATOM 2822 N N . THR A 1 363 ? 39.391 5.453 11.092 1.00 25.42 363 THR A N 1
ATOM 2823 C CA . THR A 1 363 ? 40.128 6.212 10.051 1.00 25.42 363 THR A CA 1
ATOM 2824 C C . THR A 1 363 ? 39.453 6.613 8.719 1.00 25.42 363 THR A C 1
ATOM 2826 O O . THR A 1 363 ? 39.539 5.936 7.705 1.00 25.42 363 THR A O 1
ATOM 2829 N N . LEU A 1 364 ? 38.972 7.869 8.751 1.00 31.55 364 LEU A N 1
ATOM 2830 C CA . LEU A 1 364 ? 39.112 8.955 7.755 1.00 31.55 364 LEU A CA 1
ATOM 2831 C C . LEU A 1 364 ? 38.318 8.953 6.416 1.00 31.55 364 LEU A C 1
ATOM 2833 O O . LEU A 1 364 ? 38.266 7.998 5.654 1.00 31.55 364 LEU A O 1
ATOM 2837 N N . VAL A 1 365 ? 37.812 10.161 6.106 1.00 31.78 365 VAL A N 1
ATOM 2838 C CA . VAL A 1 365 ? 37.315 10.716 4.818 1.00 31.78 365 VAL A CA 1
ATOM 2839 C C . VAL A 1 365 ? 35.846 10.478 4.395 1.00 31.78 365 VAL A C 1
ATOM 2841 O O . VAL A 1 365 ? 35.338 11.280 3.621 1.00 31.78 365 VAL A O 1
ATOM 2844 N N . LEU A 1 366 ? 35.078 9.533 4.955 1.00 28.94 366 LEU A N 1
ATOM 2845 C CA . LEU A 1 366 ? 33.635 9.382 4.621 1.00 28.94 366 LEU A CA 1
ATOM 2846 C C . LEU A 1 366 ? 32.674 9.857 5.726 1.00 28.94 366 LEU A C 1
ATOM 2848 O O . LEU A 1 366 ? 31.821 9.116 6.219 1.00 28.94 366 LEU A O 1
ATOM 2852 N N . THR A 1 367 ? 32.805 11.128 6.104 1.00 31.28 367 THR A N 1
ATOM 2853 C CA . THR A 1 367 ? 31.956 11.791 7.106 1.00 31.28 367 THR A CA 1
ATOM 2854 C C . THR A 1 367 ? 30.756 12.485 6.448 1.00 31.28 367 THR A C 1
ATOM 2856 O O . THR A 1 367 ? 30.855 13.675 6.158 1.00 31.28 367 THR A O 1
ATOM 2859 N N . LYS A 1 368 ? 29.637 11.761 6.237 1.00 33.81 368 LYS A N 1
ATOM 2860 C CA . LYS A 1 368 ? 28.248 12.293 6.369 1.00 33.81 368 LYS A CA 1
ATOM 2861 C C . LYS A 1 368 ? 27.086 11.328 6.067 1.00 33.81 368 LYS A C 1
ATOM 2863 O O . LYS A 1 368 ? 25.965 11.677 6.408 1.00 33.81 368 LYS A O 1
ATOM 2868 N N . ILE A 1 369 ? 27.310 10.140 5.495 1.00 35.44 369 ILE A N 1
ATOM 2869 C CA . ILE A 1 369 ? 26.236 9.150 5.254 1.00 35.44 369 ILE A CA 1
ATOM 2870 C C . ILE A 1 369 ? 26.631 7.802 5.877 1.00 35.44 369 ILE A C 1
ATOM 2872 O O . ILE A 1 369 ? 27.185 6.924 5.220 1.00 35.44 369 ILE A O 1
ATOM 2876 N N . LYS A 1 370 ? 26.392 7.671 7.188 1.00 36.53 370 LYS A N 1
ATOM 2877 C CA . LYS A 1 370 ? 26.553 6.435 7.982 1.00 36.53 370 LYS A CA 1
ATOM 2878 C C . LYS A 1 370 ? 25.437 6.341 9.033 1.00 36.53 370 LYS A C 1
ATOM 2880 O O . LYS A 1 370 ? 25.700 6.211 10.225 1.00 36.53 370 LYS A O 1
ATOM 2885 N N . ASN A 1 371 ? 24.189 6.451 8.586 1.00 42.00 371 ASN A N 1
ATOM 2886 C CA . ASN A 1 371 ? 23.032 6.422 9.476 1.00 42.00 371 ASN A CA 1
ATOM 2887 C C . ASN A 1 371 ? 22.506 4.984 9.570 1.00 42.00 371 ASN A C 1
ATOM 2889 O O . ASN A 1 371 ? 21.823 4.497 8.673 1.00 42.00 371 ASN A O 1
ATOM 2893 N N . CYS A 1 372 ? 22.892 4.300 10.647 1.00 47.06 372 CYS A N 1
ATOM 2894 C CA . CYS A 1 372 ? 22.436 2.955 10.994 1.00 47.06 372 CYS A CA 1
ATOM 2895 C C . CYS A 1 372 ? 20.981 3.004 11.477 1.00 47.06 372 CYS A C 1
ATOM 2897 O O . CYS A 1 372 ? 20.620 3.916 12.218 1.00 47.06 372 CYS A O 1
ATOM 2899 N N . ILE A 1 373 ? 20.149 2.031 11.101 1.00 47.72 373 ILE A N 1
ATOM 2900 C CA . ILE A 1 373 ? 18.694 2.215 11.192 1.00 47.72 373 ILE A CA 1
ATOM 2901 C C . ILE A 1 373 ? 18.104 2.202 12.607 1.00 47.72 373 ILE A C 1
ATOM 2903 O O . ILE A 1 373 ? 17.015 2.726 12.787 1.00 47.72 373 ILE A O 1
ATOM 2907 N N . ALA A 1 374 ? 18.830 1.754 13.632 1.00 49.50 374 ALA A N 1
ATOM 2908 C CA . ALA A 1 374 ? 18.424 2.000 15.021 1.00 49.50 374 ALA A CA 1
ATOM 2909 C C . ALA A 1 374 ? 18.372 3.504 15.359 1.00 49.50 374 ALA A C 1
ATOM 2911 O O . ALA A 1 374 ? 17.411 3.971 15.950 1.00 49.50 374 ALA A O 1
ATOM 2912 N N . ALA A 1 375 ? 19.289 4.318 14.818 1.00 52.88 375 ALA A N 1
ATOM 2913 C CA . ALA A 1 375 ? 19.236 5.781 14.937 1.00 52.88 375 ALA A CA 1
ATOM 2914 C C . ALA A 1 375 ? 18.081 6.437 14.140 1.00 52.88 375 ALA A C 1
ATOM 2916 O O . ALA A 1 375 ? 18.086 7.652 13.940 1.00 52.88 375 ALA A O 1
ATOM 2917 N N . ILE A 1 376 ? 17.134 5.641 13.627 1.00 62.03 376 ILE A N 1
ATOM 2918 C CA . ILE A 1 376 ? 15.991 6.075 12.817 1.00 62.03 376 ILE A CA 1
ATOM 2919 C C . ILE A 1 376 ? 14.698 5.390 13.290 1.00 62.03 376 ILE A C 1
ATOM 2921 O O . ILE A 1 376 ? 13.709 6.071 13.526 1.00 62.03 376 ILE A O 1
ATOM 2925 N N . ILE A 1 377 ? 14.716 4.070 13.498 1.00 74.69 377 ILE A N 1
ATOM 2926 C CA . ILE A 1 377 ? 13.616 3.310 14.103 1.00 74.69 377 ILE A CA 1
ATOM 2927 C C . ILE A 1 377 ? 13.435 3.672 15.572 1.00 74.69 377 ILE A C 1
ATOM 2929 O O . ILE A 1 377 ? 12.292 3.881 15.959 1.00 74.69 377 ILE A O 1
ATOM 2933 N N . ASP A 1 378 ? 14.506 3.781 16.367 1.00 80.56 378 ASP A N 1
ATOM 2934 C CA . ASP A 1 378 ? 14.365 4.088 17.795 1.00 80.56 378 ASP A CA 1
ATOM 2935 C C . ASP A 1 378 ? 13.712 5.472 17.984 1.00 80.56 378 ASP A C 1
ATOM 2937 O O . ASP A 1 378 ? 12.687 5.515 18.650 1.00 80.56 378 ASP A O 1
ATOM 2941 N N . PRO A 1 379 ? 14.115 6.561 17.285 1.00 85.38 379 PRO A N 1
ATOM 2942 C CA . PRO A 1 379 ? 13.365 7.822 17.294 1.00 85.38 379 PRO A CA 1
ATOM 2943 C C . PRO A 1 379 ? 11.894 7.708 16.868 1.00 85.38 379 PRO A C 1
ATOM 2945 O O . PRO A 1 379 ? 11.033 8.311 17.497 1.00 85.38 379 PRO A O 1
ATOM 2948 N N . ILE A 1 380 ? 11.567 6.941 15.819 1.00 89.25 380 ILE A N 1
ATOM 2949 C CA . ILE A 1 380 ? 10.164 6.750 15.396 1.00 89.25 380 ILE A CA 1
ATOM 2950 C C . ILE A 1 380 ? 9.378 5.990 16.469 1.00 89.25 380 ILE A C 1
ATOM 2952 O O . ILE A 1 380 ? 8.212 6.297 16.713 1.00 89.25 380 ILE A O 1
ATOM 2956 N N . LYS A 1 381 ? 10.003 4.995 17.101 1.00 89.44 381 LYS A N 1
ATOM 2957 C CA . LYS A 1 381 ? 9.409 4.210 18.176 1.00 89.44 381 LYS A CA 1
ATOM 2958 C C . LYS A 1 381 ? 9.216 5.067 19.425 1.00 89.44 381 LYS A C 1
ATOM 2960 O O . LYS A 1 381 ? 8.115 5.065 19.948 1.00 89.44 381 LYS A O 1
ATOM 2965 N N . ASP A 1 382 ? 10.220 5.836 19.834 1.00 90.81 382 ASP A N 1
ATOM 2966 C CA . ASP A 1 382 ? 10.166 6.757 20.972 1.00 90.81 382 ASP A CA 1
ATOM 2967 C C . ASP A 1 382 ? 9.063 7.811 20.776 1.00 90.81 382 ASP A C 1
ATOM 2969 O O . ASP A 1 382 ? 8.273 8.037 21.687 1.00 90.81 382 ASP A O 1
ATOM 2973 N N . LEU A 1 383 ? 8.924 8.382 19.570 1.00 92.12 383 LEU A N 1
ATOM 2974 C CA . LEU A 1 383 ? 7.821 9.293 19.224 1.00 92.12 383 LEU A CA 1
ATOM 2975 C C . LEU A 1 383 ? 6.448 8.608 19.301 1.00 92.12 383 LEU A C 1
ATOM 2977 O O . LEU A 1 383 ? 5.490 9.164 19.838 1.00 92.12 383 LEU A O 1
ATOM 2981 N N . ILE A 1 384 ? 6.325 7.385 18.778 1.00 93.44 384 ILE A N 1
ATOM 2982 C CA . ILE A 1 384 ? 5.084 6.610 18.895 1.00 93.44 384 ILE A CA 1
ATOM 2983 C C . ILE A 1 384 ? 4.792 6.286 20.366 1.00 93.44 384 ILE A C 1
ATOM 2985 O O . ILE A 1 384 ? 3.650 6.427 20.791 1.00 93.44 384 ILE A O 1
ATOM 2989 N N . ASP A 1 385 ? 5.795 5.897 21.147 1.00 92.50 385 ASP A N 1
ATOM 2990 C CA . ASP A 1 385 ? 5.663 5.527 22.554 1.00 92.50 385 ASP A CA 1
ATOM 2991 C C . ASP A 1 385 ? 5.484 6.760 23.466 1.00 92.50 385 ASP A C 1
ATOM 2993 O O . ASP A 1 385 ? 4.957 6.618 24.568 1.00 92.50 385 ASP A O 1
ATOM 2997 N N . GLU A 1 386 ? 5.828 7.978 23.044 1.00 92.69 386 GLU A N 1
ATOM 2998 C CA . GLU A 1 386 ? 5.451 9.219 23.739 1.00 92.69 386 GLU A CA 1
ATOM 2999 C C . GLU A 1 386 ? 3.944 9.495 23.595 1.00 92.69 386 GLU A C 1
ATOM 3001 O O . GLU A 1 386 ? 3.261 9.801 24.577 1.00 92.69 386 GLU A O 1
ATOM 3006 N N . PHE A 1 387 ? 3.397 9.317 22.389 1.00 92.56 387 PHE A N 1
ATOM 3007 C CA . PHE A 1 387 ? 2.022 9.707 22.067 1.00 92.56 387 PHE A CA 1
ATOM 3008 C C . PHE A 1 387 ? 0.980 8.583 22.188 1.00 92.56 387 PHE A C 1
ATOM 3010 O O . PHE A 1 387 ? -0.186 8.889 22.428 1.00 92.56 387 PHE A O 1
ATOM 3017 N N . ILE A 1 388 ? 1.333 7.304 22.019 1.00 94.62 388 ILE A N 1
ATOM 3018 C CA . ILE A 1 388 ? 0.398 6.169 21.855 1.00 94.62 388 ILE A CA 1
ATOM 3019 C C . ILE A 1 388 ? 0.573 5.133 22.973 1.00 94.62 388 ILE A C 1
ATOM 3021 O O . ILE A 1 388 ? 1.687 4.767 23.334 1.00 94.62 388 ILE A O 1
ATOM 3025 N N . ASN A 1 389 ? -0.530 4.618 23.527 1.00 93.19 389 ASN A N 1
ATOM 3026 C CA . ASN A 1 389 ? -0.481 3.609 24.595 1.00 93.19 389 ASN A CA 1
ATOM 3027 C C . ASN A 1 389 ? 0.182 2.288 24.139 1.00 93.19 389 ASN A C 1
ATOM 3029 O O . ASN A 1 389 ? -0.015 1.821 23.012 1.00 93.19 389 ASN A O 1
ATOM 3033 N N . GLU A 1 390 ? 0.946 1.660 25.039 1.00 87.62 390 GLU A N 1
ATOM 3034 C CA . GLU A 1 390 ? 1.794 0.493 24.742 1.00 87.62 390 GLU A CA 1
ATOM 3035 C C . GLU A 1 390 ? 0.978 -0.763 24.391 1.00 87.62 390 GLU A C 1
ATOM 3037 O O . GLU A 1 390 ? 1.256 -1.404 23.378 1.00 87.62 390 GLU A O 1
ATOM 3042 N N . ASP A 1 391 ? -0.103 -1.045 25.119 1.00 87.56 391 ASP A N 1
ATOM 3043 C CA . ASP A 1 391 ? -0.934 -2.246 24.917 1.00 87.56 391 ASP A CA 1
ATOM 3044 C C . ASP A 1 391 ? -1.808 -2.214 23.648 1.00 87.56 391 ASP A C 1
ATOM 3046 O O . ASP A 1 391 ? -2.488 -3.188 23.310 1.00 87.56 391 ASP A O 1
ATOM 3050 N N . ILE A 1 392 ? -1.838 -1.085 22.931 1.00 89.12 392 ILE A N 1
ATOM 3051 C CA . ILE A 1 392 ? -2.749 -0.905 21.799 1.00 89.12 392 ILE A CA 1
ATOM 3052 C C . ILE A 1 392 ? -2.226 -1.603 20.548 1.00 89.12 392 ILE A C 1
ATOM 3054 O O . ILE A 1 392 ? -1.137 -1.313 20.042 1.00 89.12 392 ILE A O 1
ATOM 3058 N N . THR A 1 393 ? -3.084 -2.488 20.043 1.00 87.00 393 THR A N 1
ATOM 3059 C CA . THR A 1 393 ? -2.950 -3.284 18.822 1.00 87.00 393 THR A CA 1
ATOM 3060 C C . THR A 1 393 ? -4.141 -3.020 17.899 1.00 87.00 393 THR A C 1
ATOM 3062 O O . THR A 1 393 ? -5.174 -2.502 18.330 1.00 87.00 393 THR A O 1
ATOM 3065 N N . TYR A 1 394 ? -4.006 -3.343 16.610 1.00 88.69 394 TYR A N 1
ATOM 3066 C CA . TYR A 1 394 ? -5.079 -3.124 15.642 1.00 88.69 394 TYR A CA 1
ATOM 3067 C C . TYR A 1 394 ? -6.175 -4.196 15.754 1.00 88.69 394 TYR A C 1
ATOM 3069 O O . TYR A 1 394 ? -5.961 -5.372 15.452 1.00 88.69 394 TYR A O 1
ATOM 3077 N N . ALA A 1 395 ? -7.374 -3.776 16.142 1.00 90.25 395 ALA A N 1
ATOM 3078 C CA . ALA A 1 395 ? -8.571 -4.597 16.189 1.00 90.25 395 ALA A CA 1
ATOM 3079 C C . ALA A 1 395 ? -9.378 -4.539 14.882 1.00 90.25 395 ALA A C 1
ATOM 3081 O O . ALA A 1 395 ? -9.258 -3.622 14.075 1.00 90.25 395 ALA A O 1
ATOM 3082 N N . THR A 1 396 ? -10.261 -5.522 14.691 1.00 86.75 396 THR A N 1
ATOM 3083 C CA . THR A 1 396 ? -11.113 -5.637 13.490 1.00 86.75 396 THR A CA 1
ATOM 3084 C C . THR A 1 396 ? -12.612 -5.596 13.787 1.00 86.75 396 THR A C 1
ATOM 3086 O O . THR A 1 396 ? -13.406 -5.324 12.885 1.00 86.75 396 THR A O 1
ATOM 3089 N N . LYS A 1 397 ? -13.040 -5.846 15.034 1.00 89.88 397 LYS A N 1
ATOM 3090 C CA . LYS A 1 397 ? -14.465 -5.812 15.403 1.00 89.88 397 LYS A CA 1
ATOM 3091 C C . LYS A 1 397 ? -14.928 -4.367 15.651 1.00 89.88 397 LYS A C 1
ATOM 3093 O O . LYS A 1 397 ? -14.166 -3.598 16.226 1.00 89.88 397 LYS A O 1
ATOM 3098 N N . PRO A 1 398 ? -16.180 -3.991 15.322 1.00 87.94 398 PRO A N 1
ATOM 3099 C CA . PRO A 1 398 ? -16.664 -2.609 15.446 1.00 87.94 398 PRO A CA 1
ATOM 3100 C C . PRO A 1 398 ? -16.488 -1.949 16.827 1.00 87.94 398 PRO A C 1
ATOM 3102 O O . PRO A 1 398 ? -16.062 -0.800 16.894 1.00 87.94 398 PRO A O 1
ATOM 3105 N N . VAL A 1 399 ? -16.774 -2.662 17.927 1.00 89.12 399 VAL A N 1
ATOM 3106 C CA . VAL A 1 399 ? -16.585 -2.135 19.300 1.00 89.12 399 VAL A CA 1
ATOM 3107 C C . VAL A 1 399 ? -15.109 -1.952 19.625 1.00 89.12 399 VAL A C 1
ATOM 3109 O O . VAL A 1 399 ? -14.709 -0.928 20.164 1.00 89.12 399 VAL A O 1
ATOM 3112 N N . GLU A 1 400 ? -14.292 -2.942 19.274 1.00 89.62 400 GLU A N 1
ATOM 3113 C CA . GLU A 1 400 ? -12.857 -2.943 19.555 1.00 89.62 400 GLU A CA 1
ATOM 3114 C C . GLU A 1 400 ? -12.158 -1.836 18.747 1.00 89.62 400 GLU A C 1
ATOM 3116 O O . GLU A 1 400 ? -11.351 -1.100 19.301 1.00 89.62 400 GLU A O 1
ATOM 3121 N N . LEU A 1 401 ? -12.571 -1.615 17.492 1.00 90.19 401 LEU A N 1
ATOM 3122 C CA . LEU A 1 401 ? -12.174 -0.471 16.662 1.00 90.19 401 LEU A CA 1
ATOM 3123 C C . LEU A 1 401 ? -12.598 0.882 17.254 1.00 90.19 401 LEU A C 1
ATOM 3125 O O . LEU A 1 401 ? -11.838 1.844 17.168 1.00 90.19 401 LEU A O 1
ATOM 3129 N N . ARG A 1 402 ? -13.791 0.993 17.853 1.00 90.81 402 ARG A N 1
ATOM 3130 C CA . ARG A 1 402 ? -14.198 2.218 18.563 1.00 90.81 402 ARG A CA 1
ATOM 3131 C C . ARG A 1 402 ? -13.302 2.447 19.784 1.00 90.81 402 ARG A C 1
ATOM 3133 O O . ARG A 1 402 ? -12.740 3.529 19.931 1.00 90.81 402 ARG A O 1
ATOM 3140 N N . ASN A 1 403 ? -13.112 1.421 20.610 1.00 91.75 403 ASN A N 1
ATOM 3141 C CA . ASN A 1 403 ? -12.333 1.513 21.842 1.00 91.75 403 ASN A CA 1
ATOM 3142 C C . ASN A 1 403 ? -10.843 1.786 21.575 1.00 91.75 403 ASN A C 1
ATOM 3144 O O . ASN A 1 403 ? -10.286 2.677 22.214 1.00 91.75 403 ASN A O 1
ATOM 3148 N N . GLN A 1 404 ? -10.212 1.124 20.594 1.00 93.00 404 GLN A N 1
ATOM 3149 C CA . GLN A 1 404 ? -8.812 1.401 20.238 1.00 93.00 404 GLN A CA 1
ATOM 3150 C C . GLN A 1 404 ? -8.622 2.872 19.853 1.00 93.00 404 GLN A C 1
ATOM 3152 O O . GLN A 1 404 ? -7.600 3.457 20.183 1.00 93.00 404 GLN A O 1
ATOM 3157 N N . ARG A 1 405 ? -9.606 3.483 19.173 1.00 93.12 405 ARG A N 1
ATOM 3158 C CA . ARG A 1 405 ? -9.545 4.886 18.747 1.00 93.12 405 ARG A CA 1
ATOM 3159 C C . ARG A 1 405 ? -9.758 5.838 19.917 1.00 93.12 405 ARG A C 1
ATOM 3161 O O . ARG A 1 405 ? -9.005 6.795 20.042 1.00 93.12 405 ARG A O 1
ATOM 3168 N N . THR A 1 406 ? -10.726 5.548 20.792 1.00 91.81 406 THR A N 1
ATOM 3169 C CA . THR A 1 406 ? -10.963 6.313 22.029 1.00 91.81 406 THR A CA 1
ATOM 3170 C C . THR A 1 406 ? -9.696 6.385 22.884 1.00 91.81 406 THR A C 1
ATOM 3172 O O . THR A 1 406 ? -9.312 7.462 23.343 1.00 91.81 406 THR A O 1
ATOM 3175 N N . TYR A 1 407 ? -9.019 5.250 23.075 1.00 93.12 407 TYR A N 1
ATOM 3176 C CA . TYR A 1 407 ? -7.897 5.125 24.008 1.00 93.12 407 TYR A CA 1
ATOM 3177 C C . TYR A 1 407 ? -6.509 5.143 23.339 1.00 93.12 407 TYR A C 1
ATOM 3179 O O . TYR A 1 407 ? -5.518 5.011 24.045 1.00 93.12 407 TYR A O 1
ATOM 3187 N N . ALA A 1 408 ? -6.414 5.372 22.019 1.00 93.62 408 ALA A N 1
ATOM 3188 C CA . ALA A 1 408 ? -5.162 5.367 21.241 1.00 93.62 408 ALA A CA 1
ATOM 3189 C C . ALA A 1 408 ? -4.034 6.188 21.888 1.00 93.62 408 ALA A C 1
ATOM 3191 O O . ALA A 1 408 ? -2.960 5.668 22.187 1.00 93.62 408 ALA A O 1
ATOM 3192 N N . VAL A 1 409 ? -4.302 7.477 22.101 1.00 93.88 409 VAL A N 1
ATOM 3193 C CA . VAL A 1 409 ? -3.337 8.456 22.616 1.00 93.88 409 VAL A CA 1
ATOM 3194 C C . VAL A 1 409 ? -3.101 8.245 24.119 1.00 93.88 409 VAL A C 1
ATOM 3196 O O . VAL A 1 409 ? -4.063 7.990 24.848 1.00 93.88 409 VAL A O 1
ATOM 3199 N N . LYS A 1 410 ? -1.869 8.383 24.618 1.00 93.06 410 LYS A N 1
ATOM 3200 C CA . LYS A 1 410 ? -1.574 8.316 26.060 1.00 93.06 410 LYS A CA 1
ATOM 3201 C C . LYS A 1 410 ? -2.351 9.381 26.846 1.00 93.06 410 LYS A C 1
ATOM 3203 O O . LYS A 1 410 ? -2.604 10.480 26.351 1.00 93.06 410 LYS A O 1
ATOM 3208 N N . SER A 1 411 ? -2.753 9.060 28.074 1.00 89.50 411 SER A N 1
ATOM 3209 C CA . SER A 1 411 ? -3.299 10.069 28.994 1.00 89.50 411 SER A CA 1
ATOM 3210 C C . SER A 1 411 ? -2.206 11.036 29.448 1.00 89.50 411 SER A C 1
ATOM 3212 O O . SER A 1 411 ? -1.030 10.679 29.496 1.00 89.50 411 SER A O 1
ATOM 3214 N N . GLY A 1 412 ? -2.584 12.278 29.745 1.00 86.38 412 GLY A N 1
ATOM 3215 C CA . GLY A 1 412 ? -1.657 13.374 30.042 1.00 86.38 412 GLY A CA 1
ATOM 3216 C C . GLY A 1 412 ? -1.139 14.133 28.812 1.00 86.38 412 GLY A C 1
ATOM 3217 O O . GLY A 1 412 ? -0.723 15.277 28.966 1.00 86.38 412 GLY A O 1
ATOM 3218 N N . VAL A 1 413 ? -1.238 13.573 27.596 1.00 85.88 413 VAL A N 1
ATOM 3219 C CA . VAL A 1 413 ? -0.882 14.273 26.338 1.00 85.88 413 VAL A CA 1
ATOM 3220 C C . VAL A 1 413 ? -1.811 15.470 26.085 1.00 85.88 413 VAL A C 1
ATOM 3222 O O . VAL A 1 413 ? -1.387 16.514 25.595 1.00 85.88 413 VAL A O 1
ATOM 3225 N N . ASN A 1 414 ? -3.094 15.346 26.440 1.00 88.44 414 ASN A N 1
ATOM 3226 C CA . ASN A 1 414 ? -4.069 16.430 26.348 1.00 88.44 414 ASN A CA 1
ATOM 3227 C C . ASN A 1 414 ? -5.129 16.285 27.452 1.00 88.44 414 ASN A C 1
ATOM 3229 O O . ASN A 1 414 ? -5.985 15.408 27.382 1.00 88.44 414 ASN A O 1
ATOM 3233 N N . GLY A 1 415 ? -5.132 17.187 28.437 1.00 88.38 415 GLY A N 1
ATOM 3234 C CA . GLY A 1 415 ? -6.101 17.139 29.541 1.00 88.38 415 GLY A CA 1
ATOM 3235 C C . GLY A 1 415 ? -7.571 17.249 29.105 1.00 88.38 415 GLY A C 1
ATOM 3236 O O . GLY A 1 415 ? -8.441 16.692 29.767 1.00 88.38 415 GLY A O 1
ATOM 3237 N N . LEU A 1 416 ? -7.869 17.900 27.970 1.00 90.00 416 LEU A N 1
ATOM 3238 C CA . LEU A 1 416 ? -9.234 17.943 27.420 1.00 90.00 416 LEU A CA 1
ATOM 3239 C C . LEU A 1 416 ? -9.652 16.594 26.816 1.00 90.00 416 LEU A C 1
ATOM 3241 O O . LEU A 1 416 ? -10.821 16.225 26.890 1.00 90.00 416 LEU A O 1
ATOM 3245 N N . LEU A 1 417 ? -8.699 15.839 26.258 1.00 93.00 417 LEU A N 1
ATOM 3246 C CA . LEU A 1 417 ? -8.946 14.488 25.755 1.00 93.00 417 LEU A CA 1
ATOM 3247 C C . LEU A 1 417 ? -9.285 13.529 26.903 1.00 93.00 417 LEU A C 1
ATOM 3249 O O . LEU A 1 417 ? -10.201 12.723 26.766 1.00 93.00 417 LEU A O 1
ATOM 3253 N N . ASP A 1 418 ? -8.595 13.639 28.039 1.00 92.81 418 ASP A N 1
ATOM 3254 C CA . ASP A 1 418 ? -8.875 12.803 29.210 1.00 92.81 418 ASP A CA 1
ATOM 3255 C C . ASP A 1 418 ? -10.255 13.114 29.832 1.00 92.81 418 ASP A C 1
ATOM 3257 O O . ASP A 1 418 ? -10.990 12.190 30.178 1.00 92.81 418 ASP A O 1
ATOM 3261 N N . VAL A 1 419 ? -10.689 14.382 29.854 1.00 93.44 419 VAL A N 1
ATOM 3262 C CA . VAL A 1 419 ? -12.064 14.760 30.258 1.00 93.44 419 VAL A CA 1
ATOM 3263 C C . VAL A 1 419 ? -13.122 14.231 29.273 1.00 93.44 419 VAL A C 1
ATOM 3265 O O . VAL A 1 419 ? -14.157 13.698 29.689 1.00 93.44 419 VAL A O 1
ATOM 3268 N N . ALA A 1 420 ? -12.868 14.313 27.963 1.00 93.25 420 ALA A N 1
ATOM 3269 C CA . ALA A 1 420 ? -13.763 13.748 26.949 1.00 93.25 420 ALA A CA 1
ATOM 3270 C C . ALA A 1 420 ? -13.864 12.211 27.063 1.00 93.25 420 ALA A C 1
ATOM 3272 O O . ALA A 1 420 ? -14.942 11.638 26.888 1.00 93.25 420 ALA A O 1
ATOM 3273 N N . ARG A 1 421 ? -12.762 11.534 27.418 1.00 94.69 421 ARG A N 1
ATOM 3274 C CA . ARG A 1 421 ? -12.726 10.086 27.689 1.00 94.69 421 ARG A CA 1
ATOM 3275 C C . ARG A 1 421 ? -13.536 9.701 28.915 1.00 94.69 421 ARG A C 1
ATOM 3277 O O . ARG A 1 421 ? -14.310 8.754 28.813 1.00 94.69 421 ARG A O 1
ATOM 3284 N N . GLN A 1 422 ? -13.417 10.442 30.017 1.00 94.62 422 GLN A N 1
ATOM 3285 C CA . GLN A 1 422 ? -14.256 10.226 31.199 1.00 94.62 422 GLN A CA 1
ATOM 3286 C C . GLN A 1 422 ? -15.745 10.358 30.836 1.00 94.62 422 GLN A C 1
ATOM 3288 O O . GLN A 1 422 ? -16.540 9.477 31.148 1.00 94.62 422 GLN A O 1
ATOM 3293 N N . THR A 1 423 ? -16.110 11.394 30.075 1.00 93.94 423 THR A N 1
ATOM 3294 C CA . THR A 1 423 ? -17.493 11.606 29.607 1.00 93.94 423 THR A CA 1
ATOM 3295 C C . THR A 1 423 ? -17.996 10.445 28.734 1.00 93.94 423 THR A C 1
ATOM 3297 O O . THR A 1 423 ? -19.147 10.021 28.852 1.00 93.94 423 THR A O 1
ATOM 3300 N N . TYR A 1 424 ? -17.137 9.898 27.865 1.00 94.62 424 TYR A N 1
ATOM 3301 C CA . TYR A 1 424 ? -17.437 8.704 27.069 1.00 94.62 424 TYR A CA 1
ATOM 3302 C C . TYR A 1 424 ? -17.591 7.448 27.940 1.00 94.62 424 TYR A C 1
ATOM 3304 O O . TYR A 1 424 ? -18.494 6.650 27.693 1.00 94.62 424 TYR A O 1
ATOM 3312 N N . GLU A 1 425 ? -16.744 7.257 28.950 1.00 94.25 425 GLU A N 1
ATOM 3313 C CA . GLU A 1 425 ? -16.804 6.115 29.868 1.00 94.25 425 GLU A CA 1
ATOM 3314 C C . GLU A 1 425 ? -18.088 6.134 30.708 1.00 94.25 425 GLU A C 1
ATOM 3316 O O . GLU A 1 425 ? -18.846 5.162 30.676 1.00 94.25 425 GLU A O 1
ATOM 3321 N N . GLU A 1 426 ? -18.410 7.271 31.330 1.00 94.94 426 GLU A N 1
ATOM 3322 C CA . GLU A 1 426 ? -19.673 7.501 32.047 1.00 94.94 426 GLU A CA 1
ATOM 3323 C C . GLU A 1 426 ? -20.888 7.244 31.138 1.00 94.94 426 GLU A C 1
ATOM 3325 O O . GLU A 1 426 ? -21.823 6.541 31.519 1.00 94.94 426 GLU A O 1
ATOM 3330 N N . ALA A 1 427 ? -20.860 7.723 29.887 1.00 93.88 427 ALA A N 1
ATOM 3331 C CA . ALA A 1 427 ? -21.933 7.476 28.922 1.00 93.88 427 ALA A CA 1
ATOM 3332 C C . ALA A 1 427 ? -22.066 5.996 28.501 1.00 93.88 427 ALA A C 1
ATOM 3334 O O . ALA A 1 427 ? -23.152 5.583 28.087 1.00 93.88 427 ALA A O 1
ATOM 3335 N N . ASN A 1 428 ? -21.002 5.189 28.592 1.00 93.56 428 ASN A N 1
ATOM 3336 C CA . ASN A 1 428 ? -21.086 3.739 28.393 1.00 93.56 428 ASN A CA 1
ATOM 3337 C C . ASN A 1 428 ? -21.625 3.033 29.644 1.00 93.56 428 ASN A C 1
ATOM 3339 O O . ASN A 1 428 ? -22.477 2.154 29.503 1.00 93.56 428 ASN A O 1
ATOM 3343 N N . MET A 1 429 ? -21.195 3.431 30.848 1.00 94.50 429 MET A N 1
ATOM 3344 C CA . MET A 1 429 ? -21.748 2.933 32.118 1.00 94.50 429 MET A CA 1
ATOM 3345 C C . MET A 1 429 ? -23.264 3.173 32.188 1.00 94.50 429 MET A C 1
ATOM 3347 O O . MET A 1 429 ? -24.013 2.218 32.393 1.00 94.50 429 MET A O 1
ATOM 3351 N N . ASP A 1 430 ? -23.718 4.383 31.833 1.00 93.88 430 ASP A N 1
ATOM 3352 C CA . ASP A 1 430 ? -25.131 4.742 31.635 1.00 93.88 430 ASP A CA 1
ATOM 3353 C C . ASP A 1 430 ? -25.894 3.700 30.781 1.00 93.88 430 ASP A C 1
ATOM 3355 O O . ASP A 1 430 ? -27.075 3.435 31.011 1.00 93.88 430 ASP A O 1
ATOM 3359 N N . VAL A 1 431 ? -25.280 3.137 29.734 1.00 94.25 431 VAL A N 1
ATOM 3360 C CA . VAL A 1 431 ? -25.942 2.140 28.875 1.00 94.25 431 VAL A CA 1
ATOM 3361 C C . VAL A 1 431 ? -25.938 0.752 29.506 1.00 94.25 431 VAL A C 1
ATOM 3363 O O . VAL A 1 431 ? -26.959 0.073 29.418 1.00 94.25 431 VAL A O 1
ATOM 3366 N N . TYR A 1 432 ? -24.854 0.329 30.159 1.00 94.06 432 TYR A N 1
ATOM 3367 C CA . TYR A 1 432 ? -24.823 -0.964 30.851 1.00 94.06 432 TYR A CA 1
ATOM 3368 C C . TYR A 1 432 ? -25.852 -1.029 31.987 1.00 94.06 432 TYR A C 1
ATOM 3370 O O . TYR A 1 432 ? -26.602 -2.004 32.059 1.00 94.06 432 TYR A O 1
ATOM 3378 N N . GLU A 1 433 ? -25.968 0.030 32.792 1.00 95.38 433 GLU A N 1
ATOM 3379 C CA . GLU A 1 433 ? -26.985 0.140 33.846 1.00 95.38 433 GLU A CA 1
ATOM 3380 C C . GLU A 1 433 ? -28.410 0.059 33.279 1.00 95.38 433 GLU A C 1
ATOM 3382 O O . GLU A 1 433 ? -29.225 -0.720 33.769 1.00 95.38 433 GLU A O 1
ATOM 3387 N N . LEU A 1 434 ? -28.702 0.779 32.185 1.00 94.38 434 LEU A N 1
ATOM 3388 C CA . LEU A 1 434 ? -30.009 0.714 31.517 1.00 94.38 434 LEU A CA 1
ATOM 3389 C C . LEU A 1 434 ? -30.329 -0.701 31.000 1.00 94.38 434 LEU A C 1
ATOM 3391 O O . LEU A 1 434 ? -31.479 -1.137 31.050 1.00 94.38 434 LEU A O 1
ATOM 3395 N N . VAL A 1 435 ? -29.338 -1.421 30.466 1.00 94.75 435 VAL A N 1
ATOM 3396 C CA . VAL A 1 435 ? -29.535 -2.800 29.988 1.00 94.75 435 VAL A CA 1
ATOM 3397 C C . VAL A 1 435 ? -29.807 -3.745 31.153 1.00 94.75 435 VAL A C 1
ATOM 3399 O O . VAL A 1 435 ? -30.689 -4.595 31.031 1.00 94.75 435 VAL A O 1
ATOM 3402 N N . GLN A 1 436 ? -29.107 -3.577 32.276 1.00 94.81 436 GLN A N 1
ATOM 3403 C CA . GLN A 1 436 ? -29.352 -4.351 33.489 1.00 94.81 436 GLN A CA 1
ATOM 3404 C C . GLN A 1 436 ? -30.755 -4.074 34.055 1.00 94.81 436 GLN A C 1
ATOM 3406 O O . GLN A 1 436 ? -31.515 -5.019 34.260 1.00 94.81 436 GLN A O 1
ATOM 3411 N N . GLU A 1 437 ? -31.151 -2.806 34.197 1.00 94.81 437 GLU A N 1
ATOM 3412 C CA . GLU A 1 437 ? -32.489 -2.405 34.658 1.00 94.81 437 GLU A CA 1
ATOM 3413 C C . GLU A 1 437 ? -33.599 -3.011 33.779 1.00 94.81 437 GLU A C 1
ATOM 3415 O O . GLU A 1 437 ? -34.565 -3.581 34.292 1.00 94.81 437 GLU A O 1
ATOM 3420 N N . LEU A 1 438 ? -33.450 -2.962 32.449 1.00 93.62 438 LEU A N 1
ATOM 3421 C CA . LEU A 1 438 ? -34.395 -3.573 31.505 1.00 93.62 438 LEU A CA 1
ATOM 3422 C C . LEU A 1 438 ? -34.403 -5.109 31.583 1.00 93.62 438 LEU A C 1
ATOM 3424 O O . LEU A 1 438 ? -35.464 -5.722 31.432 1.00 93.62 438 LEU A O 1
ATOM 3428 N N . SER A 1 439 ? -33.241 -5.728 31.804 1.00 92.94 439 SER A N 1
ATOM 3429 C CA . SER A 1 439 ? -33.076 -7.181 31.942 1.00 92.94 439 SER A CA 1
ATOM 3430 C C . SER A 1 439 ? -33.774 -7.697 33.202 1.00 92.94 439 SER A C 1
ATOM 3432 O O . SER A 1 439 ? -34.484 -8.703 33.143 1.00 92.94 439 SER A O 1
ATOM 3434 N N . GLU A 1 440 ? -33.618 -6.994 34.324 1.00 93.81 440 GLU A N 1
ATOM 3435 C CA . GLU A 1 440 ? -34.251 -7.309 35.609 1.00 93.81 440 GLU A CA 1
ATOM 3436 C C . GLU A 1 440 ? -35.762 -7.027 35.574 1.00 93.81 440 GLU A C 1
ATOM 3438 O O . GLU A 1 440 ? -36.563 -7.921 35.853 1.00 93.81 440 GLU A O 1
ATOM 3443 N N . THR A 1 441 ? -36.171 -5.831 35.133 1.00 93.19 441 THR A N 1
ATOM 3444 C CA . THR A 1 441 ? -37.582 -5.387 35.102 1.00 93.19 441 THR A CA 1
ATOM 3445 C C . THR A 1 441 ? -38.466 -6.254 34.205 1.00 93.19 441 THR A C 1
ATOM 3447 O O . THR A 1 441 ? -39.662 -6.411 34.465 1.00 93.19 441 THR A O 1
ATOM 3450 N N . HIS A 1 442 ? -37.910 -6.819 33.131 1.00 88.62 442 HIS A N 1
ATOM 3451 C CA . HIS A 1 442 ? -38.658 -7.660 32.197 1.00 88.62 442 HIS A CA 1
ATOM 3452 C C . HIS A 1 442 ? -38.310 -9.149 32.289 1.00 88.62 442 HIS A C 1
ATOM 3454 O O . HIS A 1 442 ? -38.935 -9.946 31.588 1.00 88.62 442 HIS A O 1
ATOM 3460 N N . THR A 1 443 ? -37.368 -9.546 33.154 1.00 89.00 443 THR A N 1
ATOM 3461 C CA . THR A 1 443 ? -36.841 -10.922 33.254 1.00 89.00 443 THR A CA 1
ATOM 3462 C C . THR A 1 443 ? -36.449 -11.506 31.887 1.00 89.00 443 THR A C 1
ATOM 3464 O O . THR A 1 443 ? -36.858 -12.608 31.528 1.00 89.00 443 THR A O 1
ATOM 3467 N N . LEU A 1 444 ? -35.687 -10.743 31.094 1.00 89.81 444 LEU A N 1
ATOM 3468 C CA . LEU A 1 444 ? -35.219 -11.137 29.757 1.00 89.81 444 LEU A CA 1
ATOM 3469 C C . LEU A 1 444 ? -33.686 -11.061 29.697 1.00 89.81 444 LEU A C 1
ATOM 3471 O O . LEU A 1 444 ? -33.149 -10.004 30.011 1.00 89.81 444 LEU A O 1
ATOM 3475 N N . PRO A 1 445 ? -32.969 -12.106 29.241 1.00 89.75 445 PRO A N 1
ATOM 3476 C CA . PRO A 1 445 ? -31.514 -12.060 29.097 1.00 89.75 445 PRO A CA 1
ATOM 3477 C C . PRO A 1 445 ? -31.118 -11.225 27.866 1.00 89.75 445 PRO A C 1
ATOM 3479 O O . PRO A 1 445 ? -31.076 -11.721 26.736 1.00 89.75 445 PRO A O 1
ATOM 3482 N N . LEU A 1 446 ? -30.862 -9.932 28.083 1.00 92.81 446 LEU A N 1
ATOM 3483 C CA . LEU A 1 446 ? -30.537 -8.961 27.034 1.00 92.81 446 LEU A CA 1
ATOM 3484 C C . LEU A 1 446 ? -29.018 -8.903 26.758 1.00 92.81 446 LEU A C 1
ATOM 3486 O O . LEU A 1 446 ? -28.236 -8.423 27.571 1.00 92.81 446 LEU A O 1
ATOM 3490 N N . GLU A 1 447 ? -28.603 -9.338 25.567 1.00 93.75 447 GLU A N 1
ATOM 3491 C CA . GLU A 1 447 ? -27.258 -9.150 24.998 1.00 93.75 447 GLU A CA 1
ATOM 3492 C C . GLU A 1 447 ? -27.171 -7.726 24.408 1.00 93.75 447 GLU A C 1
ATOM 3494 O O . GLU A 1 447 ? -27.889 -7.403 23.456 1.00 93.75 447 GLU A O 1
ATOM 3499 N N . LEU A 1 448 ? -26.302 -6.862 24.949 1.00 94.12 448 LEU A N 1
ATOM 3500 C CA . LEU A 1 448 ? -25.986 -5.565 24.339 1.00 94.12 448 LEU A CA 1
ATOM 3501 C C . LEU A 1 448 ? -25.036 -5.771 23.153 1.00 94.12 448 LEU A C 1
ATOM 3503 O O . LEU A 1 448 ? -23.963 -6.355 23.296 1.00 94.12 448 LEU A O 1
ATOM 3507 N N . VAL A 1 449 ? -25.414 -5.269 21.979 1.00 93.19 449 VAL A N 1
ATOM 3508 C CA . VAL A 1 449 ? -24.651 -5.435 20.737 1.00 93.19 449 VAL A CA 1
ATOM 3509 C C . VAL A 1 449 ? -24.489 -4.092 20.041 1.00 93.19 449 VAL A C 1
ATOM 3511 O O . VAL A 1 449 ? -25.375 -3.245 20.080 1.00 93.19 449 VAL A O 1
ATOM 3514 N N . PHE A 1 450 ? -23.361 -3.907 19.365 1.00 92.00 450 PHE A N 1
ATOM 3515 C CA . PHE A 1 450 ? -23.043 -2.699 18.614 1.00 92.00 450 PHE A CA 1
ATOM 3516 C C . PHE A 1 450 ? -22.699 -3.031 17.161 1.00 92.00 450 PHE A C 1
ATOM 3518 O O . PHE A 1 450 ? -21.975 -3.993 16.888 1.00 92.00 450 PHE A O 1
ATOM 3525 N N . ASP A 1 451 ? -23.179 -2.213 16.226 1.00 88.88 451 ASP A N 1
ATOM 3526 C CA . ASP A 1 451 ? -22.639 -2.143 14.868 1.00 88.88 451 ASP A CA 1
ATOM 3527 C C . ASP A 1 451 ? -22.628 -0.698 14.341 1.00 88.88 451 ASP A C 1
ATOM 3529 O O . ASP A 1 451 ? -23.380 0.156 14.806 1.00 88.88 451 ASP A O 1
ATOM 3533 N N . ASN A 1 452 ? -21.774 -0.416 13.352 1.00 85.75 452 ASN A N 1
ATOM 3534 C CA . ASN A 1 452 ? -21.551 0.948 12.855 1.00 85.75 452 ASN A CA 1
ATOM 3535 C C . ASN A 1 452 ? -22.800 1.608 12.239 1.00 85.75 452 ASN A C 1
ATOM 3537 O O . ASN A 1 452 ? -22.841 2.831 12.128 1.00 85.75 452 ASN A O 1
ATOM 3541 N N . ALA A 1 453 ? -23.803 0.831 11.812 1.00 86.38 453 ALA A N 1
ATOM 3542 C CA . ALA A 1 453 ? -24.986 1.351 11.126 1.00 86.38 453 ALA A CA 1
ATOM 3543 C C . ALA A 1 453 ? -26.156 1.611 12.086 1.00 86.38 453 ALA A C 1
ATOM 3545 O O . ALA A 1 453 ? -26.891 2.583 11.918 1.00 86.38 453 ALA A O 1
ATOM 3546 N N . ARG A 1 454 ? -26.338 0.746 13.089 1.00 85.75 454 ARG A N 1
ATOM 3547 C CA . ARG A 1 454 ? -27.437 0.809 14.068 1.00 85.75 454 ARG A CA 1
ATOM 3548 C C . ARG A 1 454 ? -27.017 1.360 15.429 1.00 85.75 454 ARG A C 1
ATOM 3550 O O . ARG A 1 454 ? -27.896 1.628 16.243 1.00 85.75 454 ARG A O 1
ATOM 3557 N N . GLN A 1 455 ? -25.716 1.550 15.654 1.00 89.94 455 GLN A N 1
ATOM 3558 C CA . GLN A 1 455 ? -25.117 1.830 16.961 1.00 89.94 455 GLN A CA 1
ATOM 3559 C C . GLN A 1 455 ? -25.480 0.719 17.965 1.00 89.94 455 GLN A C 1
ATOM 3561 O O . GLN A 1 455 ? -25.483 -0.454 17.578 1.00 89.94 455 GLN A O 1
ATOM 3566 N N . TYR A 1 456 ? -25.747 1.041 19.236 1.00 93.75 456 TYR A N 1
ATOM 3567 C CA . TYR A 1 456 ? -26.135 0.038 20.228 1.00 93.75 456 TYR A CA 1
ATOM 3568 C C . TYR A 1 456 ? -27.591 -0.426 20.062 1.00 93.75 456 TYR A C 1
ATOM 3570 O O . TYR A 1 456 ? -28.530 0.369 19.969 1.00 93.75 456 TYR A O 1
ATOM 3578 N N . TYR A 1 457 ? -27.781 -1.741 20.082 1.00 94.31 457 TYR A N 1
ATOM 3579 C CA . TYR A 1 457 ? -29.074 -2.416 20.070 1.00 94.31 457 TYR A CA 1
ATOM 3580 C C . TYR A 1 457 ? -29.047 -3.639 20.991 1.00 94.31 457 TYR A C 1
ATOM 3582 O O . TYR A 1 457 ? -27.992 -4.116 21.407 1.00 94.31 457 TYR A O 1
ATOM 3590 N N . LEU A 1 458 ? -30.231 -4.140 21.318 1.00 94.81 458 LEU A N 1
ATOM 3591 C CA . LEU A 1 458 ? -30.422 -5.296 22.179 1.00 94.81 458 LEU A CA 1
ATOM 3592 C C . LEU A 1 458 ? -30.666 -6.535 21.339 1.00 94.81 458 LEU A C 1
ATOM 3594 O O . LEU A 1 458 ? -31.270 -6.485 20.261 1.00 94.81 458 LEU A O 1
ATOM 3598 N N . ARG A 1 459 ? -30.233 -7.667 21.866 1.00 94.62 459 ARG A N 1
ATOM 3599 C CA . ARG A 1 459 ? -30.441 -8.972 21.271 1.00 94.62 459 ARG A CA 1
ATOM 3600 C C . ARG A 1 459 ? -30.825 -9.967 22.353 1.00 94.62 459 ARG A C 1
ATOM 3602 O O . ARG A 1 459 ? -30.279 -9.947 23.443 1.00 94.62 459 ARG A O 1
ATOM 3609 N N . LEU A 1 460 ? -31.735 -10.871 22.026 1.00 93.88 460 LEU A N 1
ATOM 3610 C CA . LEU A 1 460 ? -32.062 -12.021 22.861 1.00 93.88 460 LEU A CA 1
ATOM 3611 C C . LEU A 1 460 ? -32.344 -13.245 21.991 1.00 93.88 460 LEU A C 1
ATOM 3613 O O . LEU A 1 460 ? -32.565 -13.138 20.778 1.00 93.88 460 LEU A O 1
ATOM 3617 N N . ASN A 1 461 ? -32.302 -14.424 22.599 1.00 91.88 461 ASN A N 1
ATOM 3618 C CA . ASN A 1 461 ? -32.683 -15.667 21.943 1.00 91.88 461 ASN A CA 1
ATOM 3619 C C . ASN A 1 461 ? -34.222 -15.760 21.873 1.00 91.88 461 ASN A C 1
ATOM 3621 O O . ASN A 1 461 ? -34.928 -15.341 22.786 1.00 91.88 461 ASN A O 1
ATOM 3625 N N . ALA A 1 462 ? -34.754 -16.260 20.757 1.00 86.94 462 ALA A N 1
ATOM 3626 C CA . ALA A 1 462 ? -36.195 -16.334 20.528 1.00 86.94 462 ALA A CA 1
ATOM 3627 C C . ALA A 1 462 ? -36.902 -17.357 21.438 1.00 86.94 462 ALA A C 1
ATOM 3629 O O . ALA A 1 462 ? -38.110 -17.228 21.637 1.00 86.94 462 ALA A O 1
ATOM 3630 N N . SER A 1 463 ? -36.171 -18.337 21.988 1.00 85.25 463 SER A N 1
ATOM 3631 C CA . SER A 1 463 ? -36.696 -19.318 22.951 1.00 85.25 463 SER A CA 1
ATOM 3632 C C . SER A 1 463 ? -37.053 -18.709 24.310 1.00 85.25 463 SER A C 1
ATOM 3634 O O . SER A 1 463 ? -38.038 -19.121 24.909 1.00 85.25 463 SER A O 1
ATOM 3636 N N . GLU A 1 464 ? -36.305 -17.694 24.756 1.00 83.19 464 GLU A N 1
ATOM 3637 C CA . GLU A 1 464 ? -36.435 -17.046 26.080 1.00 83.19 464 GLU A CA 1
ATOM 3638 C C . GLU A 1 464 ? -37.779 -16.337 26.285 1.00 83.19 464 GLU A C 1
ATOM 3640 O O . GLU A 1 464 ? -38.125 -15.941 27.392 1.00 83.19 464 GLU A O 1
ATOM 3645 N N . LEU A 1 465 ? -38.538 -16.133 25.206 1.00 80.69 465 LEU A N 1
ATOM 3646 C CA . LEU A 1 465 ? -39.847 -15.501 25.281 1.00 80.69 465 LEU A CA 1
ATOM 3647 C C . LEU A 1 465 ? -40.975 -16.463 25.643 1.00 80.69 465 LEU A C 1
ATOM 3649 O O . LEU A 1 465 ? -42.019 -15.951 26.009 1.00 80.69 465 LEU A O 1
ATOM 3653 N N . GLU A 1 466 ? -40.813 -17.791 25.570 1.00 69.50 466 GLU A N 1
ATOM 3654 C CA . GLU A 1 466 ? -41.829 -18.770 26.026 1.00 69.50 466 GLU A CA 1
ATOM 3655 C C . GLU A 1 466 ? -43.285 -18.403 25.634 1.00 69.50 466 GLU A C 1
ATOM 3657 O O . GLU A 1 466 ? -44.173 -18.317 26.477 1.00 69.50 466 GLU A O 1
ATOM 3662 N N . GLU A 1 467 ? -43.518 -18.093 24.352 1.00 66.19 467 GLU A N 1
ATOM 3663 C CA . GLU A 1 467 ? -44.810 -17.622 23.792 1.00 66.19 467 GLU A CA 1
ATOM 3664 C C . GLU A 1 467 ? -45.325 -16.248 24.285 1.00 66.19 467 GLU A C 1
ATOM 3666 O O . GLU A 1 467 ? -46.305 -15.720 23.751 1.00 66.19 467 GLU A O 1
ATOM 3671 N N . ARG A 1 468 ? -44.635 -15.597 25.225 1.00 75.94 468 ARG A N 1
ATOM 3672 C CA . ARG A 1 468 ? -44.894 -14.219 25.667 1.00 75.94 468 ARG A CA 1
ATOM 3673 C C . ARG A 1 468 ? -44.546 -13.225 24.549 1.00 75.94 468 ARG A C 1
ATOM 3675 O O . ARG A 1 468 ? -43.634 -13.429 23.745 1.00 75.94 468 ARG A O 1
ATOM 3682 N N . ASN A 1 469 ? -45.256 -12.099 24.516 1.00 80.44 469 ASN A N 1
ATOM 3683 C CA . ASN A 1 469 ? -44.914 -10.974 23.642 1.00 80.44 469 ASN A CA 1
ATOM 3684 C C . ASN A 1 469 ? -43.808 -10.115 24.274 1.00 80.44 469 ASN A C 1
ATOM 3686 O O . ASN A 1 469 ? -43.759 -9.980 25.496 1.00 80.44 469 ASN A O 1
ATOM 3690 N N . LEU A 1 470 ? -42.955 -9.482 23.452 1.00 86.31 470 LEU A N 1
ATOM 3691 C CA . LEU A 1 470 ? -42.032 -8.468 23.973 1.00 86.31 470 LEU A CA 1
ATOM 3692 C C . LEU A 1 470 ? -42.829 -7.298 24.584 1.00 86.31 470 LE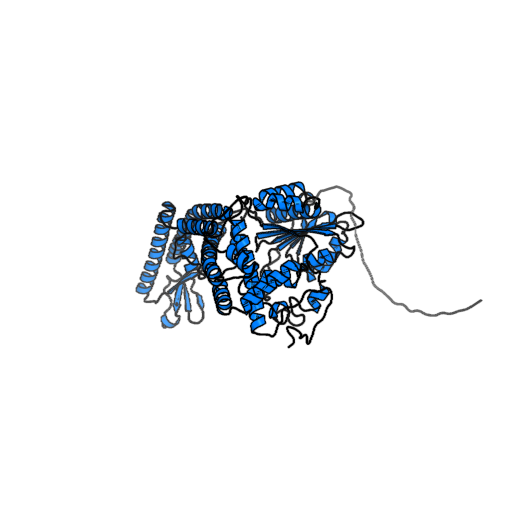U A C 1
ATOM 3694 O O . LEU A 1 470 ? -43.797 -6.846 23.965 1.00 86.31 470 LEU A O 1
ATOM 3698 N N . PRO A 1 471 ? -42.404 -6.766 25.745 1.00 88.88 471 PRO A N 1
ATOM 3699 C CA . PRO A 1 471 ? -42.959 -5.539 26.306 1.00 88.88 471 PRO A CA 1
ATOM 3700 C C . PRO A 1 471 ? -42.929 -4.361 25.310 1.00 88.88 471 PRO A C 1
ATOM 3702 O O . PRO A 1 471 ? -41.977 -4.232 24.538 1.00 88.88 471 PRO A O 1
ATOM 3705 N N . PRO A 1 472 ? -43.920 -3.449 25.342 1.00 88.50 472 PRO A N 1
ATOM 3706 C CA . PRO A 1 472 ? -44.058 -2.373 24.352 1.00 88.50 472 PRO A CA 1
ATOM 3707 C C . PRO A 1 472 ? -42.950 -1.306 24.405 1.00 88.50 472 PRO A C 1
ATOM 3709 O O . PRO A 1 472 ? -42.878 -0.464 23.513 1.00 88.50 472 PRO A O 1
ATOM 3712 N N . VAL A 1 473 ? -42.073 -1.336 25.418 1.00 92.62 473 VAL A N 1
ATOM 3713 C CA . VAL A 1 473 ? -40.861 -0.499 25.480 1.00 92.62 473 VAL A CA 1
ATOM 3714 C C . VAL A 1 473 ? -39.845 -0.863 24.385 1.00 92.62 473 VAL A C 1
ATOM 3716 O O . VAL A 1 473 ? -39.047 -0.018 23.969 1.00 92.62 473 VAL A O 1
ATOM 3719 N N . PHE A 1 474 ? -39.883 -2.108 23.895 1.00 93.56 474 PHE A N 1
ATOM 3720 C CA . PHE A 1 474 ? -38.995 -2.600 22.849 1.00 93.56 474 PHE A CA 1
ATOM 3721 C C . PHE A 1 474 ? -39.537 -2.246 21.459 1.00 93.56 474 PHE A C 1
ATOM 3723 O O . PHE A 1 474 ? -40.556 -2.760 20.999 1.00 93.56 474 PHE A O 1
ATOM 3730 N N . ILE A 1 475 ? -38.804 -1.382 20.765 1.00 92.81 475 ILE A N 1
ATOM 3731 C CA . ILE A 1 475 ? -39.085 -0.882 19.418 1.00 92.81 475 ILE A CA 1
ATOM 3732 C C . ILE A 1 475 ? -38.129 -1.500 18.386 1.00 92.81 475 ILE A C 1
ATOM 3734 O O . ILE A 1 475 ? -37.110 -2.100 18.734 1.00 92.81 475 ILE A O 1
ATOM 3738 N N . ASN A 1 476 ? -38.444 -1.329 17.096 1.00 89.44 476 ASN A N 1
ATOM 3739 C CA . ASN A 1 476 ? -37.646 -1.827 15.965 1.00 89.44 476 ASN A CA 1
ATOM 3740 C C . ASN A 1 476 ? -37.298 -3.327 16.075 1.00 89.44 476 ASN A C 1
ATOM 3742 O O . ASN A 1 476 ? -36.161 -3.730 15.835 1.00 89.44 476 ASN A O 1
ATOM 3746 N N . VAL A 1 477 ? -38.280 -4.147 16.460 1.00 91.00 477 VAL A N 1
ATOM 3747 C CA . VAL A 1 477 ? -38.111 -5.591 16.668 1.00 91.00 477 VAL A CA 1
ATOM 3748 C C . VAL A 1 477 ? -37.930 -6.318 15.329 1.00 91.00 477 VAL A C 1
ATOM 3750 O O . VAL A 1 477 ? -38.817 -6.311 14.478 1.00 91.00 477 VAL A O 1
ATOM 3753 N N . ILE A 1 478 ? -36.794 -6.994 15.160 1.00 91.38 478 ILE A N 1
ATOM 3754 C CA . ILE A 1 478 ? -36.425 -7.783 13.980 1.00 91.38 478 ILE A CA 1
ATOM 3755 C C . ILE A 1 478 ? -36.168 -9.231 14.420 1.00 91.38 478 ILE A C 1
ATOM 3757 O O . ILE A 1 478 ? -35.215 -9.515 15.146 1.00 91.38 478 ILE A O 1
ATOM 3761 N N . ARG A 1 479 ? -36.992 -10.178 13.950 1.00 89.50 479 ARG A N 1
ATOM 3762 C CA . ARG A 1 479 ? -36.780 -11.627 14.146 1.00 89.50 479 ARG A CA 1
ATOM 3763 C C . ARG A 1 479 ? -35.837 -12.182 13.068 1.00 89.50 479 ARG A C 1
ATOM 3765 O O . ARG A 1 479 ? -36.119 -12.071 11.878 1.00 89.50 479 ARG A O 1
ATOM 3772 N N . LYS A 1 480 ? -34.735 -12.818 13.480 1.00 88.62 480 LYS A N 1
ATOM 3773 C CA . LYS A 1 480 ? -33.738 -13.486 12.619 1.00 88.62 480 LYS A CA 1
ATOM 3774 C C . LYS A 1 480 ? -33.512 -14.927 13.084 1.00 88.62 480 LYS A C 1
ATOM 3776 O O . LYS A 1 480 ? -32.700 -15.171 13.974 1.00 88.62 480 LYS A O 1
ATOM 3781 N N . LYS A 1 481 ? -34.184 -15.895 12.448 1.00 86.00 481 LYS A N 1
ATOM 3782 C CA . LYS A 1 481 ? -34.142 -17.329 12.813 1.00 86.00 481 LYS A CA 1
ATOM 3783 C C . LYS A 1 481 ? -34.402 -17.539 14.316 1.00 86.00 481 LYS A C 1
ATOM 3785 O O . LYS A 1 481 ? -35.550 -17.455 14.728 1.00 86.00 481 LYS A O 1
ATOM 3790 N N . ASN A 1 482 ? -33.349 -17.759 15.109 1.00 90.56 482 ASN A N 1
ATOM 3791 C CA . ASN A 1 482 ? -33.415 -18.010 16.552 1.00 90.56 482 ASN A CA 1
ATOM 3792 C C . ASN A 1 482 ? -33.025 -16.798 17.427 1.00 90.56 482 ASN A C 1
ATOM 3794 O O . ASN A 1 482 ? -32.876 -16.929 18.634 1.00 90.56 482 ASN A O 1
ATOM 3798 N N . LYS A 1 483 ? -32.808 -15.614 16.844 1.00 93.50 483 LYS A N 1
ATOM 3799 C CA . LYS A 1 483 ? -32.488 -14.387 17.587 1.00 93.50 483 LYS A CA 1
ATOM 3800 C C . LYS A 1 483 ? -33.499 -13.285 17.287 1.00 93.50 483 LYS A C 1
ATOM 3802 O O . LYS A 1 483 ? -34.017 -13.183 16.173 1.00 93.50 483 LYS A O 1
ATOM 3807 N N . ILE A 1 484 ? -33.755 -12.450 18.282 1.00 92.19 484 ILE A N 1
ATOM 3808 C CA . ILE A 1 484 ? -34.544 -11.226 18.171 1.00 92.19 484 ILE A CA 1
ATOM 3809 C C . ILE A 1 484 ? -33.598 -10.067 18.429 1.00 92.19 484 ILE A C 1
ATOM 3811 O O . ILE A 1 484 ? -32.869 -10.080 19.415 1.00 92.19 484 ILE A O 1
ATOM 3815 N N . GLU A 1 485 ? -33.595 -9.091 17.530 1.00 94.62 485 GLU A N 1
ATOM 3816 C CA . GLU A 1 485 ? -32.869 -7.834 17.687 1.00 94.62 485 GLU A CA 1
ATOM 3817 C C . GLU A 1 485 ? -33.900 -6.718 17.887 1.00 94.62 485 GLU A C 1
ATOM 3819 O O . GLU A 1 485 ? -34.869 -6.639 17.134 1.00 94.62 485 GLU A O 1
ATOM 3824 N N . CYS A 1 486 ? -33.736 -5.883 18.907 1.00 93.25 486 CYS A N 1
ATOM 3825 C CA . CYS A 1 486 ? -34.649 -4.789 19.245 1.00 93.25 486 CYS A CA 1
ATOM 3826 C C . CYS A 1 486 ? -33.875 -3.607 19.850 1.00 93.25 486 CYS A C 1
ATOM 3828 O O . CYS A 1 486 ? -32.654 -3.640 19.988 1.00 93.25 486 CYS A O 1
ATOM 3830 N N . SER A 1 487 ? -34.562 -2.520 20.179 1.00 94.56 487 SER A N 1
ATOM 3831 C CA . SER A 1 487 ? -33.979 -1.360 20.862 1.00 94.56 487 SER A CA 1
ATOM 3832 C C . SER A 1 487 ? -35.041 -0.712 21.754 1.00 94.56 487 SER A C 1
ATOM 3834 O O . SER A 1 487 ? -36.206 -1.093 21.685 1.00 94.56 487 SER A O 1
ATOM 3836 N N . THR A 1 488 ? -34.683 0.273 22.572 1.00 95.19 488 THR A N 1
ATOM 3837 C CA . THR A 1 488 ? -35.644 1.102 23.324 1.00 95.19 488 THR A CA 1
ATOM 3838 C C . THR A 1 488 ? -35.420 2.573 22.986 1.00 95.19 488 THR A C 1
ATOM 3840 O O . THR A 1 488 ? -34.361 2.945 22.472 1.00 95.19 488 THR A O 1
ATOM 3843 N N . LEU A 1 489 ? -36.407 3.438 23.239 1.00 93.88 489 LEU A N 1
ATOM 3844 C CA . LEU A 1 489 ? -36.246 4.871 22.971 1.00 93.88 489 LEU A CA 1
ATOM 3845 C C . LEU A 1 489 ? -35.073 5.462 23.773 1.00 93.88 489 LEU A C 1
ATOM 3847 O O . LEU A 1 489 ? -34.298 6.251 23.235 1.00 93.88 489 LEU A O 1
ATOM 3851 N N . ASP A 1 490 ? -34.911 5.045 25.027 1.00 93.75 490 ASP A N 1
ATOM 3852 C CA . ASP A 1 490 ? -33.864 5.562 25.908 1.00 93.75 490 ASP A CA 1
ATOM 3853 C C . ASP A 1 490 ? -32.490 4.956 25.611 1.00 93.75 490 ASP A C 1
ATOM 3855 O O . ASP A 1 490 ? -31.505 5.693 25.643 1.00 93.75 490 ASP A O 1
ATOM 3859 N N . LEU A 1 491 ? -32.412 3.692 25.169 1.00 94.69 491 LEU A N 1
ATOM 3860 C CA . LEU A 1 491 ? -31.167 3.140 24.624 1.00 94.69 491 LEU A CA 1
ATOM 3861 C C . LEU A 1 491 ? -30.714 3.928 23.392 1.00 94.69 491 LEU A C 1
ATOM 3863 O O . LEU A 1 491 ? -29.534 4.241 23.273 1.00 94.69 491 LEU A O 1
ATOM 3867 N N . ARG A 1 492 ? -31.633 4.313 22.494 1.00 93.06 492 ARG A N 1
ATOM 3868 C CA . ARG A 1 492 ? -31.283 5.148 21.332 1.00 93.06 492 ARG A CA 1
ATOM 3869 C C . ARG A 1 492 ? -30.778 6.534 21.741 1.00 93.06 492 ARG A C 1
ATOM 3871 O O . ARG A 1 492 ? -29.817 7.004 21.142 1.00 93.06 492 ARG A O 1
ATOM 3878 N N . LYS A 1 493 ? -31.369 7.167 22.764 1.00 93.88 493 LYS A N 1
ATOM 3879 C CA . LYS A 1 493 ? -30.880 8.453 23.305 1.00 93.88 493 LYS A CA 1
ATOM 3880 C C . LYS A 1 493 ? -29.487 8.315 23.931 1.00 93.88 493 LYS A C 1
ATOM 3882 O O . LYS A 1 493 ? -28.591 9.070 23.565 1.00 93.88 493 LYS A O 1
ATOM 3887 N N . ARG A 1 494 ? -29.282 7.341 24.830 1.00 93.69 494 ARG A N 1
ATOM 3888 C CA . ARG A 1 494 ? -27.977 7.103 25.480 1.00 93.69 494 ARG A CA 1
ATOM 3889 C C . ARG A 1 494 ? -26.910 6.683 24.452 1.00 93.69 494 ARG A C 1
ATOM 3891 O O . ARG A 1 494 ? -25.797 7.192 24.479 1.00 93.69 494 ARG A O 1
ATOM 3898 N N . SER A 1 495 ? -27.266 5.870 23.454 1.00 92.56 495 SER A N 1
ATOM 3899 C CA . SER A 1 495 ? -26.370 5.511 22.343 1.00 92.56 495 SER A CA 1
ATOM 3900 C C . SER A 1 495 ? -26.013 6.692 21.430 1.00 92.56 495 SER A C 1
ATOM 3902 O O . SER A 1 495 ? -24.930 6.676 20.842 1.00 92.56 495 SER A O 1
ATOM 3904 N N . GLN A 1 496 ? -26.886 7.697 21.289 1.00 92.94 496 GLN A N 1
ATOM 3905 C CA . GLN A 1 496 ? -26.535 8.945 20.606 1.00 92.94 496 GLN A CA 1
ATOM 3906 C C . GLN A 1 496 ? -25.527 9.739 21.447 1.00 92.94 496 GLN A C 1
ATOM 3908 O O . GLN A 1 496 ? -24.464 10.052 20.925 1.00 92.94 496 GLN A O 1
ATOM 3913 N N . LYS A 1 497 ? -25.775 9.916 22.757 1.00 93.69 497 LYS A N 1
ATOM 3914 C CA . LYS A 1 497 ? -24.829 10.550 23.702 1.00 93.69 497 LYS A CA 1
ATOM 3915 C C . LYS A 1 497 ? -23.427 9.919 23.618 1.00 93.69 497 LYS A C 1
ATOM 3917 O O . LYS A 1 497 ? -22.457 10.644 23.446 1.00 93.69 497 LYS A O 1
ATOM 3922 N N . ILE A 1 498 ? -23.312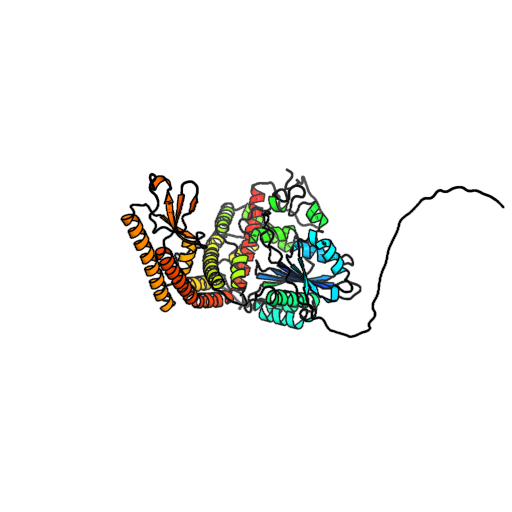 8.582 23.624 1.00 93.69 498 ILE A N 1
ATOM 3923 C CA . ILE A 1 498 ? -22.017 7.886 23.428 1.00 93.69 498 ILE A CA 1
ATOM 3924 C C . ILE A 1 498 ? -21.367 8.242 22.080 1.00 93.69 498 ILE A C 1
ATOM 3926 O O . ILE A 1 498 ? -20.149 8.379 21.996 1.00 93.69 498 ILE A O 1
ATOM 3930 N N . THR A 1 499 ? -22.156 8.359 21.009 1.00 92.75 499 THR A N 1
ATOM 3931 C CA . THR A 1 499 ? -21.647 8.681 19.664 1.00 92.75 499 THR A CA 1
ATOM 3932 C C . THR A 1 499 ? -21.140 10.123 19.592 1.00 92.75 499 THR A C 1
ATOM 3934 O O . THR A 1 499 ? -20.097 10.375 18.985 1.00 92.75 499 THR A O 1
ATOM 3937 N N . ASP A 1 500 ? -21.829 11.044 20.263 1.00 93.31 500 ASP A N 1
ATOM 3938 C CA . ASP A 1 500 ? -21.449 12.452 20.361 1.00 93.31 500 ASP A CA 1
ATOM 3939 C C . ASP A 1 500 ? -20.152 12.600 21.184 1.00 93.31 500 ASP A C 1
ATOM 3941 O O . ASP A 1 500 ? -19.177 13.166 20.691 1.00 93.31 500 ASP A O 1
ATOM 3945 N N . SER A 1 501 ? -20.070 11.974 22.366 1.00 94.12 501 SER A N 1
ATOM 3946 C CA . SER A 1 501 ? -18.846 11.943 23.189 1.00 94.12 501 SER A CA 1
ATOM 3947 C C . SER A 1 501 ? -17.672 11.244 22.491 1.00 94.12 501 SER A C 1
ATOM 3949 O O . SER A 1 501 ? -16.538 11.705 22.578 1.00 94.12 501 SER A O 1
ATOM 3951 N N . HIS A 1 502 ? -17.907 10.161 21.739 1.00 93.75 502 HIS A N 1
ATOM 3952 C CA . HIS A 1 502 ? -16.847 9.531 20.940 1.00 93.75 502 HIS A CA 1
ATOM 3953 C C . HIS A 1 502 ? -16.337 10.460 19.829 1.00 93.75 502 HIS A C 1
ATOM 3955 O O . HIS A 1 502 ? -15.138 10.505 19.563 1.00 93.75 502 HIS A O 1
ATOM 3961 N N . THR A 1 503 ? -17.231 11.231 19.203 1.00 93.44 503 THR A N 1
ATOM 3962 C CA . THR A 1 503 ? -16.858 12.235 18.196 1.00 93.44 503 THR A CA 1
ATOM 3963 C C . THR A 1 503 ? -15.982 13.327 18.810 1.00 93.44 503 THR A C 1
ATOM 3965 O O . THR A 1 503 ? -14.971 13.697 18.217 1.00 93.44 503 THR A O 1
ATOM 3968 N N . GLU A 1 504 ? -16.306 13.794 20.016 1.00 93.25 504 GLU A N 1
ATOM 3969 C CA . GLU A 1 504 ? -15.475 14.741 20.766 1.00 93.25 504 GLU A CA 1
ATOM 3970 C C . GLU A 1 504 ? -14.085 14.165 21.087 1.00 93.25 504 GLU A C 1
ATOM 3972 O O . GLU A 1 504 ? -13.078 14.808 20.792 1.00 93.25 504 GLU A O 1
ATOM 3977 N N . VAL A 1 505 ? -14.004 12.921 21.577 1.00 94.44 505 VAL A N 1
ATOM 3978 C CA . VAL A 1 505 ? -12.728 12.217 21.814 1.00 94.44 505 VAL A CA 1
ATOM 3979 C C . VAL A 1 505 ? -11.882 12.125 20.537 1.00 94.44 505 VAL A C 1
ATOM 3981 O O . VAL A 1 505 ? -10.679 12.390 20.581 1.00 94.44 505 VAL A O 1
ATOM 3984 N N . LEU A 1 506 ? -12.483 11.794 19.389 1.00 93.50 506 LEU A N 1
ATOM 3985 C CA . LEU A 1 506 ? -11.780 11.752 18.100 1.00 93.50 506 LEU A CA 1
ATOM 3986 C C . LEU A 1 506 ? -11.241 13.135 17.703 1.00 93.50 506 LEU A C 1
ATOM 3988 O O . LEU A 1 506 ? -10.075 13.245 17.334 1.00 93.50 506 LEU A O 1
ATOM 3992 N N . LEU A 1 507 ? -12.050 14.192 17.825 1.00 91.12 507 LEU A N 1
ATOM 3993 C CA . LEU A 1 507 ? -11.640 15.566 17.506 1.00 91.12 507 LEU A CA 1
ATOM 3994 C C . LEU A 1 507 ? -10.534 16.081 18.444 1.00 91.12 507 LEU A C 1
ATOM 3996 O O . LEU A 1 507 ? -9.618 16.762 17.987 1.00 91.12 507 LEU A O 1
ATOM 4000 N N . MET A 1 508 ? -10.576 15.733 19.734 1.00 91.12 508 MET A N 1
ATOM 4001 C CA . MET A 1 508 ? -9.515 16.071 20.696 1.00 91.12 508 MET A CA 1
ATOM 4002 C C . MET A 1 508 ? -8.232 15.253 20.478 1.00 91.12 508 MET A C 1
ATOM 4004 O O . MET A 1 508 ? -7.140 15.739 20.784 1.00 91.12 508 MET A O 1
ATOM 4008 N N . SER A 1 509 ? -8.351 14.038 19.932 1.00 92.75 509 SER A N 1
ATOM 4009 C CA . SER A 1 509 ? -7.214 13.189 19.549 1.00 92.75 509 SER A CA 1
ATOM 4010 C C . SER A 1 509 ? -6.547 13.651 18.252 1.00 92.75 509 SER A C 1
ATOM 4012 O O . SER A 1 509 ? -5.335 13.498 18.117 1.00 92.75 509 SER A O 1
ATOM 4014 N N . ASP A 1 510 ? -7.310 14.223 17.309 1.00 91.00 510 ASP A N 1
ATOM 4015 C CA . ASP A 1 510 ? -6.817 14.583 15.973 1.00 91.00 510 ASP A CA 1
ATOM 4016 C C . ASP A 1 510 ? -5.557 15.446 16.039 1.00 91.00 510 ASP A C 1
ATOM 4018 O O . ASP A 1 510 ? -4.569 15.102 15.402 1.00 91.00 510 ASP A O 1
ATOM 4022 N N . LYS A 1 511 ? -5.535 16.496 16.875 1.00 88.19 511 LYS A N 1
ATOM 4023 C CA . LYS A 1 511 ? -4.366 17.382 16.992 1.00 88.19 511 LYS A CA 1
ATOM 4024 C C . LYS A 1 511 ? -3.082 16.604 17.316 1.00 88.19 511 LYS A C 1
ATOM 4026 O O . LYS A 1 511 ? -2.105 16.742 16.588 1.00 88.19 511 LYS A O 1
ATOM 4031 N N . ALA A 1 512 ? -3.104 15.781 18.366 1.00 91.50 512 ALA A N 1
ATOM 4032 C CA . ALA A 1 512 ? -1.942 15.004 18.802 1.00 91.50 512 ALA A CA 1
ATOM 4033 C C . ALA A 1 512 ? -1.507 13.976 17.740 1.00 91.50 512 ALA A C 1
ATOM 4035 O O . ALA A 1 512 ? -0.321 13.743 17.534 1.00 91.50 512 ALA A O 1
ATOM 4036 N N . ILE A 1 513 ? -2.469 13.399 17.015 1.00 94.38 513 ILE A N 1
ATOM 4037 C CA . ILE A 1 513 ? -2.205 12.453 15.927 1.00 94.38 513 ILE A CA 1
ATOM 4038 C C . ILE A 1 513 ? -1.625 13.156 14.690 1.00 94.38 513 ILE A C 1
ATOM 4040 O O . ILE A 1 513 ? -0.701 12.623 14.083 1.00 94.38 513 ILE A O 1
ATOM 4044 N N . GLN A 1 514 ? -2.111 14.342 14.307 1.00 92.38 514 GLN A N 1
ATOM 4045 C CA . GLN A 1 514 ? -1.540 15.102 13.185 1.00 92.38 514 GLN A CA 1
ATOM 4046 C C . GLN A 1 514 ? -0.132 15.630 13.508 1.00 92.38 514 GLN A C 1
ATOM 4048 O O . GLN A 1 514 ? 0.712 15.664 12.613 1.00 92.38 514 GLN A O 1
ATOM 4053 N N . GLU A 1 515 ? 0.128 16.001 14.765 1.00 92.69 515 GLU A N 1
ATOM 4054 C CA . GLU A 1 515 ? 1.447 16.391 15.286 1.00 92.69 515 GLU A CA 1
ATOM 4055 C C . GLU A 1 515 ? 2.437 15.219 15.155 1.00 92.69 515 GLU A C 1
ATOM 4057 O O . GLU A 1 515 ? 3.385 15.310 14.372 1.00 92.69 515 GLU A O 1
ATOM 4062 N N . LEU A 1 516 ? 2.109 14.056 15.732 1.00 94.50 516 LEU A N 1
ATOM 4063 C CA . LEU A 1 516 ? 2.879 12.813 15.585 1.00 94.50 516 LEU A CA 1
ATOM 4064 C C . LEU A 1 516 ? 3.105 12.409 14.113 1.00 94.50 516 LEU A C 1
ATOM 4066 O O . LEU A 1 516 ? 4.218 12.066 13.716 1.00 94.50 516 LEU A O 1
ATOM 4070 N N . ILE A 1 517 ? 2.067 12.464 13.268 1.00 94.31 517 ILE A N 1
ATOM 4071 C CA . ILE A 1 517 ? 2.188 12.166 11.829 1.00 94.31 517 ILE A CA 1
ATOM 4072 C C . ILE A 1 517 ? 3.144 13.153 11.140 1.00 94.31 517 ILE A C 1
ATOM 4074 O O . ILE A 1 517 ? 3.889 12.754 10.241 1.00 94.31 517 ILE A O 1
ATOM 4078 N N . SER A 1 518 ? 3.130 14.431 11.525 1.00 92.69 518 SER A N 1
ATOM 4079 C CA . SER A 1 518 ? 4.024 15.447 10.966 1.00 92.69 518 SER A CA 1
ATOM 4080 C C . SER A 1 518 ? 5.488 15.167 11.298 1.00 92.69 518 SER A C 1
ATOM 4082 O O . SER A 1 518 ? 6.342 15.331 10.427 1.00 92.69 518 SER A O 1
ATOM 4084 N N . GLU A 1 519 ? 5.778 14.705 12.512 1.00 92.50 519 GLU A N 1
ATOM 4085 C CA . GLU A 1 519 ? 7.136 14.350 12.937 1.00 92.50 519 GLU A CA 1
ATOM 4086 C C . GLU A 1 519 ? 7.619 13.053 12.274 1.00 92.50 519 GLU A C 1
ATOM 4088 O O . GLU A 1 519 ? 8.705 13.011 11.695 1.00 92.50 519 GLU A O 1
ATOM 4093 N N . ILE A 1 520 ? 6.768 12.023 12.216 1.00 92.31 520 ILE A N 1
ATOM 4094 C CA . ILE A 1 520 ? 7.076 10.749 11.544 1.00 92.31 520 ILE A CA 1
ATOM 4095 C C . ILE A 1 520 ? 7.366 10.940 10.044 1.00 92.31 520 ILE A C 1
ATOM 4097 O O . ILE A 1 520 ? 8.222 10.247 9.486 1.00 92.31 520 ILE A O 1
ATOM 4101 N N . ARG A 1 521 ? 6.706 11.895 9.373 1.00 90.50 521 ARG A N 1
ATOM 4102 C CA . ARG A 1 521 ? 6.943 12.197 7.945 1.00 90.50 521 ARG A CA 1
ATOM 4103 C C . ARG A 1 521 ? 8.385 12.607 7.635 1.00 90.50 521 ARG A C 1
ATOM 4105 O O . ARG A 1 521 ? 8.822 12.372 6.511 1.00 90.50 521 ARG A O 1
ATOM 4112 N N . VAL A 1 522 ? 9.141 13.134 8.601 1.00 87.31 522 VAL A N 1
ATOM 4113 C CA . VAL A 1 522 ? 10.572 13.457 8.427 1.00 87.31 522 VAL A CA 1
ATOM 4114 C C . VAL A 1 522 ? 11.400 12.203 8.104 1.00 87.31 522 VAL A C 1
ATOM 4116 O O . VAL A 1 522 ? 12.393 12.283 7.384 1.00 87.31 522 VAL A O 1
ATOM 4119 N N . TYR A 1 523 ? 10.958 11.027 8.559 1.00 87.44 523 TYR A N 1
ATOM 4120 C CA . TYR A 1 523 ? 11.637 9.743 8.357 1.00 87.44 523 TYR A CA 1
ATOM 4121 C C . TYR A 1 523 ? 11.064 8.907 7.197 1.00 87.44 523 TYR A C 1
ATOM 4123 O O . TYR A 1 523 ? 11.456 7.753 7.001 1.00 87.44 523 TYR A O 1
ATOM 4131 N N . MET A 1 524 ? 10.141 9.469 6.408 1.00 88.25 524 MET A N 1
ATOM 4132 C CA . MET A 1 524 ? 9.367 8.729 5.405 1.00 88.25 524 MET A CA 1
ATOM 4133 C C . MET A 1 524 ? 10.238 8.072 4.321 1.00 88.25 524 MET A C 1
ATOM 4135 O O . MET A 1 524 ? 9.976 6.930 3.944 1.00 88.25 524 MET A O 1
ATOM 4139 N N . SER A 1 525 ? 11.308 8.736 3.862 1.00 84.88 525 SER A N 1
ATOM 4140 C CA . SER A 1 525 ? 12.212 8.164 2.848 1.00 84.88 525 SER A CA 1
ATOM 4141 C C . SER A 1 525 ? 12.889 6.880 3.334 1.00 84.88 525 SER A C 1
ATOM 4143 O O . SER A 1 525 ? 13.048 5.922 2.576 1.00 84.88 525 SER A O 1
ATOM 4145 N N . VAL A 1 526 ? 13.231 6.823 4.623 1.00 84.19 526 VAL A N 1
ATOM 4146 C CA . VAL A 1 526 ? 13.870 5.663 5.247 1.00 84.19 526 VAL A CA 1
ATOM 4147 C C . VAL A 1 526 ? 12.862 4.539 5.453 1.00 84.19 526 VAL A C 1
ATOM 4149 O O . VAL A 1 526 ? 13.167 3.390 5.141 1.00 84.19 526 VAL A O 1
ATOM 4152 N N . LEU A 1 527 ? 11.645 4.855 5.900 1.00 88.44 527 LEU A N 1
ATOM 4153 C CA . LEU A 1 527 ? 10.574 3.867 6.052 1.00 88.44 527 LEU A CA 1
ATOM 4154 C C . LEU A 1 527 ? 10.247 3.162 4.721 1.00 88.44 527 LEU A C 1
ATOM 4156 O O . LEU A 1 527 ? 10.105 1.937 4.696 1.00 88.44 527 LEU A O 1
ATOM 4160 N N . PHE A 1 528 ? 10.219 3.889 3.598 1.00 89.06 528 PHE A N 1
ATOM 4161 C CA . PHE A 1 528 ? 10.064 3.272 2.273 1.00 89.06 528 PHE A CA 1
ATOM 4162 C C . PHE A 1 528 ? 11.286 2.434 1.847 1.00 89.06 528 PHE A C 1
ATOM 4164 O O . PHE A 1 528 ? 11.100 1.359 1.275 1.00 89.06 528 PHE A O 1
ATOM 4171 N N . LYS A 1 529 ? 12.521 2.845 2.176 1.00 85.81 529 LYS A N 1
ATOM 4172 C CA . LYS A 1 529 ? 13.745 2.039 1.946 1.00 85.81 529 LYS A CA 1
ATOM 4173 C C . LYS A 1 529 ? 13.744 0.728 2.754 1.00 85.81 529 LYS A C 1
ATOM 4175 O O . LYS A 1 529 ? 14.213 -0.302 2.262 1.00 85.81 529 LYS A O 1
ATOM 4180 N N . VAL A 1 530 ? 13.170 0.733 3.962 1.00 87.94 530 VAL A N 1
ATOM 4181 C CA . VAL A 1 530 ? 12.924 -0.489 4.752 1.00 87.94 530 VAL A CA 1
ATOM 4182 C C . VAL A 1 530 ? 11.878 -1.375 4.073 1.00 87.94 530 VAL A C 1
ATOM 4184 O O . VAL A 1 530 ? 12.135 -2.564 3.899 1.00 87.94 530 VAL A O 1
ATOM 4187 N N . SER A 1 531 ? 10.748 -0.808 3.631 1.00 90.75 531 SER A N 1
ATOM 4188 C CA . SER A 1 531 ? 9.706 -1.535 2.880 1.00 90.75 531 SER A CA 1
ATOM 4189 C C . SER A 1 531 ? 10.292 -2.271 1.664 1.00 90.75 531 SER A C 1
ATOM 4191 O O . SER A 1 531 ? 10.131 -3.483 1.523 1.00 90.75 531 SER A O 1
ATOM 4193 N N . GLU A 1 532 ? 11.081 -1.575 0.838 1.00 89.69 532 GLU A N 1
ATOM 4194 C CA . GLU A 1 532 ? 11.768 -2.163 -0.323 1.00 89.69 532 GLU A CA 1
ATOM 4195 C C . GLU A 1 532 ? 12.737 -3.292 0.056 1.00 89.69 532 GLU A C 1
ATOM 4197 O O . GLU A 1 532 ? 12.805 -4.314 -0.632 1.00 89.69 532 GLU A O 1
ATOM 4202 N N . SER A 1 533 ? 13.467 -3.135 1.163 1.00 90.31 533 SER A N 1
ATOM 4203 C CA . SER A 1 533 ? 14.432 -4.133 1.641 1.00 90.31 533 SER A CA 1
ATOM 4204 C C . SER A 1 533 ? 13.747 -5.394 2.174 1.00 90.31 533 SER A C 1
ATOM 4206 O O . SER A 1 533 ? 14.215 -6.503 1.906 1.00 90.31 533 SER A O 1
ATOM 4208 N N . ILE A 1 534 ? 12.609 -5.249 2.860 1.00 92.31 534 ILE A N 1
ATOM 4209 C CA . ILE A 1 534 ? 11.781 -6.375 3.315 1.00 92.31 534 ILE A CA 1
ATOM 4210 C C . ILE A 1 534 ? 11.125 -7.073 2.118 1.00 92.31 534 ILE A C 1
ATOM 4212 O O . ILE A 1 534 ? 11.198 -8.296 2.019 1.00 92.31 534 ILE A O 1
ATOM 4216 N N . ALA A 1 535 ? 10.561 -6.324 1.165 1.00 93.69 535 ALA A N 1
ATOM 4217 C CA . ALA A 1 535 ? 10.001 -6.881 -0.069 1.00 93.69 535 ALA A CA 1
ATOM 4218 C C . ALA A 1 535 ? 11.037 -7.706 -0.853 1.00 93.69 535 ALA A C 1
ATOM 4220 O O . ALA A 1 535 ? 10.734 -8.781 -1.377 1.00 93.69 535 ALA A O 1
ATOM 4221 N N . MET A 1 536 ? 12.279 -7.219 -0.905 1.00 94.31 536 MET A N 1
ATOM 4222 C CA . MET A 1 536 ? 13.401 -7.910 -1.534 1.00 94.31 536 MET A CA 1
ATOM 4223 C C . MET A 1 536 ? 13.791 -9.192 -0.791 1.00 94.31 536 MET A C 1
ATOM 4225 O O . MET A 1 536 ? 13.998 -10.227 -1.428 1.00 94.31 536 MET A O 1
ATOM 4229 N N . LEU A 1 537 ? 13.862 -9.145 0.542 1.00 95.38 537 LEU A N 1
ATOM 4230 C CA . LEU A 1 537 ? 14.136 -10.317 1.375 1.00 95.38 537 LEU A CA 1
ATOM 4231 C C . LEU A 1 537 ? 13.060 -11.397 1.216 1.00 95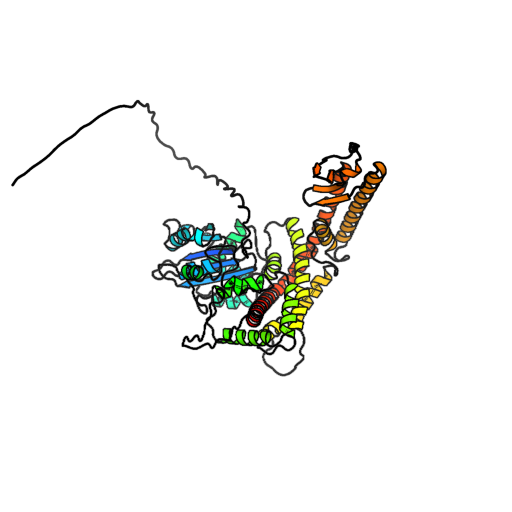.38 537 LEU A C 1
ATOM 4233 O O . LEU A 1 537 ? 13.384 -12.577 1.095 1.00 95.38 537 LEU A O 1
ATOM 4237 N N . ASP A 1 538 ? 11.795 -10.991 1.165 1.00 96.62 538 ASP A N 1
ATOM 4238 C CA . ASP A 1 538 ? 10.645 -11.877 1.002 1.00 96.62 538 ASP A CA 1
ATOM 4239 C C . ASP A 1 538 ? 10.633 -12.551 -0.379 1.00 96.62 538 ASP A C 1
ATOM 4241 O O . ASP A 1 538 ? 10.477 -13.767 -0.479 1.00 96.62 538 ASP A O 1
ATOM 4245 N N . MET A 1 539 ? 10.930 -11.804 -1.450 1.00 96.50 539 MET A N 1
ATOM 4246 C CA . MET A 1 539 ? 11.123 -12.377 -2.789 1.00 96.50 539 MET A CA 1
ATOM 4247 C C . MET A 1 539 ? 12.285 -13.389 -2.826 1.00 96.50 539 MET A C 1
ATOM 4249 O O . MET A 1 539 ? 12.148 -14.465 -3.410 1.00 96.50 539 MET A O 1
ATOM 4253 N N . LEU A 1 540 ? 13.421 -13.089 -2.184 1.00 96.12 540 LEU A N 1
ATOM 4254 C CA . LEU A 1 540 ? 14.551 -14.025 -2.096 1.00 96.12 540 LEU A CA 1
ATOM 4255 C C . LEU A 1 540 ? 14.208 -15.266 -1.254 1.00 96.12 540 LEU A C 1
ATOM 4257 O O . LEU A 1 540 ? 14.578 -16.378 -1.623 1.00 96.12 540 LEU A O 1
ATOM 4261 N N . SER A 1 541 ? 13.459 -15.102 -0.163 1.00 96.06 541 SER A N 1
ATOM 4262 C CA . SER A 1 541 ? 12.977 -16.204 0.676 1.00 96.06 541 SER A CA 1
ATOM 4263 C C . SER A 1 541 ? 11.953 -17.087 -0.046 1.00 96.06 541 SER A C 1
ATOM 4265 O O . SER A 1 541 ? 11.994 -18.308 0.095 1.00 96.06 541 SER A O 1
ATOM 4267 N N . SER A 1 542 ? 11.080 -16.497 -0.864 1.00 96.31 542 SER A N 1
ATOM 4268 C CA . SER A 1 542 ? 10.169 -17.205 -1.770 1.00 96.31 542 SER A CA 1
ATOM 4269 C C . SER A 1 542 ? 10.941 -18.108 -2.736 1.00 96.31 542 SER A C 1
ATOM 4271 O O . SER A 1 542 ? 10.653 -19.299 -2.857 1.00 96.31 542 SER A O 1
ATOM 4273 N N . PHE A 1 543 ? 11.999 -17.586 -3.365 1.00 95.62 543 PHE A N 1
ATOM 4274 C CA . PHE A 1 543 ? 12.877 -18.403 -4.206 1.00 95.62 543 PHE A CA 1
ATOM 4275 C C . PHE A 1 543 ? 13.630 -19.477 -3.408 1.00 95.62 543 PHE A C 1
ATOM 4277 O O . PHE A 1 543 ? 13.727 -20.606 -3.882 1.00 95.62 543 PHE A O 1
ATOM 4284 N N . ALA A 1 544 ? 14.110 -19.178 -2.196 1.00 94.94 544 ALA A N 1
ATOM 4285 C CA . ALA A 1 544 ? 14.784 -20.165 -1.347 1.00 94.94 544 ALA A CA 1
ATOM 4286 C C . ALA A 1 544 ? 13.850 -21.328 -0.967 1.00 94.94 544 ALA A C 1
ATOM 4288 O O . ALA A 1 544 ? 14.285 -22.481 -0.953 1.00 94.94 544 ALA A O 1
ATOM 4289 N N . HIS A 1 545 ? 12.562 -21.041 -0.737 1.00 94.50 545 HIS A N 1
ATOM 4290 C CA . HIS A 1 545 ? 11.541 -22.059 -0.491 1.00 94.50 545 HIS A CA 1
ATOM 4291 C C . HIS A 1 545 ? 11.320 -22.955 -1.717 1.00 94.50 545 HIS A C 1
ATOM 4293 O O . HIS A 1 545 ? 11.333 -24.180 -1.609 1.00 94.50 545 HIS A O 1
ATOM 4299 N N . ASN A 1 546 ? 11.209 -22.355 -2.902 1.00 93.06 546 ASN A N 1
ATOM 4300 C CA . ASN A 1 546 ? 11.054 -23.102 -4.149 1.00 93.06 546 ASN A CA 1
ATOM 4301 C C . ASN A 1 546 ? 12.274 -23.983 -4.466 1.00 93.06 546 ASN A C 1
ATOM 4303 O O . ASN A 1 546 ? 12.101 -25.112 -4.915 1.00 93.06 546 ASN A O 1
ATOM 4307 N N . VAL A 1 547 ? 13.493 -23.525 -4.162 1.00 91.50 547 VAL A N 1
ATOM 4308 C CA . VAL A 1 547 ? 14.731 -24.325 -4.279 1.00 91.50 547 VAL A CA 1
ATOM 4309 C C . VAL A 1 547 ? 14.777 -25.491 -3.274 1.00 91.50 547 VAL A C 1
ATOM 4311 O O . VAL A 1 547 ? 15.450 -26.482 -3.536 1.00 91.50 547 VAL A O 1
ATOM 4314 N N . THR A 1 548 ? 14.062 -25.420 -2.143 1.00 86.75 548 THR A N 1
ATOM 4315 C CA . THR A 1 548 ? 13.962 -26.553 -1.196 1.00 86.75 548 THR A CA 1
ATOM 4316 C C . THR A 1 548 ? 12.903 -27.585 -1.590 1.00 86.75 548 THR A C 1
ATOM 4318 O O . THR A 1 548 ? 13.012 -28.739 -1.185 1.00 86.75 548 THR A O 1
ATOM 4321 N N . LEU A 1 549 ? 11.882 -27.190 -2.358 1.00 88.25 549 LEU A N 1
ATOM 4322 C CA . LEU A 1 549 ? 10.797 -28.076 -2.804 1.00 88.25 549 LEU A CA 1
ATOM 4323 C C . LEU A 1 549 ? 11.033 -28.701 -4.189 1.00 88.25 549 LEU A C 1
ATOM 4325 O O . LEU A 1 549 ? 10.429 -29.723 -4.503 1.00 88.25 549 LEU A O 1
ATOM 4329 N N . GLN A 1 550 ? 11.866 -28.078 -5.024 1.00 85.88 550 GLN A N 1
ATOM 4330 C CA . GLN A 1 550 ? 12.086 -28.430 -6.429 1.00 85.88 550 GLN A CA 1
ATOM 4331 C C . GLN A 1 550 ? 13.582 -28.353 -6.758 1.00 85.88 550 GLN A C 1
ATOM 4333 O O . GLN A 1 550 ? 14.251 -27.419 -6.314 1.00 85.88 550 GLN A O 1
ATOM 4338 N N . ASP A 1 551 ? 14.116 -29.259 -7.593 1.00 86.31 551 ASP A N 1
ATOM 4339 C CA . ASP A 1 551 ? 15.540 -29.224 -7.983 1.00 86.31 551 ASP A CA 1
ATOM 4340 C C . ASP A 1 551 ? 15.830 -28.111 -9.018 1.00 86.31 551 ASP A C 1
ATOM 4342 O O . ASP A 1 551 ? 16.082 -28.351 -10.206 1.00 86.31 551 ASP A O 1
ATOM 4346 N N . TYR A 1 552 ? 15.775 -26.864 -8.553 1.00 91.50 552 TYR A N 1
ATOM 4347 C CA . TYR A 1 552 ? 16.300 -25.689 -9.239 1.00 91.50 552 TYR A CA 1
ATOM 4348 C C . TYR A 1 552 ? 17.818 -25.587 -9.040 1.00 91.50 552 TYR A C 1
ATOM 4350 O O . TYR A 1 552 ? 18.359 -25.909 -7.985 1.00 91.50 552 TYR A O 1
ATOM 4358 N N . THR A 1 553 ? 18.528 -25.092 -10.056 1.00 91.94 553 THR A N 1
ATOM 4359 C CA . THR A 1 553 ? 19.993 -24.946 -10.033 1.00 91.94 553 THR A CA 1
ATOM 4360 C C . THR A 1 553 ? 20.411 -23.518 -10.359 1.00 91.94 553 THR A C 1
ATOM 4362 O O . THR A 1 553 ? 19.895 -22.943 -11.320 1.00 91.94 553 THR A O 1
ATOM 4365 N N . ARG A 1 554 ? 21.398 -22.970 -9.633 1.00 93.75 554 ARG A N 1
ATOM 4366 C CA . ARG A 1 554 ? 21.971 -21.638 -9.900 1.00 93.75 554 ARG A CA 1
ATOM 4367 C C . ARG A 1 554 ? 22.470 -21.538 -11.359 1.00 93.75 554 ARG A C 1
ATOM 4369 O O . ARG A 1 554 ? 23.353 -22.312 -11.742 1.00 93.75 554 ARG A O 1
ATOM 4376 N N . PRO A 1 555 ? 21.942 -20.612 -12.182 1.00 93.56 555 PRO A N 1
ATOM 4377 C CA . PRO A 1 555 ? 22.374 -20.454 -13.567 1.00 93.56 555 PRO A CA 1
ATOM 4378 C C . PRO A 1 555 ? 23.754 -19.785 -13.651 1.00 93.56 555 PRO A C 1
ATOM 4380 O O . PRO A 1 555 ? 24.188 -19.085 -12.735 1.0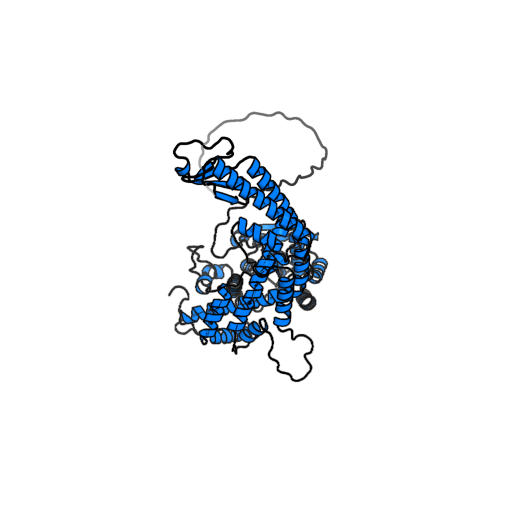0 93.56 555 PRO A O 1
ATOM 4383 N N . ARG A 1 556 ? 24.439 -19.968 -14.786 1.00 92.19 556 ARG A N 1
ATOM 4384 C CA . ARG A 1 556 ? 25.666 -19.233 -15.130 1.00 92.19 556 ARG A CA 1
ATOM 4385 C C . ARG A 1 556 ? 25.350 -18.224 -16.226 1.00 92.19 556 ARG A C 1
ATOM 4387 O O . ARG A 1 556 ? 24.959 -18.625 -17.320 1.00 92.19 556 ARG A O 1
ATOM 4394 N N . ILE A 1 557 ? 25.531 -16.938 -15.940 1.00 90.75 557 ILE A N 1
ATOM 4395 C CA . ILE A 1 557 ? 25.333 -15.868 -16.921 1.00 90.75 557 ILE A CA 1
ATOM 4396 C C . ILE A 1 557 ? 26.532 -15.857 -17.874 1.00 90.75 557 ILE A C 1
ATOM 4398 O O . ILE A 1 557 ? 27.674 -15.707 -17.449 1.00 90.75 557 ILE A O 1
ATOM 4402 N N . THR A 1 558 ? 26.280 -16.086 -19.163 1.00 90.50 558 THR A N 1
ATOM 4403 C CA . THR A 1 558 ? 27.300 -16.090 -20.223 1.00 90.50 558 THR A CA 1
ATOM 4404 C C . THR A 1 558 ? 26.690 -15.593 -21.537 1.00 90.50 558 THR A C 1
ATOM 4406 O O . THR A 1 558 ? 25.474 -15.453 -21.648 1.00 90.50 558 THR A O 1
ATOM 4409 N N . HIS A 1 559 ? 27.516 -15.368 -22.562 1.00 90.75 559 HIS A N 1
ATOM 4410 C CA . HIS A 1 559 ? 27.049 -14.960 -23.894 1.00 90.75 559 HIS A CA 1
ATOM 4411 C C . HIS A 1 559 ? 26.373 -16.081 -24.710 1.00 90.75 559 HIS A C 1
ATOM 4413 O O . HIS A 1 559 ? 25.947 -15.831 -25.838 1.00 90.75 559 HIS A O 1
ATOM 4419 N N . THR A 1 560 ? 26.288 -17.313 -24.195 1.00 93.44 560 THR A N 1
ATOM 4420 C CA . THR A 1 560 ? 25.703 -18.462 -24.900 1.00 93.44 560 THR A CA 1
ATOM 4421 C C . THR A 1 560 ? 24.603 -19.131 -24.080 1.00 93.44 560 THR A C 1
ATOM 4423 O O . THR A 1 560 ? 24.718 -19.320 -22.870 1.00 93.44 560 THR A O 1
ATOM 4426 N N . LEU A 1 561 ? 23.517 -19.526 -24.751 1.00 94.50 561 LEU A N 1
ATOM 4427 C CA . LEU A 1 561 ? 22.434 -20.279 -24.124 1.00 94.50 561 LEU A CA 1
ATOM 4428 C C . LEU A 1 561 ? 22.750 -21.780 -24.146 1.00 94.50 561 LEU A C 1
ATOM 4430 O O . LEU A 1 561 ? 22.918 -22.369 -25.213 1.00 94.50 561 LEU A O 1
ATOM 4434 N N . GLY A 1 562 ? 22.776 -22.407 -22.971 1.00 94.62 562 GLY A N 1
ATOM 4435 C CA . GLY A 1 562 ? 22.901 -23.854 -22.822 1.00 94.62 562 GLY A CA 1
ATOM 4436 C C . GLY A 1 562 ? 22.050 -24.350 -21.658 1.00 94.62 562 GLY A C 1
ATOM 4437 O O . GLY A 1 562 ? 22.294 -23.979 -20.515 1.00 94.62 562 GLY A O 1
ATOM 4438 N N . ILE A 1 563 ? 21.061 -25.197 -21.948 1.00 95.00 563 ILE A N 1
ATOM 4439 C CA . ILE A 1 563 ? 20.158 -25.788 -20.953 1.00 95.00 563 ILE A CA 1
ATOM 4440 C C . ILE A 1 563 ? 20.320 -27.308 -21.012 1.00 95.00 563 ILE A C 1
ATOM 4442 O O . ILE A 1 563 ? 20.098 -27.922 -22.055 1.00 95.00 563 ILE A O 1
ATOM 4446 N N . LYS A 1 564 ? 20.714 -27.928 -19.896 1.00 94.19 564 LYS A N 1
ATOM 4447 C CA . LYS A 1 564 ? 20.872 -29.384 -19.772 1.00 94.19 564 LYS A CA 1
ATOM 4448 C C . LYS A 1 564 ? 19.715 -29.944 -18.948 1.00 94.19 564 LYS A C 1
ATOM 4450 O O . LYS A 1 564 ? 19.563 -29.543 -17.804 1.00 94.19 564 LYS A O 1
ATOM 4455 N N . ALA A 1 565 ? 18.953 -30.881 -19.521 1.00 91.81 565 ALA A N 1
ATOM 4456 C CA . ALA A 1 565 ? 17.803 -31.524 -18.867 1.00 91.81 565 ALA A CA 1
ATOM 4457 C C . ALA A 1 565 ? 16.793 -30.519 -18.260 1.00 91.81 565 ALA A C 1
ATOM 4459 O O . ALA A 1 565 ? 16.306 -30.706 -17.149 1.00 91.81 565 ALA A O 1
ATOM 4460 N N . GLY A 1 566 ? 16.511 -29.432 -18.988 1.00 90.12 566 GLY A N 1
ATOM 4461 C CA . GLY A 1 566 ? 15.546 -28.421 -18.559 1.00 90.12 566 GLY A CA 1
ATOM 4462 C C . GLY A 1 566 ? 14.128 -28.986 -18.461 1.00 90.12 566 GLY A C 1
ATOM 4463 O O . GLY A 1 566 ? 13.690 -29.710 -19.354 1.00 90.12 566 GLY A O 1
ATOM 4464 N N . ARG A 1 567 ? 13.434 -28.622 -17.382 1.00 90.25 567 ARG A N 1
ATOM 4465 C CA . ARG A 1 567 ? 12.031 -28.945 -17.083 1.00 90.25 567 ARG A CA 1
ATOM 4466 C C . ARG A 1 567 ? 11.136 -27.728 -17.301 1.00 90.25 567 ARG A C 1
ATOM 4468 O O . ARG A 1 567 ? 11.639 -26.602 -17.355 1.00 90.25 567 ARG A O 1
ATOM 4475 N N . HIS A 1 568 ? 9.828 -27.937 -17.424 1.00 88.12 568 HIS A N 1
ATOM 4476 C CA . HIS A 1 568 ? 8.880 -26.828 -17.538 1.00 88.12 568 HIS A CA 1
ATOM 4477 C C . HIS A 1 568 ? 8.337 -26.476 -16.143 1.00 88.12 568 HIS A C 1
ATOM 4479 O O . HIS A 1 568 ? 7.675 -27.317 -15.543 1.00 88.12 568 HIS A O 1
ATOM 4485 N N . PRO A 1 569 ? 8.534 -25.245 -15.630 1.00 82.25 569 PRO A N 1
ATOM 4486 C CA . PRO A 1 569 ? 8.447 -24.954 -14.192 1.00 82.25 569 PRO A CA 1
ATOM 4487 C C . PRO A 1 569 ? 7.075 -25.173 -13.534 1.00 82.25 569 PRO A C 1
ATOM 4489 O O . PRO A 1 569 ? 7.008 -25.177 -12.315 1.00 82.25 569 PRO A O 1
ATOM 4492 N N . PHE A 1 570 ? 5.999 -25.324 -14.314 1.00 76.62 570 PHE A N 1
ATOM 4493 C CA . PHE A 1 570 ? 4.631 -25.544 -13.817 1.00 76.62 570 PHE A CA 1
ATOM 4494 C C . PHE A 1 570 ? 3.820 -26.599 -14.601 1.00 76.62 570 PHE A C 1
ATOM 4496 O O . PHE A 1 570 ? 2.591 -26.576 -14.581 1.00 76.62 570 PHE A O 1
ATOM 4503 N N . ARG A 1 571 ? 4.477 -27.486 -15.365 1.00 70.25 571 ARG A N 1
ATOM 4504 C CA . ARG A 1 571 ? 3.793 -28.594 -16.086 1.00 70.25 571 ARG A CA 1
ATOM 4505 C C . ARG A 1 571 ? 4.275 -29.988 -15.678 1.00 70.25 571 ARG A C 1
ATOM 4507 O O . ARG A 1 571 ? 3.660 -30.963 -16.108 1.00 70.25 571 ARG A O 1
ATOM 4514 N N . ASP A 1 572 ? 5.332 -30.031 -14.875 1.00 55.28 572 ASP A N 1
ATOM 4515 C CA . ASP A 1 572 ? 5.841 -31.190 -14.145 1.00 55.28 572 ASP A CA 1
ATOM 4516 C C . ASP A 1 572 ? 5.424 -31.041 -12.667 1.00 55.28 572 ASP A C 1
ATOM 4518 O O . ASP A 1 572 ? 5.096 -32.077 -12.047 1.00 55.28 572 ASP A O 1
#

Sequence (572 aa):
MSSNASRRRTRALLQASPASPASTRSGQTSYSQYTSYEYSTRPRTAISTIGVESRQIICAVSESRGIAPTVGLAFVNLETGEAVLSQIPDSQSYVRTLHKLAVFSPSQILIVDTAAQPKSKLFSIIEENLDDLNSNLTLLNRRYWAETTGIEFIEQYAFVEDIESIKMSVNGNYFSVCCFAATLKFIELAMNKTFPPHSLRIKYEASEGSMMIDLSTIRSLELIQNLQNQKSSDCLFGVLNETLTPMGSRLLRSNVLQPLTDQQTLETRYDALEELSTKEEMFFATRAAMKVILDADKILTQLIIIPTKPSLHSTEQSINNIILLKQFVGGIQPIHEALTGAKSVMLKEIKRVSTSNDQCTTTLVLTKIKNCIAAIIDPIKDLIDEFINEDITYATKPVELRNQRTYAVKSGVNGLLDVARQTYEEANMDVYELVQELSETHTLPLELVFDNARQYYLRLNASELEERNLPPVFINVIRKKNKIECSTLDLRKRSQKITDSHTEVLLMSDKAIQELISEIRVYMSVLFKVSESIAMLDMLSSFAHNVTLQDYTRPRITHTLGIKAGRHPFRD

Radius of gyration: 31.59 Å; chains: 1; bounding box: 90×66×121 Å

InterPro domains:
  IPR007696 DNA mismatch repair protein MutS, core [PF05192] (216-544)
  IPR007696 DNA mismatch repair protein MutS, core [SM00533] (231-572)
  IPR007860 DNA mismatch repair protein MutS, connector domain [PF05188] (57-194)
  IPR007861 DNA mismatch repair protein MutS, clamp [PF05190] (412-503)
  IPR036187 DNA mismatch repair protein MutS, core domain superfamily [SSF48334] (214-546)
  IPR036678 MutS, connector domain superfamily [G3DSA:3.30.420.110] (45-201)
  IPR036678 MutS, connector domain superfamily [SSF53150] (56-227)
  IPR045076 DNA mismatch repair MutS [PTHR11361] (40-570)

Secondary structure (DSSP, 8-state):
-----------------------------------------PPPPPP--TT-----EEEEEEE-SSSSPEEEEEEEETTTTEEEEEEEE--TT-HHHHHHHHHH--SEEEEEGGGBTTBPHHHHHHHHTHHHHT-EEEEE-GGG--HHHHHHHHHHHB-TTTHHHHHHHHTT-HHHHHHHHHHHHHHHHTT-EE--TT-BEEEE--S-SB----HHHHHHTTSSS-SS-TT-S-SHHHHH---SSHHHHHHHHHHHHS-B--HHHHHHHHHHHHHHHH-HHHHHHHHHHHTT---HHHHHHHHH-EESS--HHHHHHHHHHHHHHHHHHHHHHHHHHHTTT--SHHHHHHHHTT----------S--S----THHHHHHHHHHHHHHB-TT-----SHHHHHHHHHH-BPTTS-HHHHHHHHHHHHHHHHHHHHHHHHHHHHT---EEEEETTTEEEEEEEGGGGTTPPPPTTEEEEEEETTEEEEEEHHHHHHHHHHHHHHHHHHHHHHHHHHHHHHHHGGGHHHHHHHHHHHHHHHHHHHHHHHHHHS--------SS---SS---TTT-

Organism: Aureobasidium pullulans (NCBI:txid5580)

pLDDT: mean 82.66, std 21.45, range [20.47, 98.19]

Foldseek 3Di:
DDDDDDDDDDDDDDDDDDDDDDDDDDDDDDDDDDDDDDPPDDDDDDDDAPLDDPWQKEKEWDWDDDPFIKIWIWIATLQQLAIETEIDRDDLLCQLVVLVLQLSLHQEYEYEPVCVVVPPSVNVNCVVCCVVSNHDYDYDYPVQQFLVQLLVCLQFAAAPVCNVVQCVLCVVVSNRSSRSSRRQVCCVPVVQKDFHGNFGHYDYDYSDFWDADTPVRCQVQQAPADPVDRRDLLGVLSLLPPFQASLLSSVSSSCSSTPGPDPVVLVLLLVQLVVLLVDVQLLVLQVVLSNQAYHLSRLSSLLGIDRNDDDLVNLLVLLLSLLNVLSNLVSLQSNLVSLPPPDRPLSVVLNQLRDDDDPDDDDDDPPDPRDRCCNPSVVLNVLLVQFFDDPQHDDDDAVNSLVSLLRGTDPPPDPQLVVLSVQLVVLVVVLVVVQVCVCVVVVFDWDWDADPPQGTWTKGFQVRCVPPDPDPQWAPWDDDPGMIITHGPVSSVSSVSSVVSSSSSSVSSSVSSVVSSVVSSSSNVSSSVSSNSSSSSSSSSSSSVSVVVDVDDDDDDDPDDDDDPDDDSSPD